Protein AF-A0A1M5L2C4-F1 (afdb_monomer_lite)

Organism: NCBI:txid947013

Structure (mmCIF, N/CA/C/O backbone):
data_AF-A0A1M5L2C4-F1
#
_entry.id   AF-A0A1M5L2C4-F1
#
loop_
_atom_site.group_PDB
_atom_site.id
_atom_site.type_symbol
_atom_site.label_atom_id
_atom_site.label_alt_id
_atom_site.label_comp_id
_atom_site.label_asym_id
_atom_site.label_entity_id
_atom_site.label_seq_id
_atom_site.pdbx_PDB_ins_code
_atom_site.Cartn_x
_atom_site.Cartn_y
_atom_site.Cartn_z
_atom_site.occupancy
_atom_site.B_iso_or_equiv
_atom_site.auth_seq_id
_atom_site.auth_comp_id
_atom_site.auth_asym_id
_atom_site.auth_atom_id
_atom_site.pdbx_PDB_model_num
ATOM 1 N N . MET A 1 1 ? -7.126 -5.469 -23.828 1.00 75.00 1 MET A N 1
ATOM 2 C CA . MET A 1 1 ? -5.801 -5.635 -24.470 1.00 75.00 1 MET A CA 1
ATOM 3 C C . MET A 1 1 ? -4.968 -6.568 -23.607 1.00 75.00 1 MET A C 1
ATOM 5 O O . MET A 1 1 ? -5.169 -6.558 -22.397 1.00 75.00 1 MET A O 1
ATOM 9 N N . ASN A 1 2 ? -4.093 -7.381 -24.200 1.00 89.56 2 ASN A N 1
ATOM 10 C CA . ASN A 1 2 ? -3.191 -8.237 -23.424 1.00 89.56 2 ASN A CA 1
ATOM 11 C C . ASN A 1 2 ? -2.043 -7.394 -22.839 1.00 89.56 2 ASN A C 1
ATOM 13 O O . ASN A 1 2 ? -1.543 -6.527 -23.556 1.00 89.56 2 ASN A O 1
ATOM 17 N N . PRO A 1 3 ? -1.605 -7.645 -21.593 1.00 93.00 3 PRO A N 1
ATOM 18 C CA . PRO A 1 3 ? -0.443 -6.973 -21.020 1.00 93.00 3 PRO A CA 1
ATOM 19 C C . PRO A 1 3 ? 0.822 -7.247 -21.827 1.00 93.00 3 PRO A C 1
ATOM 21 O O . PRO A 1 3 ? 1.108 -8.390 -22.193 1.00 93.00 3 PRO A O 1
ATOM 24 N N . ARG A 1 4 ? 1.609 -6.202 -22.079 1.00 96.31 4 ARG A N 1
ATOM 25 C CA . ARG A 1 4 ? 2.928 -6.293 -22.703 1.00 96.31 4 ARG A CA 1
ATOM 26 C C . ARG A 1 4 ? 3.832 -7.115 -21.790 1.00 96.31 4 ARG A C 1
ATOM 28 O O . ARG A 1 4 ? 4.165 -6.695 -20.681 1.00 96.31 4 ARG A O 1
ATOM 35 N N . ALA A 1 5 ? 4.275 -8.273 -22.282 1.00 96.06 5 ALA A N 1
ATOM 36 C CA . ALA A 1 5 ? 5.123 -9.196 -21.528 1.00 96.06 5 ALA A CA 1
ATOM 37 C C . ALA A 1 5 ? 6.380 -8.514 -20.959 1.00 96.06 5 ALA A C 1
ATOM 39 O O . ALA A 1 5 ? 6.789 -8.814 -19.845 1.00 96.06 5 ALA A O 1
ATOM 40 N N . HIS A 1 6 ? 6.944 -7.542 -21.681 1.00 96.31 6 HIS A N 1
ATOM 41 C CA . HIS A 1 6 ? 8.093 -6.755 -21.234 1.00 96.31 6 HIS A CA 1
ATOM 42 C C . HIS A 1 6 ? 7.833 -6.032 -19.900 1.00 96.31 6 HIS A C 1
ATOM 44 O O . HIS A 1 6 ? 8.613 -6.196 -18.963 1.00 96.31 6 HIS A O 1
ATOM 50 N N . HIS A 1 7 ? 6.708 -5.314 -19.773 1.00 95.06 7 HIS A N 1
ATOM 51 C CA . HIS A 1 7 ? 6.314 -4.654 -18.520 1.00 95.06 7 HIS A CA 1
ATOM 52 C C . HIS A 1 7 ? 6.210 -5.657 -17.376 1.00 95.06 7 HIS A C 1
ATOM 54 O O . HIS A 1 7 ? 6.773 -5.450 -16.300 1.00 95.06 7 HIS A O 1
ATOM 60 N N . TYR A 1 8 ? 5.492 -6.751 -17.637 1.00 94.62 8 TYR A N 1
ATOM 61 C CA . TYR A 1 8 ? 5.194 -7.742 -16.619 1.00 94.62 8 TYR A CA 1
ATOM 62 C C . TYR A 1 8 ? 6.467 -8.429 -16.116 1.00 94.62 8 TYR A C 1
ATOM 64 O O . TYR A 1 8 ? 6.704 -8.495 -14.912 1.00 94.62 8 TYR A O 1
ATOM 72 N N . LEU A 1 9 ? 7.317 -8.906 -17.029 1.00 96.00 9 LEU A N 1
ATOM 73 C CA . LEU A 1 9 ? 8.553 -9.599 -16.675 1.00 96.00 9 LEU A CA 1
ATOM 74 C C . LEU A 1 9 ? 9.538 -8.677 -15.954 1.00 96.00 9 LEU A C 1
ATOM 76 O O . LEU A 1 9 ? 10.142 -9.093 -14.968 1.00 96.00 9 LEU A O 1
ATOM 80 N N . PHE A 1 10 ? 9.665 -7.423 -16.388 1.00 97.88 10 PHE A N 1
ATOM 81 C CA . PHE A 1 10 ? 10.557 -6.476 -15.728 1.00 97.88 10 PHE A CA 1
ATOM 82 C C . PHE A 1 10 ? 10.116 -6.176 -14.289 1.00 97.88 10 PHE A C 1
ATOM 84 O O . PHE A 1 10 ? 10.911 -6.336 -13.362 1.00 97.88 10 PHE A O 1
ATOM 91 N N . ALA A 1 11 ? 8.855 -5.772 -14.097 1.00 97.25 11 ALA A N 1
ATOM 92 C CA . ALA A 1 11 ? 8.362 -5.298 -12.804 1.00 97.25 11 ALA A CA 1
ATOM 93 C C . ALA A 1 11 ? 8.028 -6.431 -11.821 1.00 97.25 11 ALA A C 1
ATOM 95 O O . ALA A 1 11 ? 8.249 -6.299 -10.624 1.00 97.25 11 ALA A O 1
ATOM 96 N N . HIS A 1 12 ? 7.489 -7.556 -12.291 1.00 95.12 12 HIS A N 1
ATOM 97 C CA . HIS A 1 12 ? 6.995 -8.613 -11.398 1.00 95.12 12 HIS A CA 1
ATOM 98 C C . HIS A 1 12 ? 7.960 -9.786 -11.225 1.00 95.12 12 HIS A C 1
ATOM 100 O O . HIS A 1 12 ? 7.751 -10.604 -10.327 1.00 95.12 12 HIS A O 1
ATOM 106 N N . ARG A 1 13 ? 9.008 -9.880 -12.055 1.00 95.19 13 ARG A N 1
ATOM 107 C CA . ARG A 1 13 ? 9.980 -10.978 -12.005 1.00 95.19 13 ARG A CA 1
ATOM 108 C C . ARG A 1 13 ? 11.402 -10.471 -11.815 1.00 95.19 13 ARG A C 1
ATOM 110 O O . ARG A 1 13 ? 11.924 -10.568 -10.714 1.00 95.19 13 ARG A O 1
ATOM 117 N N . GLU A 1 14 ? 11.993 -9.888 -12.850 1.00 97.25 14 GLU A N 1
ATOM 118 C CA . GLU A 1 14 ? 13.446 -9.693 -12.944 1.00 97.25 14 GLU A CA 1
ATOM 119 C C . GLU A 1 14 ? 13.976 -8.679 -11.925 1.00 97.25 14 GLU A C 1
ATOM 121 O O . GLU A 1 14 ? 14.852 -8.999 -11.124 1.00 97.25 14 GLU A O 1
ATOM 126 N N . LEU A 1 15 ? 13.419 -7.461 -11.897 1.00 97.19 15 LEU A N 1
ATOM 127 C CA . LEU A 1 15 ? 13.885 -6.428 -10.968 1.00 97.19 15 LEU A CA 1
ATOM 128 C C . LEU A 1 15 ? 13.655 -6.841 -9.506 1.00 97.19 15 LEU A C 1
ATOM 130 O O . LEU A 1 15 ? 14.505 -6.612 -8.646 1.00 97.19 15 LEU A O 1
ATOM 134 N N . ARG A 1 16 ? 12.509 -7.474 -9.245 1.00 95.94 16 ARG A N 1
ATOM 135 C CA . ARG A 1 16 ? 12.130 -8.008 -7.936 1.00 95.94 16 ARG A CA 1
ATOM 136 C C . ARG A 1 16 ? 13.087 -9.112 -7.472 1.00 95.94 16 ARG A C 1
ATOM 138 O O . ARG A 1 16 ? 13.539 -9.086 -6.332 1.00 95.94 16 ARG A O 1
ATOM 145 N N . GLU A 1 17 ? 13.385 -10.085 -8.331 1.00 94.06 17 GLU A N 1
ATOM 146 C CA . GLU A 1 17 ? 14.282 -11.202 -8.008 1.00 94.06 17 GLU A CA 1
ATOM 147 C C . GLU A 1 17 ? 15.691 -10.711 -7.698 1.00 94.06 17 GLU A C 1
ATOM 149 O O . GLU A 1 17 ? 16.257 -11.106 -6.683 1.00 94.06 17 GLU A O 1
ATOM 154 N N . ILE A 1 18 ? 16.214 -9.776 -8.494 1.00 94.62 18 ILE A N 1
ATOM 155 C CA . ILE A 1 18 ? 17.529 -9.177 -8.246 1.00 94.62 18 ILE A CA 1
ATOM 156 C C . ILE A 1 18 ? 17.555 -8.451 -6.894 1.00 94.62 18 ILE A C 1
ATOM 158 O O . ILE A 1 18 ? 18.501 -8.627 -6.126 1.00 94.62 18 ILE A O 1
ATOM 162 N N . LEU A 1 19 ? 16.518 -7.661 -6.582 1.00 93.25 19 LEU A N 1
ATOM 163 C CA . LEU A 1 19 ? 16.407 -6.974 -5.292 1.00 93.25 19 LEU A CA 1
ATOM 164 C C . LEU A 1 19 ? 16.456 -7.963 -4.120 1.00 93.25 19 LEU A C 1
ATOM 166 O O . LEU A 1 19 ? 17.163 -7.724 -3.143 1.00 93.25 19 LEU A O 1
ATOM 170 N N . PHE A 1 20 ? 15.680 -9.046 -4.189 1.00 91.38 20 PHE A N 1
ATOM 171 C CA . PHE A 1 20 ? 15.559 -9.990 -3.076 1.00 91.38 20 PHE A CA 1
ATOM 172 C C . PHE A 1 20 ? 16.695 -11.017 -3.008 1.00 91.38 20 PHE A C 1
ATOM 174 O O . PHE A 1 20 ? 16.899 -11.602 -1.945 1.00 91.38 20 PHE A O 1
ATOM 181 N N . GLN A 1 21 ? 17.458 -11.209 -4.087 1.00 92.62 21 GLN A N 1
ATOM 182 C CA . GLN A 1 21 ? 18.641 -12.070 -4.097 1.00 92.62 21 GLN A CA 1
ATOM 183 C C . GLN A 1 21 ? 19.785 -11.484 -3.258 1.00 92.62 21 GLN A C 1
ATOM 185 O O . GLN A 1 21 ? 20.398 -12.205 -2.473 1.00 92.62 21 GLN A O 1
ATOM 190 N N . ASP A 1 22 ? 20.068 -10.188 -3.410 1.00 91.19 22 ASP A N 1
ATOM 191 C CA . ASP A 1 22 ? 21.060 -9.476 -2.598 1.00 91.19 22 ASP A CA 1
ATOM 192 C C . ASP A 1 22 ? 20.633 -8.023 -2.378 1.00 91.19 22 ASP A C 1
ATOM 194 O O . ASP A 1 22 ? 21.043 -7.091 -3.077 1.00 91.19 22 ASP A O 1
ATOM 198 N N . LEU A 1 23 ? 19.809 -7.833 -1.347 1.00 87.69 23 LEU A N 1
ATOM 199 C CA . LEU A 1 23 ? 19.298 -6.521 -0.970 1.00 87.69 23 LEU A CA 1
ATOM 200 C C . LEU A 1 23 ? 20.425 -5.522 -0.683 1.00 87.69 23 LEU A C 1
ATOM 202 O O . LEU A 1 23 ? 20.312 -4.355 -1.043 1.00 87.69 23 LEU A O 1
ATOM 206 N N . SER A 1 24 ? 21.514 -5.945 -0.032 1.00 88.06 24 SER A N 1
ATOM 207 C CA . SER A 1 24 ? 22.579 -5.010 0.346 1.00 88.06 24 SER A CA 1
ATOM 208 C C . SER A 1 24 ? 23.335 -4.506 -0.879 1.00 88.06 24 SER A C 1
ATOM 210 O O . SER A 1 24 ? 23.608 -3.306 -0.972 1.00 88.06 24 SER A O 1
ATOM 212 N N . ALA A 1 25 ? 23.652 -5.397 -1.821 1.00 91.62 25 ALA A N 1
ATOM 213 C CA . ALA A 1 25 ? 24.258 -5.008 -3.087 1.00 91.62 25 ALA A CA 1
ATOM 214 C C . ALA A 1 25 ? 23.310 -4.127 -3.908 1.00 91.62 25 ALA A C 1
ATOM 216 O O . ALA A 1 25 ? 23.748 -3.119 -4.463 1.00 91.62 25 ALA A O 1
ATOM 217 N N . PHE A 1 26 ? 22.016 -4.456 -3.933 1.00 91.50 26 PHE A N 1
ATOM 218 C CA . PHE A 1 26 ? 21.022 -3.666 -4.650 1.00 91.50 26 PHE A CA 1
ATOM 219 C C . PHE A 1 26 ? 20.894 -2.243 -4.088 1.00 91.50 26 PHE A C 1
ATOM 221 O O . PHE A 1 26 ? 20.928 -1.281 -4.848 1.00 91.50 26 PHE A O 1
ATOM 228 N N . VAL A 1 27 ? 20.824 -2.076 -2.764 1.00 88.38 27 VAL A N 1
ATOM 229 C CA . VAL A 1 27 ? 20.760 -0.745 -2.131 1.00 88.38 27 VAL A CA 1
ATOM 230 C C . VAL A 1 27 ? 21.986 0.097 -2.493 1.00 88.38 27 VAL A C 1
ATOM 232 O O . VAL A 1 27 ? 21.837 1.219 -2.976 1.00 88.38 27 VAL A O 1
ATOM 235 N N . LYS A 1 28 ? 23.197 -0.465 -2.390 1.00 91.88 28 LYS A N 1
ATOM 236 C CA . LYS A 1 28 ? 24.427 0.226 -2.825 1.00 91.88 28 LYS A CA 1
ATOM 237 C C . LYS A 1 28 ? 24.384 0.603 -4.304 1.00 91.88 28 LYS A C 1
ATOM 239 O O . LYS A 1 28 ? 24.868 1.662 -4.696 1.00 91.88 28 LYS A O 1
ATOM 244 N N . LEU A 1 29 ? 23.801 -0.258 -5.136 1.00 94.25 29 LEU A N 1
ATOM 245 C CA . LEU A 1 29 ? 23.640 0.012 -6.556 1.00 94.25 29 LEU A CA 1
ATOM 246 C C . LEU A 1 29 ? 22.702 1.201 -6.794 1.00 94.25 29 LEU A C 1
ATOM 248 O O . LEU A 1 29 ? 23.064 2.057 -7.597 1.00 94.25 29 LEU A O 1
ATOM 252 N N . THR A 1 30 ? 21.572 1.303 -6.079 1.00 92.62 30 THR A N 1
ATOM 253 C CA . THR A 1 30 ? 20.625 2.437 -6.196 1.00 92.62 30 THR A CA 1
ATOM 254 C C . THR A 1 30 ? 21.222 3.790 -5.800 1.00 92.62 30 THR A C 1
ATOM 256 O O . THR A 1 30 ? 20.773 4.827 -6.281 1.00 92.62 30 THR A O 1
ATOM 259 N N . GLU A 1 31 ? 22.254 3.790 -4.957 1.00 91.12 31 GLU A N 1
ATOM 260 C CA . GLU A 1 31 ? 22.995 4.993 -4.550 1.00 91.12 31 GLU A CA 1
ATOM 261 C C . GLU A 1 31 ? 24.082 5.389 -5.555 1.00 91.12 31 GLU A C 1
ATOM 263 O O . GLU A 1 31 ? 24.592 6.509 -5.531 1.00 91.12 31 GLU A O 1
ATOM 268 N N . SER A 1 32 ? 24.472 4.465 -6.431 1.00 95.75 32 SER A N 1
ATOM 269 C CA . SER A 1 32 ? 25.557 4.689 -7.373 1.00 95.75 32 SER A CA 1
ATOM 270 C C . SER A 1 32 ? 25.091 5.475 -8.599 1.00 95.75 32 SER A C 1
ATOM 272 O O . SER A 1 32 ? 23.978 5.306 -9.099 1.00 95.75 32 SER A O 1
ATOM 274 N N . SER A 1 33 ? 26.006 6.243 -9.193 1.00 95.81 33 SER A N 1
ATOM 275 C CA . SER A 1 33 ? 25.795 6.871 -10.506 1.00 95.81 33 SER A CA 1
ATOM 276 C C . SER A 1 33 ? 25.586 5.855 -11.640 1.00 95.81 33 SER A C 1
ATOM 278 O O . SER A 1 33 ? 25.144 6.219 -12.729 1.00 95.81 33 SER A O 1
ATOM 280 N N . LEU A 1 34 ? 25.872 4.570 -11.395 1.00 96.50 34 LEU A N 1
ATOM 281 C CA . LEU A 1 34 ? 25.694 3.491 -12.361 1.00 96.50 34 LEU A CA 1
ATOM 282 C C . LEU A 1 34 ? 24.253 2.975 -12.423 1.00 96.50 34 LEU A C 1
ATOM 284 O O . LEU A 1 34 ? 23.928 2.292 -13.400 1.00 96.50 34 LEU A O 1
ATOM 288 N N . PHE A 1 35 ? 23.396 3.302 -11.444 1.00 95.81 35 PHE A N 1
ATOM 289 C CA . PHE A 1 35 ? 22.048 2.735 -11.333 1.00 95.81 35 PHE A CA 1
ATOM 290 C C . PHE A 1 35 ? 21.232 2.902 -12.616 1.00 95.81 35 PHE A C 1
ATOM 292 O O . PHE A 1 35 ? 20.710 1.921 -13.136 1.00 95.81 35 PHE A O 1
ATOM 299 N N . GLY A 1 36 ? 21.203 4.108 -13.193 1.00 95.31 36 GLY A N 1
ATOM 300 C CA . GLY A 1 36 ? 20.456 4.376 -14.426 1.00 95.31 36 GLY A CA 1
ATOM 301 C C . GLY A 1 36 ? 20.923 3.532 -15.614 1.00 95.31 36 GLY A C 1
ATOM 302 O O . GLY A 1 36 ? 20.111 2.919 -16.307 1.00 95.31 36 GLY A O 1
ATOM 303 N N . SER A 1 37 ? 22.242 3.435 -15.819 1.00 95.56 37 SER A N 1
ATOM 304 C CA . SER A 1 37 ? 22.815 2.607 -16.892 1.00 95.56 37 SER A CA 1
ATOM 305 C C . SER A 1 37 ? 22.539 1.117 -16.680 1.00 95.56 37 SER A C 1
ATOM 307 O O . SER A 1 37 ? 22.275 0.379 -17.628 1.00 95.56 37 SER A O 1
ATOM 309 N N . TRP A 1 38 ? 22.569 0.666 -15.426 1.00 96.62 38 TRP A N 1
ATOM 310 C CA . TRP A 1 38 ? 22.260 -0.706 -15.063 1.00 96.62 38 TRP A CA 1
ATOM 311 C C . TRP A 1 38 ? 20.779 -1.026 -15.292 1.00 96.62 38 TRP A C 1
ATOM 313 O O . TRP A 1 38 ? 20.475 -2.035 -15.926 1.00 96.62 38 TRP A O 1
ATOM 323 N N . LEU A 1 39 ? 19.879 -0.135 -14.876 1.00 96.44 39 LEU A N 1
ATOM 324 C CA . LEU A 1 39 ? 18.435 -0.283 -15.034 1.00 96.44 39 LEU A CA 1
ATOM 325 C C . LEU A 1 39 ? 18.031 -0.340 -16.515 1.00 96.44 39 LEU A C 1
ATOM 327 O O . LEU A 1 39 ? 17.259 -1.211 -16.912 1.00 96.44 39 LEU A O 1
ATOM 331 N N . SER A 1 40 ? 18.613 0.528 -17.349 1.00 95.69 40 SER A N 1
ATOM 332 C CA . SER A 1 40 ? 18.380 0.529 -18.801 1.00 95.69 40 SER A CA 1
ATOM 333 C C . SER A 1 40 ? 18.877 -0.758 -19.477 1.00 95.69 40 SER A C 1
ATOM 335 O O . SER A 1 40 ? 18.200 -1.304 -20.354 1.00 95.69 40 SER A O 1
ATOM 337 N N . ARG A 1 41 ? 20.022 -1.309 -19.038 1.00 95.81 41 ARG A N 1
ATOM 338 C CA . ARG A 1 41 ? 20.506 -2.619 -19.513 1.00 95.81 41 ARG A CA 1
ATOM 339 C C . ARG A 1 41 ? 19.582 -3.758 -19.102 1.00 95.81 41 ARG A C 1
ATOM 341 O O . ARG A 1 41 ? 19.306 -4.613 -19.937 1.00 95.81 41 ARG A O 1
ATOM 348 N N . LEU A 1 42 ? 19.100 -3.766 -17.855 1.00 96.69 42 LEU A N 1
ATOM 349 C CA . LEU A 1 42 ? 18.148 -4.774 -17.389 1.00 96.69 42 LEU A CA 1
ATOM 350 C C . LEU A 1 42 ? 16.873 -4.738 -18.237 1.00 96.69 42 LEU A C 1
ATOM 352 O O . LEU A 1 42 ? 16.475 -5.766 -18.769 1.00 96.69 42 LEU A O 1
ATOM 356 N N . TRP A 1 43 ? 16.289 -3.555 -18.437 1.00 97.06 43 TRP A N 1
ATOM 357 C CA . TRP A 1 43 ? 15.124 -3.370 -19.305 1.00 97.06 43 TRP A CA 1
ATOM 358 C C . TRP A 1 43 ? 15.379 -3.868 -20.731 1.00 97.06 43 TRP A C 1
ATOM 360 O O . TRP A 1 43 ? 14.634 -4.692 -21.248 1.00 97.06 43 TRP A O 1
ATOM 370 N N . THR A 1 44 ? 16.490 -3.456 -21.346 1.00 96.56 44 THR A N 1
ATOM 371 C CA . THR A 1 44 ? 16.855 -3.907 -22.700 1.00 96.56 44 THR A CA 1
ATOM 372 C C . THR A 1 44 ? 16.962 -5.431 -22.775 1.00 96.56 44 THR A C 1
ATOM 374 O O . THR A 1 44 ? 16.391 -6.035 -23.681 1.00 96.56 44 THR A O 1
ATOM 377 N N . LYS A 1 45 ? 17.603 -6.059 -21.779 1.00 96.56 45 LYS A N 1
ATOM 378 C CA . LYS A 1 45 ? 17.715 -7.517 -21.686 1.00 96.56 45 LYS A CA 1
ATOM 379 C C . LYS A 1 45 ? 16.339 -8.192 -21.612 1.00 96.56 45 LYS A C 1
ATOM 381 O O . LYS A 1 45 ? 16.104 -9.152 -22.337 1.00 96.56 45 LYS A O 1
ATOM 386 N N . VAL A 1 46 ? 15.419 -7.691 -20.780 1.00 96.69 46 VAL A N 1
ATOM 387 C CA . VAL A 1 46 ? 14.049 -8.236 -20.701 1.00 96.69 46 VAL A CA 1
ATOM 388 C C . VAL A 1 46 ? 13.331 -8.107 -22.044 1.00 96.69 46 VAL A C 1
ATOM 390 O O . VAL A 1 46 ? 12.676 -9.050 -22.485 1.00 96.69 46 VAL A O 1
ATOM 393 N N . GLY A 1 47 ? 13.481 -6.970 -22.725 1.00 96.12 47 GLY A N 1
ATOM 394 C CA . GLY A 1 47 ? 12.947 -6.775 -24.071 1.00 96.12 47 GLY A CA 1
ATOM 395 C C . GLY A 1 47 ? 13.508 -7.774 -25.086 1.00 96.12 47 GLY A C 1
ATOM 396 O O . GLY A 1 47 ? 12.752 -8.324 -25.889 1.00 96.12 47 GLY A O 1
ATOM 397 N N . ASP A 1 48 ? 14.814 -8.041 -25.038 1.00 96.62 48 ASP A N 1
ATOM 398 C CA . ASP A 1 48 ? 15.471 -9.037 -25.885 1.00 96.62 48 ASP A CA 1
ATOM 399 C C . ASP A 1 48 ? 14.921 -10.447 -25.640 1.00 96.62 48 ASP A C 1
ATOM 401 O O . ASP A 1 48 ? 14.558 -11.124 -26.606 1.00 96.62 48 ASP A O 1
ATOM 405 N N . ASP A 1 49 ? 14.776 -10.848 -24.373 1.00 95.50 49 ASP A N 1
ATOM 406 C CA . ASP A 1 49 ? 14.210 -12.146 -23.985 1.00 95.50 49 ASP A CA 1
ATOM 407 C C . ASP A 1 49 ? 12.749 -12.291 -24.463 1.00 95.50 49 ASP A C 1
ATOM 409 O O . ASP A 1 49 ? 12.362 -13.331 -25.000 1.00 95.50 49 ASP A O 1
ATOM 413 N N . VAL A 1 50 ? 11.933 -11.236 -24.321 1.00 95.50 50 VAL A N 1
ATOM 414 C CA . VAL A 1 50 ? 10.529 -11.199 -24.781 1.00 95.50 50 VAL A CA 1
ATOM 415 C C . VAL A 1 50 ? 10.426 -11.379 -26.292 1.00 95.50 50 VAL A C 1
ATOM 417 O O . VAL A 1 50 ? 9.591 -12.154 -26.763 1.00 95.50 50 VAL A O 1
ATOM 420 N N . TYR A 1 51 ? 11.270 -10.679 -27.050 1.00 96.75 51 TYR A N 1
ATOM 421 C CA . TYR A 1 51 ? 11.275 -10.762 -28.507 1.00 96.75 51 TYR A CA 1
ATOM 422 C C . TYR A 1 51 ? 11.761 -12.129 -28.994 1.00 96.75 51 TYR A C 1
ATOM 424 O O . TYR A 1 51 ? 11.116 -12.742 -29.843 1.00 96.75 51 TYR A O 1
ATOM 432 N N . ALA A 1 52 ? 12.861 -12.634 -28.428 1.00 96.38 52 ALA A N 1
ATOM 433 C CA . ALA A 1 52 ? 13.402 -13.948 -28.769 1.00 96.38 52 ALA A CA 1
ATOM 434 C C . ALA A 1 52 ? 12.415 -15.083 -28.443 1.00 96.38 52 ALA A C 1
ATOM 436 O O . ALA A 1 52 ? 12.319 -16.049 -29.196 1.00 96.38 52 ALA A O 1
ATOM 437 N N . GLY A 1 53 ? 11.648 -14.945 -27.357 1.00 96.44 53 GLY A N 1
ATOM 438 C CA . GLY A 1 53 ? 10.599 -15.888 -26.970 1.00 96.44 53 GLY A CA 1
ATOM 439 C C . GLY A 1 53 ? 9.282 -15.751 -27.743 1.00 96.44 53 GLY A C 1
ATOM 440 O O . GLY A 1 53 ? 8.354 -16.507 -27.469 1.00 96.44 53 GLY A O 1
ATOM 441 N N . GLY A 1 54 ? 9.156 -14.787 -28.665 1.00 95.44 54 GLY A N 1
ATOM 442 C CA . GLY A 1 54 ? 7.910 -14.536 -29.398 1.00 95.44 54 GLY A CA 1
ATOM 443 C C . GLY A 1 54 ? 6.752 -14.050 -28.515 1.00 95.44 54 GLY A C 1
ATOM 444 O O . GLY A 1 54 ? 5.590 -14.213 -28.880 1.00 95.44 54 GLY A O 1
ATOM 445 N N . LEU A 1 55 ? 7.050 -13.468 -27.347 1.00 91.94 55 LEU A N 1
ATOM 446 C CA . LEU A 1 55 ? 6.056 -13.032 -26.356 1.00 91.94 55 LEU A CA 1
ATOM 447 C C . LEU A 1 55 ? 5.562 -11.594 -26.586 1.00 91.94 55 LEU A C 1
ATOM 449 O O . LEU A 1 55 ? 4.614 -11.157 -25.934 1.00 91.94 55 LEU A O 1
ATOM 453 N N . GLY A 1 56 ? 6.204 -10.840 -27.483 1.00 94.00 56 GLY A N 1
ATOM 454 C CA . GLY A 1 56 ? 5.805 -9.477 -27.824 1.00 94.00 56 GLY A CA 1
ATOM 455 C C . GLY A 1 56 ? 6.924 -8.635 -28.436 1.00 94.00 56 GLY A C 1
ATOM 456 O O . GLY A 1 56 ? 7.996 -9.131 -28.783 1.00 94.00 56 GLY A O 1
ATOM 457 N N . ALA A 1 57 ? 6.659 -7.336 -28.572 1.00 92.19 57 ALA A N 1
ATOM 458 C CA . ALA A 1 57 ? 7.620 -6.368 -29.084 1.00 92.19 57 ALA A CA 1
ATOM 459 C C . ALA A 1 57 ? 8.609 -5.898 -28.004 1.00 92.19 57 ALA A C 1
ATOM 461 O O . ALA A 1 57 ? 8.292 -5.850 -26.811 1.00 92.19 57 ALA A O 1
ATOM 462 N N . LYS A 1 58 ? 9.799 -5.477 -28.446 1.00 91.69 58 LYS A N 1
ATOM 463 C CA . LYS A 1 58 ? 10.749 -4.745 -27.601 1.00 91.69 58 LYS A CA 1
ATOM 464 C C . LYS A 1 58 ? 10.214 -3.342 -27.332 1.00 91.69 58 LYS A C 1
ATOM 466 O O . LYS A 1 58 ? 9.634 -2.719 -28.217 1.00 91.69 58 LYS A O 1
ATOM 471 N N . LEU A 1 59 ? 10.461 -2.836 -26.129 1.00 90.81 59 LEU A N 1
ATOM 472 C CA . LEU A 1 59 ? 10.193 -1.439 -25.786 1.00 90.81 59 LEU A CA 1
ATOM 473 C C . LEU A 1 59 ? 11.525 -0.678 -25.733 1.00 90.81 59 LEU A C 1
ATOM 475 O O . LEU A 1 59 ? 12.538 -1.288 -25.384 1.00 90.81 59 LEU A O 1
ATOM 479 N N . PRO A 1 60 ? 11.557 0.625 -26.069 1.00 88.00 60 PRO A N 1
ATOM 480 C CA . PRO A 1 60 ? 12.795 1.400 -26.081 1.00 88.00 60 PRO A CA 1
ATOM 481 C C . PRO A 1 60 ? 13.506 1.411 -24.719 1.00 88.00 60 PRO A C 1
ATOM 483 O O . PRO A 1 60 ? 12.864 1.539 -23.678 1.00 88.00 60 PRO A O 1
ATOM 486 N N . GLY A 1 61 ? 14.841 1.336 -24.731 1.00 75.00 61 GLY A N 1
ATOM 487 C CA . GLY A 1 61 ? 15.688 1.360 -23.527 1.00 75.00 61 GLY A CA 1
ATOM 488 C C . GLY A 1 61 ? 15.673 2.676 -22.741 1.00 75.00 61 GLY A C 1
ATOM 489 O O . GLY A 1 61 ? 16.026 2.696 -21.563 1.00 75.00 61 GLY A O 1
ATOM 490 N N . THR A 1 62 ? 15.254 3.769 -23.382 1.00 79.94 62 THR A N 1
ATOM 491 C CA . THR A 1 62 ? 15.163 5.128 -22.817 1.00 79.94 62 THR A CA 1
ATOM 492 C C . THR A 1 62 ? 13.828 5.408 -22.132 1.00 79.94 62 THR A C 1
ATOM 494 O O . THR A 1 62 ? 13.554 6.545 -21.766 1.00 79.94 62 THR A O 1
ATOM 497 N N . ALA A 1 63 ? 12.965 4.401 -22.008 1.00 84.00 63 ALA A N 1
ATOM 498 C CA . ALA A 1 63 ? 11.589 4.589 -21.571 1.00 84.00 63 ALA A CA 1
ATOM 499 C C . ALA A 1 63 ? 11.400 4.495 -20.043 1.00 84.00 63 ALA A C 1
ATOM 501 O O . ALA A 1 63 ? 10.268 4.532 -19.567 1.00 84.00 63 ALA A O 1
ATOM 502 N N . LEU A 1 64 ? 12.495 4.374 -19.283 1.00 94.50 64 LEU A N 1
ATOM 503 C CA . LEU A 1 64 ? 12.491 4.383 -17.821 1.00 94.50 64 LEU A CA 1
ATOM 504 C C . LEU A 1 64 ? 13.023 5.711 -17.287 1.00 94.50 64 LEU A C 1
ATOM 506 O O . LEU A 1 64 ? 14.058 6.201 -17.740 1.00 94.50 64 LEU A O 1
ATOM 510 N N . ALA A 1 65 ? 12.362 6.234 -16.260 1.00 95.88 65 ALA A N 1
ATOM 511 C CA . ALA A 1 65 ? 12.896 7.292 -15.410 1.00 95.88 65 ALA A CA 1
ATOM 512 C C . ALA A 1 65 ? 13.017 6.773 -13.976 1.00 95.88 65 ALA A C 1
ATOM 514 O O . ALA A 1 65 ? 12.271 5.883 -13.570 1.00 95.88 65 ALA A O 1
ATOM 515 N N . PHE A 1 66 ? 13.948 7.319 -13.200 1.00 96.62 66 PHE A N 1
ATOM 516 C CA . PHE A 1 66 ? 14.052 7.006 -11.781 1.00 96.62 66 PHE A CA 1
ATOM 517 C C . PHE A 1 66 ? 14.460 8.237 -10.978 1.00 96.62 66 PHE A C 1
ATOM 519 O O . PHE A 1 66 ? 15.121 9.137 -11.496 1.00 96.62 66 PHE A O 1
ATOM 526 N N . GLU A 1 67 ? 14.097 8.245 -9.704 1.00 96.38 67 GLU A N 1
ATOM 527 C CA . GLU A 1 67 ? 14.547 9.236 -8.735 1.00 96.38 67 GLU A CA 1
ATOM 528 C C . GLU A 1 67 ? 14.720 8.602 -7.353 1.00 96.38 67 GLU A C 1
ATOM 530 O O . GLU A 1 67 ? 14.049 7.627 -7.001 1.00 96.38 67 GLU A O 1
ATOM 535 N N . SER A 1 68 ? 15.640 9.168 -6.577 1.00 95.19 68 SER A N 1
ATOM 536 C CA . SER A 1 68 ? 15.891 8.774 -5.194 1.00 95.19 68 SER A CA 1
ATOM 537 C C . SER A 1 68 ? 15.341 9.844 -4.266 1.00 95.19 68 SER A C 1
ATOM 539 O O . SER A 1 68 ? 15.681 11.019 -4.389 1.00 95.19 68 SER A O 1
ATOM 541 N N . ILE A 1 69 ? 14.501 9.431 -3.326 1.00 94.38 69 ILE A N 1
ATOM 542 C CA . ILE A 1 69 ? 13.826 10.305 -2.368 1.00 94.38 69 ILE A CA 1
ATOM 543 C C . ILE A 1 69 ? 14.217 9.850 -0.962 1.00 94.38 69 ILE A C 1
ATOM 545 O O . ILE A 1 69 ? 14.295 8.653 -0.696 1.00 94.38 69 ILE A O 1
ATOM 549 N N . ALA A 1 70 ? 14.452 10.785 -0.046 1.00 92.62 70 ALA A N 1
ATOM 550 C CA . ALA A 1 70 ? 14.641 10.493 1.372 1.00 92.62 70 ALA A CA 1
ATOM 551 C C . ALA A 1 70 ? 13.557 11.211 2.181 1.00 92.62 70 ALA A C 1
ATOM 553 O O . ALA A 1 70 ? 13.392 12.421 2.045 1.00 92.62 70 ALA A O 1
ATOM 554 N N . ASP A 1 71 ? 12.813 10.472 3.006 1.00 89.06 71 ASP A N 1
ATOM 555 C CA . ASP A 1 71 ? 11.769 11.033 3.868 1.00 89.06 71 ASP A CA 1
ATOM 556 C C . ASP A 1 71 ? 11.517 10.158 5.103 1.00 89.06 71 ASP A C 1
ATOM 558 O O . ASP A 1 71 ? 11.415 8.933 5.013 1.00 89.06 71 ASP A O 1
ATOM 562 N N . GLY A 1 72 ? 11.395 10.798 6.268 1.00 85.25 72 GLY A N 1
ATOM 563 C CA . GLY A 1 72 ?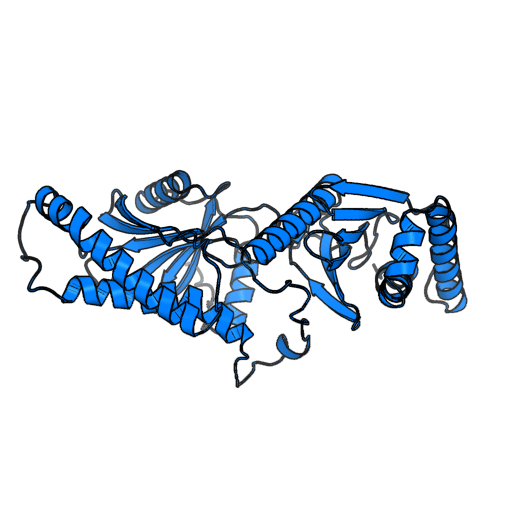 10.991 10.149 7.517 1.00 85.25 72 GLY A CA 1
ATOM 564 C C . GLY A 1 72 ? 11.896 9.005 7.990 1.00 85.25 72 GLY A C 1
ATOM 565 O O . GLY A 1 72 ? 11.398 8.093 8.647 1.00 85.25 72 GLY A O 1
ATOM 566 N N . GLY A 1 73 ? 13.188 9.013 7.640 1.00 88.00 73 GLY A N 1
ATOM 567 C CA . GLY A 1 73 ? 14.132 7.929 7.962 1.00 88.00 73 GLY A CA 1
ATOM 568 C C . GLY A 1 73 ? 14.092 6.735 6.997 1.00 88.00 73 GLY A C 1
ATOM 569 O O . GLY A 1 73 ? 14.788 5.743 7.214 1.00 88.00 73 GLY A O 1
ATOM 570 N N . ALA A 1 74 ? 13.306 6.822 5.923 1.00 92.00 74 ALA A N 1
ATOM 571 C CA . ALA A 1 74 ? 13.340 5.884 4.809 1.00 92.00 74 ALA A CA 1
ATOM 572 C C . ALA A 1 74 ? 13.880 6.543 3.539 1.00 92.00 74 ALA A C 1
ATOM 574 O O . ALA A 1 74 ? 13.837 7.763 3.352 1.00 92.00 74 ALA A O 1
ATOM 575 N N . ARG A 1 75 ? 14.403 5.692 2.663 1.00 92.69 75 ARG A N 1
ATOM 576 C CA . ARG A 1 75 ? 14.871 6.024 1.324 1.00 92.69 75 ARG A CA 1
ATOM 577 C C . ARG A 1 75 ? 14.009 5.270 0.325 1.00 92.69 75 ARG A C 1
ATOM 579 O O . ARG A 1 75 ? 13.714 4.094 0.523 1.00 92.69 75 ARG A O 1
ATOM 586 N N . TYR A 1 76 ? 13.604 5.955 -0.730 1.00 93.38 76 TYR A N 1
ATOM 587 C CA . TYR A 1 76 ? 12.728 5.435 -1.766 1.00 93.38 76 TYR A CA 1
ATOM 588 C C . TYR A 1 76 ? 13.447 5.573 -3.097 1.00 93.38 76 TYR A C 1
ATOM 590 O O . TYR A 1 76 ? 13.848 6.673 -3.471 1.00 93.38 76 TYR A O 1
ATOM 598 N N . THR A 1 77 ? 13.585 4.477 -3.828 1.00 96.44 77 THR A N 1
ATOM 599 C CA . THR A 1 77 ? 13.917 4.530 -5.251 1.00 96.44 77 THR A CA 1
ATOM 600 C C . THR A 1 77 ? 12.623 4.363 -6.022 1.00 96.44 77 THR A C 1
ATOM 602 O O . THR A 1 77 ? 12.030 3.282 -6.014 1.00 96.44 77 THR A O 1
ATOM 605 N N . LEU A 1 78 ? 12.170 5.445 -6.648 1.00 97.62 78 LEU A N 1
ATOM 606 C CA . LEU A 1 78 ? 10.965 5.473 -7.463 1.00 97.62 78 LEU A CA 1
ATOM 607 C C . LEU A 1 78 ? 11.357 5.318 -8.929 1.00 97.62 78 LEU A C 1
ATOM 609 O O . LEU A 1 78 ? 12.164 6.089 -9.438 1.00 97.62 78 LEU A O 1
ATOM 613 N N . ILE A 1 79 ? 10.793 4.323 -9.604 1.00 97.81 79 ILE A N 1
ATOM 614 C CA . ILE A 1 79 ? 11.020 4.036 -11.020 1.00 97.81 79 ILE A CA 1
ATOM 615 C C . ILE A 1 79 ? 9.697 4.240 -11.749 1.00 97.81 79 ILE A C 1
ATOM 617 O O . ILE A 1 79 ? 8.693 3.615 -11.412 1.00 97.81 79 ILE A O 1
ATOM 621 N N . THR A 1 80 ? 9.705 5.108 -12.755 1.00 97.81 80 THR A N 1
ATOM 622 C CA . THR A 1 80 ? 8.574 5.345 -13.655 1.00 97.81 80 THR A CA 1
ATOM 623 C C . THR A 1 80 ? 8.761 4.515 -14.915 1.00 97.81 80 THR A C 1
ATOM 625 O O . THR A 1 80 ? 9.815 4.578 -15.555 1.00 97.81 80 THR A O 1
ATOM 628 N N . LEU A 1 81 ? 7.742 3.728 -15.247 1.00 97.69 81 LEU A N 1
ATOM 629 C CA . LEU A 1 81 ? 7.707 2.882 -16.433 1.00 97.69 81 LEU A CA 1
ATOM 630 C C . LEU A 1 81 ? 6.966 3.594 -17.578 1.00 97.69 81 LEU A C 1
ATOM 632 O O . LEU A 1 81 ? 6.302 4.608 -17.344 1.00 97.69 81 LEU A O 1
ATOM 636 N N . PRO A 1 82 ? 7.042 3.077 -18.819 1.00 96.12 82 PRO A N 1
ATOM 637 C CA . PRO A 1 82 ? 6.186 3.552 -19.899 1.00 96.12 82 PRO A CA 1
ATOM 638 C C . PRO A 1 82 ? 4.708 3.506 -19.502 1.00 96.12 82 PRO A C 1
ATOM 640 O O . PRO A 1 82 ? 4.289 2.638 -18.742 1.00 96.12 82 PRO A O 1
ATOM 643 N N . THR A 1 83 ? 3.894 4.408 -20.051 1.00 95.31 83 THR A N 1
ATOM 644 C CA . THR A 1 83 ? 2.458 4.440 -19.737 1.00 95.31 83 THR A CA 1
ATOM 645 C C . THR A 1 83 ? 1.824 3.063 -19.988 1.00 95.31 83 THR A C 1
ATOM 647 O O . THR A 1 83 ? 1.989 2.525 -21.090 1.00 95.31 83 THR A O 1
ATOM 650 N N . PRO A 1 84 ? 1.126 2.471 -19.002 1.00 95.75 84 PRO A N 1
ATOM 651 C CA . PRO A 1 84 ? 0.507 1.165 -19.144 1.00 95.75 84 PRO A CA 1
ATOM 652 C C . PRO A 1 84 ? -0.720 1.202 -20.063 1.00 95.75 84 PRO A C 1
ATOM 654 O O . PRO A 1 84 ? -1.624 2.033 -19.936 1.00 95.75 84 PRO A O 1
ATOM 657 N N . GLU A 1 85 ? -0.784 0.240 -20.973 1.00 94.44 85 GLU A N 1
ATOM 658 C CA . GLU A 1 85 ? -1.847 0.088 -21.966 1.00 94.44 85 GLU A CA 1
ATOM 659 C C . GLU A 1 85 ? -2.918 -0.900 -21.485 1.00 94.44 85 GLU A C 1
ATOM 661 O O . GLU A 1 85 ? -4.107 -0.688 -21.725 1.00 94.44 85 GLU A O 1
ATOM 666 N N . ALA A 1 86 ? -2.530 -1.915 -20.710 1.00 94.25 86 ALA A N 1
ATOM 667 C CA . ALA A 1 86 ? -3.416 -2.970 -20.222 1.00 94.25 86 ALA A CA 1
ATOM 668 C C . ALA A 1 86 ? -3.388 -3.119 -18.691 1.00 94.25 86 ALA A C 1
ATOM 670 O O . ALA A 1 86 ? -2.458 -2.675 -18.022 1.00 94.25 86 ALA A O 1
ATOM 671 N N . VAL A 1 87 ? -4.422 -3.765 -18.141 1.00 92.69 87 VAL A N 1
ATOM 672 C CA . VAL A 1 87 ? -4.501 -4.135 -16.715 1.00 92.69 87 VAL A CA 1
ATOM 673 C C . VAL A 1 87 ? -3.266 -4.951 -16.325 1.00 92.69 87 VAL A C 1
ATOM 675 O O . VAL A 1 87 ? -2.730 -5.661 -17.166 1.00 92.69 87 VAL A O 1
ATOM 678 N N . VAL A 1 88 ? -2.825 -4.847 -15.070 1.00 90.06 88 VAL A N 1
ATOM 679 C CA . VAL A 1 88 ? -1.593 -5.442 -14.505 1.00 90.06 88 VAL A CA 1
ATOM 680 C C . VAL A 1 88 ? -0.272 -4.886 -15.042 1.00 90.06 88 VAL A C 1
ATOM 682 O O . VAL A 1 88 ? 0.782 -5.234 -14.520 1.00 90.06 88 VAL A O 1
ATOM 685 N N . GLU A 1 89 ? -0.279 -4.004 -16.042 1.00 96.44 89 GLU A N 1
ATOM 686 C CA . GLU A 1 89 ? 0.930 -3.251 -16.375 1.00 96.44 89 GLU A CA 1
ATOM 687 C C . GLU A 1 89 ? 1.190 -2.162 -15.330 1.00 96.44 89 GLU A C 1
ATOM 689 O O . GLU A 1 89 ? 0.269 -1.536 -14.816 1.00 96.44 89 GLU A O 1
ATOM 694 N N . VAL A 1 90 ? 2.457 -1.927 -15.007 1.00 97.38 90 VAL A N 1
ATOM 695 C CA . VAL A 1 90 ? 2.856 -1.047 -13.902 1.00 97.38 90 VAL A CA 1
ATOM 696 C C . VAL A 1 90 ? 3.117 0.384 -14.379 1.00 97.38 90 VAL A C 1
ATOM 698 O O . VAL A 1 90 ? 3.844 0.573 -15.351 1.00 97.38 90 VAL A O 1
ATOM 701 N N . PHE A 1 91 ? 2.571 1.372 -13.662 1.00 97.19 91 PHE A N 1
ATOM 702 C CA . PHE A 1 91 ? 2.921 2.795 -13.786 1.00 97.19 91 PHE A CA 1
ATOM 703 C C . PHE A 1 91 ? 4.248 3.100 -13.081 1.00 97.19 91 PHE A C 1
ATOM 705 O O . PHE A 1 91 ? 5.176 3.655 -13.670 1.00 97.19 91 PHE A O 1
ATOM 712 N N . PHE A 1 92 ? 4.335 2.706 -11.807 1.00 98.06 92 PHE A N 1
ATOM 713 C CA . PHE A 1 92 ? 5.446 3.033 -10.921 1.00 98.06 92 PHE A CA 1
ATOM 714 C C . PHE A 1 92 ? 5.888 1.826 -10.097 1.00 98.06 92 PHE A C 1
ATOM 716 O O . PHE A 1 92 ? 5.059 1.032 -9.652 1.00 98.06 92 PHE A O 1
ATOM 723 N N . ILE A 1 93 ? 7.188 1.738 -9.830 1.00 98.38 93 ILE A N 1
ATOM 724 C CA . ILE A 1 93 ? 7.785 0.813 -8.861 1.00 98.38 93 ILE A CA 1
ATOM 725 C C . ILE A 1 93 ? 8.450 1.653 -7.778 1.00 98.38 93 ILE A C 1
ATOM 727 O O . ILE A 1 93 ? 9.203 2.571 -8.094 1.00 98.38 93 ILE A O 1
ATOM 731 N N . ALA A 1 94 ? 8.215 1.330 -6.513 1.00 97.81 94 ALA A N 1
ATOM 732 C CA . ALA A 1 94 ? 8.924 1.926 -5.394 1.00 97.81 94 ALA A CA 1
ATOM 733 C C . ALA A 1 94 ? 9.654 0.859 -4.585 1.00 97.81 94 ALA A C 1
ATOM 735 O O . ALA A 1 94 ? 9.065 -0.119 -4.122 1.00 97.81 94 ALA A O 1
ATOM 736 N N . ILE A 1 95 ? 10.946 1.092 -4.388 1.00 96.44 95 ILE A N 1
ATOM 737 C CA . ILE A 1 95 ? 11.804 0.285 -3.529 1.00 96.44 95 ILE A CA 1
ATOM 738 C C . ILE A 1 95 ? 12.060 1.111 -2.280 1.00 96.44 95 ILE A C 1
ATOM 740 O O . ILE A 1 95 ? 12.739 2.134 -2.337 1.00 96.44 95 ILE A O 1
ATOM 744 N N . VAL A 1 96 ? 11.457 0.695 -1.171 1.00 95.25 96 VAL A N 1
ATOM 745 C CA . VAL A 1 96 ? 11.552 1.389 0.116 1.00 95.25 96 VAL A CA 1
ATOM 746 C C . VAL A 1 96 ? 12.612 0.706 0.955 1.00 95.25 96 VAL A C 1
ATOM 748 O O . VAL A 1 96 ? 12.583 -0.515 1.088 1.00 95.25 96 VAL A O 1
ATOM 751 N N . VAL A 1 97 ? 13.519 1.481 1.538 1.00 92.50 97 VAL A N 1
ATOM 752 C CA . VAL A 1 97 ? 14.585 1.007 2.420 1.00 92.50 97 VAL A CA 1
ATOM 753 C C . VAL A 1 97 ? 14.586 1.882 3.665 1.00 92.50 97 VAL A C 1
ATOM 755 O O . VAL A 1 97 ? 14.867 3.077 3.594 1.00 92.50 97 VAL A O 1
ATOM 758 N N . CYS A 1 98 ? 14.283 1.294 4.816 1.00 89.38 98 CYS A N 1
ATOM 759 C CA . CYS A 1 98 ? 14.459 1.935 6.112 1.00 89.38 98 CYS A CA 1
ATOM 760 C C . CYS A 1 98 ? 15.584 1.207 6.846 1.00 89.38 98 CYS A C 1
ATOM 762 O O . CYS A 1 98 ? 15.552 -0.016 6.983 1.00 89.38 98 CYS A O 1
ATOM 764 N N . GLU A 1 99 ? 16.616 1.943 7.254 1.00 79.25 99 GLU A N 1
ATOM 765 C CA . GLU A 1 99 ? 17.778 1.367 7.942 1.00 79.25 99 GLU A CA 1
ATOM 766 C C . GLU A 1 99 ? 17.752 1.626 9.446 1.00 79.25 99 GLU A C 1
ATOM 768 O O . GLU A 1 99 ? 18.334 0.842 10.196 1.00 79.25 99 GLU A O 1
ATOM 773 N N . GLN A 1 100 ? 17.094 2.704 9.888 1.00 76.25 100 GLN A N 1
ATOM 774 C CA . GLN A 1 100 ? 17.046 3.128 11.285 1.00 76.25 100 GLN A CA 1
ATOM 775 C C . GLN A 1 100 ? 15.736 3.867 11.615 1.00 76.25 100 GLN A C 1
ATOM 777 O O . GLN A 1 100 ? 15.227 4.606 10.772 1.00 76.25 100 GLN A O 1
ATOM 782 N N . PRO A 1 101 ? 15.209 3.718 12.846 1.00 70.31 101 PRO A N 1
ATOM 783 C CA . PRO A 1 101 ? 15.605 2.717 13.848 1.00 70.31 101 PRO A CA 1
ATOM 784 C C . PRO A 1 101 ? 15.114 1.300 13.487 1.00 70.31 101 PRO A C 1
ATOM 786 O O . PRO A 1 101 ? 15.430 0.328 14.170 1.00 70.31 101 PRO A O 1
ATOM 789 N N . TYR A 1 102 ? 14.351 1.170 12.400 1.00 72.31 102 TYR A N 1
ATOM 790 C CA . TYR A 1 102 ? 13.700 -0.066 11.997 1.00 72.31 102 TYR A CA 1
ATOM 791 C C . TYR A 1 102 ? 14.253 -0.531 10.657 1.00 72.31 102 TYR A C 1
ATOM 793 O O . TYR A 1 102 ? 14.094 0.147 9.647 1.00 72.31 102 TYR A O 1
ATOM 801 N N . LYS A 1 103 ? 14.919 -1.690 10.641 1.00 81.81 103 LYS A N 1
ATOM 802 C CA . LYS A 1 103 ? 15.502 -2.231 9.412 1.00 81.81 103 LYS A CA 1
ATOM 803 C C . LYS A 1 103 ? 14.463 -3.028 8.633 1.00 81.81 103 LYS A C 1
ATOM 805 O O . LYS A 1 103 ? 14.160 -4.164 8.999 1.00 81.81 103 LYS A O 1
ATOM 810 N N . TYR A 1 104 ? 13.953 -2.457 7.550 1.00 86.38 104 TYR A N 1
ATOM 811 C CA . TYR A 1 104 ? 13.031 -3.145 6.653 1.00 86.38 104 TYR A CA 1
ATOM 812 C C . TYR A 1 104 ? 13.119 -2.614 5.221 1.00 86.38 104 TYR A C 1
ATOM 814 O O . TYR A 1 104 ? 13.684 -1.552 4.955 1.00 86.38 104 TYR A O 1
ATOM 822 N N . TYR A 1 105 ? 12.557 -3.378 4.290 1.00 90.94 105 TYR A N 1
ATOM 823 C CA . TYR A 1 105 ? 12.500 -3.028 2.880 1.00 90.94 105 TYR A CA 1
ATOM 824 C C . TYR A 1 105 ? 11.163 -3.446 2.281 1.00 90.94 105 TYR A C 1
ATOM 826 O O . TYR A 1 105 ? 10.534 -4.383 2.774 1.00 90.94 105 TYR A O 1
ATOM 834 N N . ARG A 1 106 ? 10.720 -2.751 1.230 1.00 94.44 106 ARG A N 1
ATOM 835 C CA . ARG A 1 106 ? 9.444 -3.027 0.553 1.00 94.44 106 ARG A CA 1
ATOM 836 C C . ARG A 1 106 ? 9.595 -2.874 -0.952 1.00 94.44 106 ARG A C 1
ATOM 838 O O . ARG A 1 106 ? 10.278 -1.959 -1.406 1.00 94.44 106 ARG A O 1
ATOM 845 N N . TYR A 1 107 ? 8.937 -3.754 -1.702 1.00 96.44 107 TYR A N 1
ATOM 846 C CA . TYR A 1 107 ? 8.839 -3.672 -3.157 1.00 96.44 107 TYR A CA 1
ATOM 847 C C . TYR A 1 107 ? 7.388 -3.416 -3.543 1.00 96.44 107 TYR A C 1
ATOM 849 O O . TYR A 1 107 ? 6.555 -4.325 -3.520 1.00 96.44 107 TYR A O 1
ATOM 857 N N . LEU A 1 108 ? 7.084 -2.161 -3.846 1.00 97.50 108 LEU A N 1
ATOM 858 C CA . LEU A 1 108 ? 5.738 -1.686 -4.126 1.00 97.50 108 LEU A CA 1
ATOM 859 C C . LEU A 1 108 ? 5.593 -1.389 -5.613 1.00 97.50 108 LEU A C 1
ATOM 861 O O . LEU A 1 108 ? 6.517 -0.885 -6.247 1.00 97.50 108 LEU A O 1
ATOM 865 N N . VAL A 1 109 ? 4.420 -1.668 -6.164 1.00 97.94 109 VAL A N 1
ATOM 866 C CA . VAL A 1 109 ? 4.078 -1.363 -7.554 1.00 97.94 109 VAL A CA 1
ATOM 867 C C . VAL A 1 109 ? 2.700 -0.716 -7.618 1.00 97.94 109 VAL A C 1
ATOM 869 O O . VAL A 1 109 ? 1.802 -1.097 -6.865 1.00 97.94 109 VAL A O 1
ATOM 872 N N . LEU A 1 110 ? 2.521 0.248 -8.519 1.00 97.62 110 LEU A N 1
ATOM 873 C CA . LEU A 1 110 ? 1.204 0.755 -8.897 1.00 97.62 110 LEU A CA 1
ATOM 874 C C . LEU A 1 110 ? 0.802 0.129 -10.232 1.00 97.62 110 LEU A C 1
ATOM 876 O O . LEU A 1 110 ? 1.272 0.555 -11.286 1.00 97.62 110 LEU A O 1
ATOM 880 N N . GLU A 1 111 ? -0.036 -0.901 -10.189 1.00 96.50 111 GLU A N 1
ATOM 881 C CA . GLU A 1 111 ? -0.509 -1.611 -11.384 1.00 96.50 111 GLU A CA 1
ATOM 882 C C . GLU A 1 111 ? -1.758 -0.947 -11.950 1.00 96.50 111 GLU A C 1
ATOM 884 O O . GLU A 1 111 ? -2.673 -0.646 -11.197 1.00 96.50 111 GLU A O 1
ATOM 889 N N . LYS A 1 112 ? -1.866 -0.785 -13.266 1.00 94.81 112 LYS A N 1
ATOM 890 C CA . LYS A 1 112 ? -3.111 -0.378 -13.917 1.00 94.81 112 LYS A CA 1
ATOM 891 C C . LYS A 1 112 ? -4.226 -1.348 -13.552 1.00 94.81 112 LYS A C 1
ATOM 893 O O . LYS A 1 112 ? -4.091 -2.562 -13.740 1.00 94.81 112 LYS A O 1
ATOM 898 N N . CYS A 1 113 ? -5.324 -0.813 -13.030 1.00 91.00 113 CYS A N 1
ATOM 899 C CA . CYS A 1 113 ? -6.520 -1.595 -12.771 1.00 91.00 113 CYS A CA 1
ATOM 900 C C . CYS A 1 113 ? -7.510 -1.480 -13.937 1.00 91.00 113 CYS A C 1
ATOM 902 O O . CYS A 1 113 ? -7.316 -0.730 -14.891 1.00 91.00 113 CYS A O 1
ATOM 904 N N . GLU A 1 114 ? -8.554 -2.296 -13.882 1.00 86.25 114 GLU A N 1
ATOM 905 C CA . GLU A 1 114 ? -9.653 -2.253 -14.840 1.00 86.25 114 GLU A CA 1
ATOM 906 C C . GLU A 1 114 ? -10.437 -0.942 -14.695 1.00 86.25 114 GLU A C 1
ATOM 908 O O . GLU A 1 114 ? -10.743 -0.520 -13.576 1.00 86.25 114 GLU A O 1
ATOM 913 N N . GLU A 1 115 ? -10.746 -0.301 -15.824 1.00 81.00 115 GLU A N 1
ATOM 914 C CA . GLU A 1 115 ? -11.534 0.932 -15.852 1.00 81.00 115 GLU A CA 1
ATOM 915 C C . GLU A 1 115 ? -12.925 0.687 -15.250 1.00 81.00 115 GLU A C 1
ATOM 917 O O . GLU A 1 115 ? -13.522 -0.374 -15.429 1.00 81.00 115 GLU A O 1
ATOM 922 N N . GLY A 1 116 ? -13.451 1.665 -14.511 1.00 69.31 116 GLY A N 1
ATOM 923 C CA . GLY A 1 116 ? -14.776 1.553 -13.893 1.00 69.31 116 GLY A CA 1
ATOM 924 C C . GLY A 1 116 ? -14.817 0.735 -12.598 1.00 69.31 116 GLY A C 1
ATOM 925 O O . GLY A 1 116 ? -15.870 0.674 -11.960 1.00 69.31 116 GLY A O 1
ATOM 926 N N . ARG A 1 117 ? -13.690 0.171 -12.136 1.00 65.44 117 ARG A N 1
ATOM 927 C CA . ARG A 1 117 ? -13.601 -0.319 -10.755 1.00 65.44 117 ARG A CA 1
ATOM 928 C C . ARG A 1 117 ? -13.644 0.862 -9.783 1.00 65.44 117 ARG A C 1
ATOM 930 O O . ARG A 1 117 ? -12.667 1.574 -9.606 1.00 65.44 117 ARG A O 1
ATOM 937 N N . VAL A 1 118 ? -14.803 1.009 -9.138 1.00 55.00 118 VAL A N 1
ATOM 938 C CA . VAL A 1 118 ? -15.051 1.787 -7.912 1.00 55.00 118 VAL A CA 1
ATOM 939 C C . VAL A 1 118 ? -14.624 3.253 -8.005 1.00 55.00 118 VAL A C 1
ATOM 941 O O . VAL A 1 118 ? -13.606 3.622 -7.447 1.00 55.00 118 VAL A O 1
ATOM 944 N N . GLY A 1 119 ? -15.424 4.104 -8.657 1.00 61.06 119 GLY A N 1
ATOM 945 C CA . GLY A 1 119 ? -15.456 5.562 -8.420 1.00 61.06 119 GLY A CA 1
ATOM 946 C C . GLY A 1 119 ? -14.173 6.377 -8.661 1.00 61.06 119 GLY A C 1
ATOM 947 O O . GLY A 1 119 ? -14.207 7.594 -8.515 1.00 61.06 119 GLY A O 1
ATOM 948 N N . ILE A 1 120 ? -13.057 5.753 -9.039 1.00 60.12 120 ILE A N 1
ATOM 949 C CA . ILE A 1 120 ? -11.727 6.371 -9.089 1.00 60.12 120 ILE A CA 1
ATOM 950 C C . ILE A 1 120 ? -11.313 6.478 -10.556 1.00 60.12 120 ILE A C 1
ATOM 952 O O . ILE A 1 120 ? -10.385 5.832 -11.013 1.00 60.12 120 ILE A O 1
ATOM 956 N N . GLY A 1 121 ? -12.055 7.284 -11.318 1.00 67.94 121 GLY A N 1
ATOM 957 C CA . GLY A 1 121 ? -11.718 7.679 -12.690 1.00 67.94 121 GLY A CA 1
ATOM 958 C C . GLY A 1 121 ? -11.423 6.547 -13.704 1.00 67.94 121 GLY A C 1
ATOM 959 O O . GLY A 1 121 ? -11.485 5.356 -13.409 1.00 67.94 121 GLY A O 1
ATOM 960 N N . PRO A 1 122 ? -11.114 6.908 -14.959 1.00 68.94 122 PRO A N 1
ATOM 961 C CA . PRO A 1 122 ? -10.761 5.950 -16.011 1.00 68.94 122 PRO A CA 1
ATOM 962 C C . PRO A 1 122 ? -9.300 5.459 -15.955 1.00 68.94 122 PRO A C 1
ATOM 964 O O . PRO A 1 122 ? -8.948 4.540 -16.681 1.00 68.94 122 PRO A O 1
ATOM 967 N N . SER A 1 123 ? -8.442 6.030 -15.101 1.00 76.19 123 SER A N 1
ATOM 968 C CA . SER A 1 123 ? -6.991 5.767 -15.128 1.00 76.19 123 SER A CA 1
ATOM 969 C C . SER A 1 123 ? -6.414 5.249 -13.810 1.00 76.19 123 SER A C 1
ATOM 971 O O . SER A 1 123 ? -5.214 5.373 -13.594 1.00 76.19 123 SER A O 1
ATOM 973 N N . ALA A 1 124 ? -7.226 4.685 -12.914 1.00 86.44 124 ALA A N 1
ATOM 974 C CA . ALA A 1 124 ? -6.725 4.224 -11.623 1.00 86.44 124 ALA A CA 1
ATOM 975 C C . ALA A 1 124 ? -5.655 3.122 -11.733 1.00 86.44 124 ALA A C 1
ATOM 977 O O . ALA A 1 124 ? -5.670 2.244 -12.604 1.00 86.44 124 ALA A O 1
ATOM 978 N N . GLY A 1 125 ? -4.729 3.164 -10.782 1.00 92.25 125 GLY A N 1
ATOM 979 C CA . GLY A 1 125 ? -3.823 2.081 -10.460 1.00 92.25 125 GLY A CA 1
ATOM 980 C C . GLY A 1 125 ? -4.137 1.487 -9.091 1.00 92.25 125 GLY A C 1
ATOM 981 O O . GLY A 1 125 ? -4.678 2.158 -8.220 1.00 92.25 125 GLY A O 1
ATOM 982 N N . VAL A 1 126 ? -3.777 0.227 -8.883 1.00 92.31 126 VAL A N 1
ATOM 983 C CA . VAL A 1 126 ? -3.898 -0.489 -7.619 1.00 92.31 126 VAL A CA 1
ATOM 984 C C . VAL A 1 126 ? -2.520 -0.719 -7.007 1.00 92.31 126 VAL A C 1
ATOM 986 O O . VAL A 1 126 ? -1.616 -1.276 -7.637 1.00 92.31 126 VAL A O 1
ATOM 989 N N . LEU A 1 127 ? -2.353 -0.277 -5.762 1.00 95.00 127 LEU A N 1
ATOM 990 C CA . LEU A 1 127 ? -1.120 -0.444 -5.006 1.00 95.00 127 LEU A CA 1
ATOM 991 C C . LEU A 1 127 ? -0.948 -1.901 -4.581 1.00 95.00 127 LEU A C 1
ATOM 993 O O . LEU A 1 127 ? -1.746 -2.453 -3.816 1.00 95.00 127 LEU A O 1
ATOM 997 N N . CYS A 1 128 ? 0.136 -2.508 -5.039 1.00 95.31 128 CYS A N 1
ATOM 998 C CA . CYS A 1 128 ? 0.497 -3.874 -4.708 1.00 95.31 128 CYS A CA 1
ATOM 999 C C . CYS A 1 128 ? 1.900 -3.935 -4.122 1.00 95.31 128 CYS A C 1
ATOM 1001 O O . CYS A 1 128 ? 2.730 -3.056 -4.333 1.00 95.31 128 CYS A O 1
ATOM 1003 N N . GLU A 1 129 ? 2.160 -5.003 -3.388 1.00 95.38 129 GLU A N 1
ATOM 1004 C CA . GLU A 1 129 ? 3.449 -5.287 -2.787 1.00 95.38 129 GLU A CA 1
ATOM 1005 C C . GLU A 1 129 ? 3.861 -6.715 -3.081 1.00 95.38 129 GLU A C 1
ATOM 1007 O O . GLU A 1 129 ? 3.037 -7.626 -2.999 1.00 95.38 129 GLU A O 1
ATOM 1012 N N . TRP A 1 130 ? 5.139 -6.897 -3.387 1.00 94.38 130 TRP A N 1
ATOM 1013 C CA . TRP A 1 130 ? 5.736 -8.209 -3.571 1.00 94.38 130 TRP A CA 1
ATOM 1014 C C . TRP A 1 130 ? 6.656 -8.568 -2.412 1.00 94.38 130 TRP A C 1
ATOM 1016 O O . TRP A 1 130 ? 7.334 -7.710 -1.844 1.00 94.38 130 TRP A O 1
ATOM 1026 N N . PHE A 1 131 ? 6.704 -9.862 -2.116 1.00 90.31 131 PHE A N 1
ATOM 1027 C CA . PHE A 1 131 ? 7.550 -10.446 -1.084 1.00 90.31 131 PHE A CA 1
ATOM 1028 C C . PHE A 1 131 ? 8.653 -11.314 -1.698 1.00 90.31 131 PHE A C 1
ATOM 1030 O O . PHE A 1 131 ? 8.595 -11.696 -2.872 1.00 90.31 131 PHE A O 1
ATOM 1037 N N . SER A 1 132 ? 9.667 -11.629 -0.894 1.00 87.62 132 SER A N 1
ATOM 1038 C CA . SER A 1 132 ? 10.834 -12.413 -1.315 1.00 87.62 132 SER A CA 1
ATOM 1039 C C . SER A 1 132 ? 10.517 -13.869 -1.659 1.00 87.62 132 SER A C 1
ATOM 1041 O O . SER A 1 132 ? 11.243 -14.478 -2.437 1.00 87.62 132 SER A O 1
ATOM 1043 N N . ASP A 1 133 ? 9.418 -14.419 -1.141 1.00 85.06 133 ASP A N 1
ATOM 1044 C CA . ASP A 1 133 ? 8.909 -15.753 -1.486 1.00 85.06 133 ASP A CA 1
ATOM 1045 C C . ASP A 1 133 ? 8.092 -15.772 -2.793 1.00 85.06 133 ASP A C 1
ATOM 1047 O O . ASP A 1 133 ? 7.562 -16.805 -3.203 1.00 85.06 133 ASP A O 1
ATOM 1051 N N . GLY A 1 134 ? 7.981 -14.617 -3.451 1.00 87.88 134 GLY A N 1
ATOM 1052 C CA . GLY A 1 134 ? 7.187 -14.421 -4.650 1.00 87.88 134 GLY A CA 1
ATOM 1053 C C . GLY A 1 134 ? 5.697 -14.200 -4.396 1.00 87.88 134 GLY A C 1
ATOM 1054 O O . GLY A 1 134 ? 4.953 -14.026 -5.363 1.00 87.88 134 GLY A O 1
ATOM 1055 N N . GLY A 1 135 ? 5.259 -14.167 -3.135 1.00 85.81 135 GLY A N 1
ATOM 1056 C CA . GLY A 1 135 ? 3.919 -13.751 -2.748 1.00 85.81 135 GLY A CA 1
ATOM 1057 C C . GLY A 1 135 ? 3.640 -12.294 -3.121 1.00 85.81 135 GLY A C 1
ATOM 1058 O O . GLY A 1 135 ? 4.553 -11.480 -3.299 1.00 85.81 135 GLY A O 1
ATOM 1059 N N . ARG A 1 136 ? 2.353 -11.955 -3.222 1.00 89.00 136 ARG A N 1
ATOM 1060 C CA . ARG A 1 136 ? 1.886 -10.617 -3.581 1.00 89.00 136 ARG A CA 1
ATOM 1061 C C . ARG A 1 136 ? 0.700 -10.215 -2.718 1.00 89.00 136 ARG A C 1
ATOM 1063 O O . ARG A 1 136 ? -0.308 -10.908 -2.700 1.00 89.00 136 ARG A O 1
ATOM 1070 N N . ARG A 1 137 ? 0.770 -9.042 -2.097 1.00 88.25 137 ARG A N 1
ATOM 1071 C CA . ARG A 1 137 ? -0.349 -8.423 -1.382 1.00 88.25 137 ARG A CA 1
ATOM 1072 C C . ARG A 1 137 ? -0.923 -7.280 -2.208 1.00 88.25 137 ARG A C 1
ATOM 1074 O O . ARG A 1 137 ? -0.202 -6.367 -2.601 1.00 88.25 137 ARG A O 1
ATOM 1081 N N . ASN A 1 138 ? -2.229 -7.316 -2.453 1.00 86.69 138 ASN A N 1
ATOM 1082 C CA . ASN A 1 138 ? -2.967 -6.164 -2.955 1.00 86.69 138 ASN A CA 1
ATOM 1083 C C . ASN A 1 138 ? -3.437 -5.336 -1.751 1.00 86.69 138 ASN A C 1
ATOM 1085 O O . ASN A 1 138 ? -4.209 -5.826 -0.926 1.00 86.69 138 ASN A O 1
ATOM 1089 N N . HIS A 1 139 ? -2.968 -4.092 -1.636 1.00 83.62 139 HIS A N 1
ATOM 1090 C CA . HIS A 1 139 ? -3.358 -3.199 -0.535 1.00 83.62 139 HIS A CA 1
ATOM 1091 C C . HIS A 1 139 ? -4.767 -2.629 -0.715 1.00 83.62 139 HIS A C 1
ATOM 1093 O O . HIS A 1 139 ? -5.313 -2.004 0.191 1.00 83.62 139 HIS A O 1
ATOM 1099 N N . ASN A 1 140 ? -5.370 -2.877 -1.880 1.00 79.44 140 ASN A N 1
ATOM 1100 C CA . ASN A 1 140 ? -6.634 -2.329 -2.339 1.00 79.44 140 ASN A CA 1
ATOM 1101 C C . ASN A 1 140 ? -6.632 -0.792 -2.324 1.00 79.44 140 ASN A C 1
ATOM 1103 O O . ASN A 1 140 ? -7.681 -0.183 -2.230 1.00 79.44 140 ASN A O 1
ATOM 1107 N N . TRP A 1 141 ? -5.473 -0.132 -2.386 1.00 81.69 141 TRP A N 1
ATOM 1108 C CA . TRP A 1 141 ? -5.424 1.326 -2.507 1.00 81.69 141 TRP A CA 1
ATOM 1109 C C . TRP A 1 141 ? -5.431 1.686 -3.984 1.00 81.69 141 TRP A C 1
ATOM 1111 O O . TRP A 1 141 ? -4.518 1.306 -4.717 1.00 81.69 141 TRP A O 1
ATOM 1121 N N . TYR A 1 142 ? -6.476 2.388 -4.403 1.00 87.56 142 TYR A N 1
ATOM 1122 C CA . TYR A 1 142 ? -6.718 2.748 -5.792 1.00 87.56 142 TYR A CA 1
ATOM 1123 C C . TYR A 1 142 ? -6.339 4.212 -6.006 1.00 87.56 142 TYR A C 1
ATOM 1125 O O . TYR A 1 142 ? -6.992 5.108 -5.489 1.00 87.56 142 TYR A O 1
ATOM 1133 N N . LEU A 1 143 ? -5.263 4.468 -6.735 1.00 89.50 143 LEU A N 1
ATOM 1134 C CA . LEU A 1 143 ? -4.682 5.801 -6.878 1.00 89.50 143 LEU A CA 1
ATOM 1135 C C . LEU A 1 143 ? -4.814 6.269 -8.325 1.00 89.50 143 LEU A C 1
ATOM 1137 O O . LEU A 1 143 ? -4.610 5.477 -9.243 1.00 89.50 143 LEU A O 1
ATOM 1141 N N . SER A 1 144 ? -5.088 7.559 -8.539 1.00 91.19 144 SER A N 1
ATOM 1142 C CA . SER A 1 144 ? -4.777 8.185 -9.833 1.00 91.19 144 SER A CA 1
ATOM 1143 C C . SER A 1 144 ? -3.278 7.974 -10.118 1.00 91.19 144 SER A C 1
ATOM 1145 O O . SER A 1 144 ? -2.486 7.961 -9.166 1.00 91.19 144 SER A O 1
ATOM 1147 N N . PRO A 1 145 ? -2.845 7.772 -11.378 1.00 92.88 145 PRO A N 1
ATOM 1148 C CA . PRO A 1 145 ? -1.472 7.403 -11.712 1.00 92.88 145 PRO A CA 1
ATOM 1149 C C . PRO A 1 145 ? -0.552 8.631 -11.715 1.00 92.88 145 PRO A C 1
ATOM 1151 O O . PRO A 1 145 ? 0.329 8.785 -12.558 1.00 92.88 145 PRO A O 1
ATOM 1154 N N . GLU A 1 146 ? -0.771 9.515 -10.751 1.00 94.69 146 GLU A N 1
ATOM 1155 C CA . GLU A 1 146 ? 0.057 10.666 -10.457 1.00 94.69 146 GLU A CA 1
ATOM 1156 C C . GLU A 1 146 ? 1.144 10.242 -9.479 1.00 94.69 146 GLU A C 1
ATOM 1158 O O . GLU A 1 146 ? 0.907 9.573 -8.464 1.00 94.69 146 GLU A O 1
ATOM 1163 N N . LYS A 1 147 ? 2.367 10.644 -9.800 1.00 95.12 147 LYS A N 1
ATOM 1164 C CA . LYS A 1 147 ? 3.568 10.258 -9.069 1.00 95.12 147 LYS A CA 1
ATOM 1165 C C . LYS A 1 147 ? 3.502 10.698 -7.604 1.00 95.12 147 LYS A C 1
ATOM 1167 O O . LYS A 1 147 ? 3.902 9.965 -6.700 1.00 95.12 147 LYS A O 1
ATOM 1172 N N . GLU A 1 148 ? 2.947 11.880 -7.370 1.00 94.12 148 GLU A N 1
ATOM 1173 C CA . GLU A 1 148 ? 2.792 12.531 -6.073 1.00 94.12 148 GLU A CA 1
ATOM 1174 C C . GLU A 1 148 ? 1.813 11.772 -5.167 1.00 94.12 148 GLU A C 1
ATOM 1176 O O . GLU A 1 148 ? 2.071 11.620 -3.969 1.00 94.12 148 GLU A O 1
ATOM 1181 N N . LEU A 1 149 ? 0.723 11.239 -5.729 1.00 92.50 149 LEU A N 1
ATOM 1182 C CA . LEU A 1 149 ? -0.242 10.422 -4.989 1.00 92.50 149 LEU A CA 1
ATOM 1183 C C . LEU A 1 149 ? 0.341 9.054 -4.640 1.00 92.50 149 LEU A C 1
ATOM 1185 O O . LEU A 1 149 ? 0.196 8.596 -3.505 1.00 92.50 149 LEU A O 1
ATOM 1189 N N . PHE A 1 150 ? 1.065 8.428 -5.572 1.00 95.12 150 PHE A N 1
ATOM 1190 C CA . PHE A 1 150 ? 1.780 7.183 -5.292 1.00 95.12 150 PHE A CA 1
ATOM 1191 C C . PHE A 1 150 ? 2.829 7.370 -4.188 1.00 95.12 150 PHE A C 1
ATOM 1193 O O . PHE A 1 150 ? 2.879 6.593 -3.235 1.00 95.12 150 PHE A O 1
ATOM 1200 N N . HIS A 1 151 ? 3.612 8.447 -4.256 1.00 93.50 151 HIS A N 1
ATOM 1201 C CA . HIS A 1 151 ? 4.573 8.795 -3.214 1.00 93.50 151 HIS A CA 1
ATOM 1202 C C . HIS A 1 151 ? 3.896 9.055 -1.860 1.00 93.50 151 HIS A C 1
ATOM 1204 O O . HIS A 1 151 ? 4.350 8.531 -0.843 1.00 93.50 151 HIS A O 1
ATOM 1210 N N . SER A 1 152 ? 2.787 9.797 -1.833 1.00 91.62 152 SER A N 1
ATOM 1211 C CA . SER A 1 152 ? 2.028 10.058 -0.601 1.00 91.62 152 SER A CA 1
ATOM 1212 C C . SER A 1 152 ? 1.495 8.770 0.031 1.00 91.62 152 SER A C 1
ATOM 1214 O O . SER A 1 152 ? 1.606 8.588 1.244 1.00 91.62 152 SER A O 1
ATOM 1216 N N . ALA A 1 153 ? 1.004 7.831 -0.783 1.00 91.69 153 ALA A N 1
ATOM 1217 C CA . ALA A 1 153 ? 0.608 6.509 -0.311 1.00 91.69 153 ALA A CA 1
ATOM 1218 C C . ALA A 1 153 ? 1.786 5.758 0.334 1.00 91.69 153 ALA A C 1
ATOM 1220 O O . ALA A 1 153 ? 1.659 5.229 1.437 1.00 91.69 153 ALA A O 1
ATOM 1221 N N . ILE A 1 154 ? 2.961 5.757 -0.298 1.00 94.00 154 ILE A N 1
ATOM 1222 C CA . ILE A 1 154 ? 4.156 5.103 0.257 1.00 94.00 154 ILE A CA 1
ATOM 1223 C C . ILE A 1 154 ? 4.561 5.728 1.601 1.00 94.00 154 ILE A C 1
ATOM 1225 O O . ILE A 1 154 ? 4.848 4.992 2.550 1.00 94.00 154 ILE A O 1
ATOM 1229 N N . LYS A 1 155 ? 4.540 7.065 1.705 1.00 91.75 155 LYS A N 1
ATOM 1230 C CA . LYS A 1 155 ? 4.823 7.787 2.957 1.00 91.75 155 LYS A CA 1
ATOM 1231 C C . LYS A 1 155 ? 3.869 7.388 4.070 1.00 91.75 155 LYS A C 1
ATOM 1233 O O . LYS A 1 155 ? 4.311 7.147 5.191 1.00 91.75 155 LYS A O 1
ATOM 1238 N N . GLU A 1 156 ? 2.579 7.287 3.767 1.00 88.62 156 GLU A N 1
ATOM 1239 C CA . GLU A 1 156 ? 1.585 6.866 4.748 1.00 88.62 156 GLU A CA 1
ATOM 1240 C C . GLU A 1 156 ? 1.848 5.438 5.234 1.00 88.62 156 GLU A C 1
ATOM 1242 O O . GLU A 1 156 ? 1.806 5.172 6.435 1.00 88.62 156 GLU A O 1
ATOM 1247 N N . MET A 1 157 ? 2.181 4.512 4.332 1.00 89.94 157 MET A N 1
ATOM 1248 C CA . MET A 1 157 ? 2.515 3.154 4.759 1.00 89.94 157 MET A CA 1
ATOM 1249 C C . MET A 1 157 ? 3.777 3.118 5.628 1.00 89.94 157 MET A C 1
ATOM 1251 O O . MET A 1 157 ? 3.804 2.401 6.624 1.00 89.94 157 MET A O 1
ATOM 1255 N N . HIS A 1 158 ? 4.806 3.899 5.278 1.00 89.44 158 HIS A N 1
ATOM 1256 C CA . HIS A 1 158 ? 6.018 4.041 6.093 1.00 89.44 158 HIS A CA 1
ATOM 1257 C C . HIS A 1 158 ? 5.697 4.620 7.475 1.00 89.44 158 HIS A C 1
ATOM 1259 O O . HIS A 1 158 ? 6.188 4.120 8.486 1.00 89.44 158 HIS A O 1
ATOM 1265 N N . ARG A 1 159 ? 4.823 5.634 7.539 1.00 89.00 159 ARG A N 1
ATOM 1266 C CA . ARG A 1 159 ? 4.344 6.221 8.796 1.00 89.00 159 ARG A CA 1
ATOM 1267 C C . ARG A 1 159 ? 3.658 5.171 9.670 1.00 89.00 159 ARG A C 1
ATOM 1269 O O . ARG A 1 159 ? 4.011 5.063 10.842 1.00 89.00 159 ARG A O 1
ATOM 1276 N N . ARG A 1 160 ? 2.729 4.384 9.113 1.00 84.38 160 ARG A N 1
ATOM 1277 C CA . ARG A 1 160 ? 2.033 3.304 9.843 1.00 84.38 160 ARG A CA 1
ATOM 1278 C C . ARG A 1 160 ? 3.008 2.259 10.364 1.00 84.38 160 ARG A C 1
ATOM 1280 O O . ARG A 1 160 ? 2.932 1.875 11.525 1.00 84.38 160 ARG A O 1
ATOM 1287 N N . GLU A 1 161 ? 3.956 1.846 9.533 1.00 86.75 161 GLU A N 1
ATOM 1288 C CA . GLU A 1 161 ? 4.972 0.872 9.920 1.00 86.75 161 GLU A CA 1
ATOM 1289 C C . GLU A 1 161 ? 5.864 1.406 11.056 1.00 86.75 161 GLU A C 1
ATOM 1291 O O . GLU A 1 161 ? 6.153 0.689 12.011 1.00 86.75 161 GLU A O 1
ATOM 1296 N N . ARG A 1 162 ? 6.234 2.693 11.018 1.00 85.44 162 ARG A N 1
ATOM 1297 C CA . ARG A 1 162 ? 6.974 3.347 12.105 1.00 85.44 162 ARG A CA 1
ATOM 1298 C C . ARG A 1 162 ? 6.185 3.337 13.416 1.00 85.44 162 ARG A C 1
ATOM 1300 O O . ARG A 1 162 ? 6.725 2.907 14.430 1.00 85.44 162 ARG A O 1
ATOM 1307 N N . VAL A 1 163 ? 4.912 3.740 13.381 1.00 81.94 163 VAL A N 1
ATOM 1308 C CA . VAL A 1 163 ? 4.023 3.720 14.558 1.00 81.94 163 VAL A CA 1
ATOM 1309 C C . VAL A 1 163 ? 3.913 2.306 15.135 1.00 81.94 163 VAL A C 1
ATOM 1311 O O . VAL A 1 163 ? 3.988 2.133 16.348 1.00 81.94 163 VAL A O 1
ATOM 1314 N N . ARG A 1 164 ? 3.814 1.271 14.288 1.00 84.19 164 ARG A N 1
ATOM 1315 C CA . ARG A 1 164 ? 3.812 -0.130 14.743 1.00 84.19 164 ARG A CA 1
ATOM 1316 C C . ARG A 1 164 ? 5.052 -0.477 15.545 1.00 84.19 164 ARG A C 1
ATOM 1318 O O . ARG A 1 164 ? 4.940 -1.039 16.631 1.00 84.19 164 ARG A O 1
ATOM 1325 N N . PHE A 1 165 ? 6.226 -0.146 15.024 1.00 81.00 165 PHE A N 1
ATOM 1326 C CA . PHE A 1 165 ? 7.460 -0.456 15.723 1.00 81.00 165 PHE A CA 1
ATOM 1327 C C . PHE A 1 165 ? 7.646 0.368 17.007 1.00 81.00 165 PHE A C 1
ATOM 1329 O O . PHE A 1 165 ? 8.174 -0.156 17.986 1.00 81.00 165 PHE A O 1
ATOM 1336 N N . GLU A 1 166 ? 7.199 1.628 17.035 1.00 80.94 166 GLU A N 1
ATOM 1337 C CA . GLU A 1 166 ? 7.166 2.456 18.254 1.00 80.94 166 GLU A CA 1
ATOM 1338 C C . GLU A 1 166 ? 6.275 1.826 19.338 1.00 80.94 166 GLU A C 1
ATOM 1340 O O . GLU A 1 166 ? 6.570 1.924 20.529 1.00 80.94 166 GLU A O 1
ATOM 1345 N N . LEU A 1 167 ? 5.225 1.114 18.922 1.00 76.06 167 LEU A N 1
ATOM 1346 C CA . LEU A 1 167 ? 4.346 0.312 19.772 1.00 76.06 167 LEU A CA 1
ATOM 1347 C C . LEU A 1 167 ? 4.867 -1.117 20.013 1.00 76.06 167 LEU A C 1
ATOM 1349 O O . LEU A 1 167 ? 4.105 -1.971 20.447 1.00 76.06 167 LEU A O 1
ATOM 1353 N N . GLY A 1 168 ? 6.130 -1.427 19.703 1.00 79.06 168 GLY A N 1
ATOM 1354 C CA . GLY A 1 168 ? 6.705 -2.762 19.918 1.00 79.06 168 GLY A CA 1
ATOM 1355 C C . GLY A 1 168 ? 6.071 -3.882 19.079 1.00 79.06 168 GLY A C 1
ATOM 1356 O O . GLY A 1 168 ? 6.320 -5.060 19.341 1.00 79.06 168 GLY A O 1
ATOM 1357 N N . LEU A 1 169 ? 5.261 -3.541 18.071 1.00 73.75 169 LEU A N 1
ATOM 1358 C CA . LEU A 1 169 ? 4.607 -4.508 17.196 1.00 73.75 169 LEU A CA 1
ATOM 1359 C C . LEU A 1 169 ? 5.574 -5.014 16.123 1.00 73.75 169 LEU A C 1
ATOM 1361 O O . LEU A 1 169 ? 6.492 -4.322 15.675 1.00 73.75 169 LEU A O 1
ATOM 1365 N N . ASN A 1 170 ? 5.335 -6.243 15.663 1.00 74.12 170 ASN A N 1
ATOM 1366 C CA . ASN A 1 170 ? 6.061 -6.794 14.527 1.00 74.12 170 ASN A CA 1
ATOM 1367 C C . ASN A 1 170 ? 5.697 -6.071 13.225 1.00 74.12 170 ASN A C 1
ATOM 1369 O O . ASN A 1 170 ? 4.562 -5.624 13.019 1.00 74.12 170 ASN A O 1
ATOM 1373 N N . SER A 1 171 ? 6.669 -6.049 12.315 1.00 77.44 171 SER A N 1
ATOM 1374 C CA . SER A 1 171 ? 6.484 -5.535 10.964 1.00 77.44 171 SER A CA 1
ATOM 1375 C C . SER A 1 171 ? 5.344 -6.247 10.235 1.00 77.44 171 SER A C 1
ATOM 1377 O O . SER A 1 171 ? 5.243 -7.476 10.312 1.00 77.44 171 SER A O 1
ATOM 1379 N N . THR A 1 172 ? 4.568 -5.503 9.442 1.00 71.88 172 THR A N 1
ATOM 1380 C CA . THR A 1 172 ? 3.556 -6.074 8.527 1.00 71.88 172 THR A CA 1
ATOM 1381 C C . THR A 1 172 ? 4.160 -6.945 7.418 1.00 71.88 172 THR A C 1
ATOM 1383 O O . THR A 1 172 ? 3.424 -7.548 6.634 1.00 71.88 172 THR A O 1
ATOM 1386 N N . MET A 1 173 ? 5.496 -6.996 7.335 1.00 68.25 173 MET A N 1
ATOM 1387 C CA . MET A 1 173 ? 6.274 -7.842 6.429 1.00 68.25 173 MET A CA 1
ATOM 1388 C C . MET A 1 173 ? 6.629 -9.208 7.024 1.00 68.25 173 MET A C 1
ATOM 1390 O O . MET A 1 173 ? 6.897 -10.142 6.274 1.00 68.25 173 MET A O 1
ATOM 1394 N N . LYS A 1 174 ? 6.683 -9.340 8.361 1.00 55.75 174 LYS A N 1
ATOM 1395 C CA . LYS A 1 174 ? 7.054 -10.607 9.021 1.00 55.75 174 LYS A CA 1
ATOM 1396 C C . LYS A 1 174 ? 5.903 -11.612 9.052 1.00 55.75 174 LYS A C 1
ATOM 1398 O O . LYS A 1 174 ? 6.165 -12.813 9.078 1.00 55.75 174 LYS A O 1
ATOM 1403 N N . SER A 1 175 ? 4.654 -11.149 9.025 1.00 49.25 175 SER A N 1
ATOM 1404 C CA . SER A 1 175 ? 3.501 -12.010 8.766 1.00 49.25 175 SER A CA 1
ATOM 1405 C C . SER A 1 175 ? 3.441 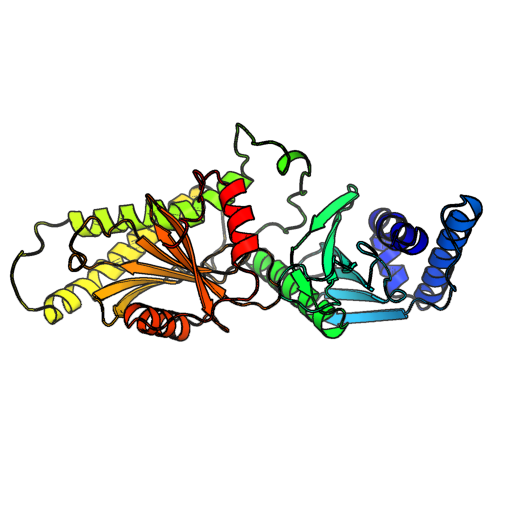-12.301 7.266 1.00 49.25 175 SER A C 1
ATOM 1407 O O . SER A 1 175 ? 2.775 -11.614 6.499 1.00 49.25 175 SER A O 1
ATOM 1409 N N . LEU A 1 176 ? 4.217 -13.296 6.826 1.00 43.84 176 LEU A N 1
ATOM 1410 C CA . LEU A 1 176 ? 4.173 -13.811 5.456 1.00 43.84 176 LEU A CA 1
ATOM 1411 C C . LEU A 1 176 ? 2.711 -14.058 5.053 1.00 43.84 176 LEU A C 1
ATOM 1413 O O . LEU A 1 176 ? 2.050 -14.957 5.577 1.00 43.84 176 LEU A O 1
ATOM 1417 N N . TRP A 1 177 ? 2.208 -13.244 4.126 1.00 35.84 177 TRP A N 1
ATOM 1418 C CA . TRP A 1 177 ? 0.908 -13.444 3.501 1.00 35.84 177 TRP A CA 1
ATOM 1419 C C . TRP A 1 177 ? 0.917 -14.817 2.820 1.00 35.84 177 TRP A C 1
ATOM 1421 O O . TRP A 1 177 ? 1.673 -15.049 1.881 1.00 35.84 177 TRP A O 1
ATOM 1431 N N . ASN A 1 178 ? 0.106 -15.753 3.321 1.00 39.72 178 ASN A N 1
ATOM 1432 C CA . ASN A 1 178 ? -0.018 -17.096 2.761 1.00 39.72 178 ASN A CA 1
ATOM 1433 C C . ASN A 1 178 ? -1.211 -17.142 1.783 1.00 39.72 178 ASN A C 1
ATOM 1435 O O . ASN A 1 178 ? -2.354 -17.234 2.247 1.00 39.72 178 ASN A O 1
ATOM 1439 N N . PRO A 1 179 ? -0.993 -17.155 0.452 1.00 32.78 179 PRO A N 1
ATOM 1440 C CA . PRO A 1 179 ? -2.066 -17.141 -0.553 1.00 32.78 179 PRO A CA 1
ATOM 1441 C C . PRO A 1 179 ? -3.071 -18.298 -0.429 1.00 32.78 179 PRO A C 1
ATOM 1443 O O . PRO A 1 179 ? -4.186 -18.217 -0.942 1.00 32.78 179 PRO A O 1
ATOM 1446 N N . LYS A 1 180 ? -2.728 -19.390 0.272 1.00 38.25 180 LYS A N 1
ATOM 1447 C CA . LYS A 1 180 ? -3.654 -20.513 0.504 1.00 38.25 180 LYS A CA 1
ATOM 1448 C C . LYS A 1 180 ? 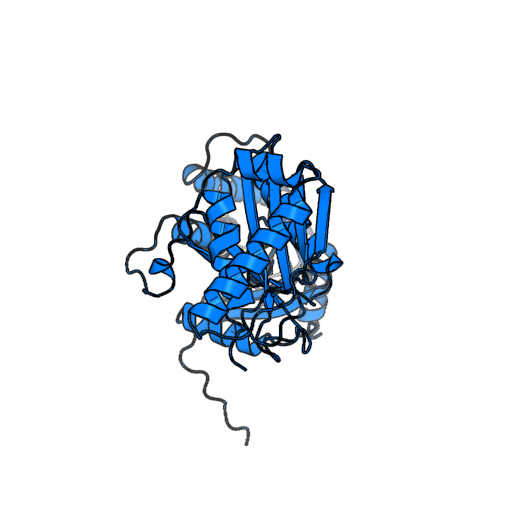-4.802 -20.172 1.470 1.00 38.25 180 LYS A C 1
ATOM 1450 O O . LYS A 1 180 ? -5.725 -20.980 1.572 1.00 38.25 180 LYS A O 1
ATOM 1455 N N . ARG A 1 181 ? -4.758 -19.024 2.164 1.00 39.44 181 ARG A N 1
ATOM 1456 C CA . ARG A 1 181 ? -5.787 -18.580 3.125 1.00 39.44 181 ARG A CA 1
ATOM 1457 C C . ARG A 1 181 ? -6.992 -17.878 2.483 1.00 39.44 181 ARG A C 1
ATOM 1459 O O . ARG A 1 181 ? -8.073 -17.964 3.043 1.00 39.44 181 ARG A O 1
ATOM 1466 N N . GLU A 1 182 ? -6.864 -17.266 1.304 1.00 36.84 182 GLU A N 1
ATOM 1467 C CA . GLU A 1 182 ? -7.993 -16.548 0.668 1.00 36.84 182 GLU A CA 1
ATOM 1468 C C . GLU A 1 182 ? -8.949 -17.463 -0.122 1.00 36.84 182 GLU A C 1
ATOM 1470 O O . GLU A 1 182 ? -10.102 -17.105 -0.339 1.00 36.84 182 GLU A O 1
ATOM 1475 N N . ASN A 1 183 ? -8.515 -18.674 -0.498 1.00 33.00 183 ASN A N 1
ATOM 1476 C CA . ASN A 1 183 ? -9.297 -19.599 -1.339 1.00 33.00 183 ASN A CA 1
ATOM 1477 C C . ASN A 1 183 ? -9.796 -20.866 -0.621 1.00 33.00 183 ASN A C 1
ATOM 1479 O O . ASN A 1 183 ? -10.309 -21.784 -1.265 1.00 33.00 183 ASN A O 1
ATOM 1483 N N . LYS A 1 184 ? -9.667 -20.952 0.707 1.00 31.17 184 LYS A N 1
ATOM 1484 C CA . LYS A 1 184 ? -10.299 -22.014 1.500 1.00 31.17 184 LYS A CA 1
ATOM 1485 C C . LYS A 1 184 ? -11.118 -21.377 2.619 1.00 31.17 184 LYS A C 1
ATOM 1487 O O . LYS A 1 184 ? -10.524 -20.654 3.411 1.00 31.17 184 LYS A O 1
ATOM 1492 N N . PRO A 1 185 ? -12.420 -21.687 2.770 1.00 35.41 185 PRO A N 1
ATOM 1493 C CA . PRO A 1 185 ? -13.073 -21.479 4.053 1.00 35.41 185 PRO A CA 1
ATOM 1494 C C . PRO A 1 185 ? -12.345 -22.387 5.049 1.00 35.41 185 PRO A C 1
ATOM 1496 O O . PRO A 1 185 ? -12.459 -23.616 4.995 1.00 35.41 185 PRO A O 1
ATOM 1499 N N . SER A 1 186 ? -11.474 -21.799 5.865 1.00 37.78 186 SER A N 1
ATOM 1500 C CA . SER A 1 186 ? -10.712 -22.546 6.854 1.00 37.78 186 SER A CA 1
ATOM 1501 C C . SER A 1 186 ? -11.706 -23.038 7.914 1.00 37.78 186 SER A C 1
ATOM 1503 O O . SER A 1 186 ? -12.535 -22.284 8.415 1.00 37.78 186 SER A O 1
ATOM 1505 N N . LYS A 1 187 ? -11.686 -24.342 8.215 1.00 41.78 187 LYS A N 1
ATOM 1506 C CA . LYS A 1 187 ? -12.454 -24.906 9.339 1.00 41.78 187 LYS A CA 1
ATOM 1507 C C . LYS A 1 187 ? -11.797 -24.630 10.695 1.00 41.78 187 LYS A C 1
ATOM 1509 O O . LYS A 1 187 ? -12.407 -24.939 11.705 1.00 41.78 187 LYS A O 1
ATOM 1514 N N . ASN A 1 188 ? -10.597 -24.050 10.702 1.00 46.47 188 ASN A N 1
ATOM 1515 C CA . ASN A 1 188 ? -9.819 -23.718 11.887 1.00 46.47 188 ASN A CA 1
ATOM 1516 C C . ASN A 1 188 ? -9.177 -22.355 11.634 1.00 46.47 188 ASN A C 1
ATOM 1518 O O . ASN A 1 188 ? -8.150 -22.276 10.952 1.00 46.47 188 ASN A O 1
ATOM 1522 N N . ALA A 1 189 ? -9.830 -21.313 12.142 1.00 37.19 189 ALA A N 1
ATOM 1523 C CA . ALA A 1 189 ? -9.315 -19.960 12.102 1.00 37.19 189 ALA A CA 1
ATOM 1524 C C . ALA A 1 189 ? -7.884 -19.921 12.678 1.00 37.19 189 ALA A C 1
ATOM 1526 O O . ALA A 1 189 ? -7.583 -20.588 13.664 1.00 37.19 189 ALA A O 1
ATOM 1527 N N . THR A 1 190 ? -6.985 -19.207 12.017 1.00 48.69 190 THR A N 1
ATOM 1528 C CA . THR A 1 190 ? -5.575 -19.051 12.410 1.00 48.69 190 THR A CA 1
ATOM 1529 C C . THR A 1 190 ? -5.408 -17.904 13.419 1.00 48.69 190 THR A C 1
ATOM 1531 O O . THR A 1 190 ? -6.285 -17.051 13.488 1.00 48.69 190 THR A O 1
ATOM 1534 N N . GLU A 1 191 ? -4.291 -17.817 14.157 1.00 40.34 191 GLU A N 1
ATOM 1535 C CA . GLU A 1 191 ? -3.986 -16.721 15.122 1.00 40.34 191 GLU A CA 1
ATOM 1536 C C . GLU A 1 191 ? -4.205 -15.294 14.551 1.00 40.34 191 GLU A C 1
ATOM 1538 O O . GLU A 1 191 ? -4.448 -14.331 15.269 1.00 40.34 191 GLU A O 1
ATOM 1543 N N . GLU A 1 192 ? -4.164 -15.130 13.228 1.00 33.66 192 GLU A N 1
ATOM 1544 C CA . GLU A 1 192 ? -4.423 -13.859 12.537 1.00 33.66 192 GLU A CA 1
ATOM 1545 C C . GLU A 1 192 ? -5.934 -13.572 12.346 1.00 33.66 192 GLU A C 1
ATOM 1547 O O . GLU A 1 192 ? -6.377 -12.422 12.342 1.00 33.66 192 GLU A O 1
ATOM 1552 N N . GLU A 1 193 ? -6.763 -14.616 12.250 1.00 36.38 193 GLU A N 1
ATOM 1553 C CA . GLU A 1 193 ? -8.223 -14.530 12.395 1.00 36.38 193 GLU A CA 1
ATOM 1554 C C . GLU A 1 193 ? -8.607 -14.314 13.875 1.00 36.38 193 GLU A C 1
ATOM 1556 O O . GLU A 1 193 ? -9.564 -13.585 14.153 1.00 36.38 193 GLU A O 1
ATOM 1561 N N . GLU A 1 194 ? -7.798 -14.801 14.826 1.00 40.38 194 GLU A N 1
ATOM 1562 C CA . GLU A 1 194 ? -7.881 -14.433 16.251 1.00 40.38 194 GLU A CA 1
ATOM 1563 C C . GLU A 1 194 ? -7.484 -12.973 16.526 1.00 40.38 194 GLU A C 1
ATOM 1565 O O . GLU A 1 194 ? -7.869 -12.463 17.569 1.00 40.38 194 GLU A O 1
ATOM 1570 N N . PHE A 1 195 ? -6.807 -12.270 15.600 1.00 38.00 195 PHE A N 1
ATOM 1571 C CA . PHE A 1 195 ? -6.444 -10.841 15.713 1.00 38.00 195 PHE A CA 1
ATOM 1572 C C . PHE A 1 195 ? -7.506 -9.873 15.158 1.00 38.00 195 PHE A C 1
ATOM 1574 O O . PHE A 1 195 ? -7.576 -8.714 15.562 1.00 38.00 195 PHE A O 1
ATOM 1581 N N . ARG A 1 196 ? -8.378 -10.327 14.248 1.00 41.56 196 ARG A N 1
ATOM 1582 C CA . ARG A 1 196 ? -9.524 -9.535 13.735 1.00 41.56 196 ARG A CA 1
ATOM 1583 C C . ARG A 1 196 ? -10.785 -9.721 14.571 1.00 41.56 196 ARG A C 1
ATOM 1585 O O . ARG A 1 196 ? -11.617 -8.821 14.670 1.00 41.56 196 ARG A O 1
ATOM 1592 N N . THR A 1 197 ? -10.884 -10.882 15.205 1.00 43.41 197 THR A N 1
ATOM 1593 C CA . THR A 1 197 ? -11.908 -11.204 16.191 1.00 43.41 197 THR A CA 1
ATOM 1594 C C . THR A 1 197 ? -11.907 -10.264 17.402 1.00 43.41 197 THR A C 1
ATOM 1596 O O . THR A 1 197 ? -13.002 -9.886 17.763 1.00 43.41 197 THR A O 1
ATOM 1599 N N . PRO A 1 198 ? -10.804 -9.765 17.998 1.00 48.06 198 PRO A N 1
ATOM 1600 C CA . PRO A 1 198 ? -10.822 -9.030 19.255 1.00 48.06 198 PRO A CA 1
ATOM 1601 C C . PRO A 1 198 ? -11.428 -7.647 19.132 1.00 48.06 198 PRO A C 1
ATOM 1603 O O . PRO A 1 198 ? -12.145 -7.299 20.038 1.00 48.06 198 PRO A O 1
ATOM 1606 N N . HIS A 1 199 ? -11.232 -6.857 18.071 1.00 49.16 199 HIS A N 1
ATOM 1607 C CA . HIS A 1 199 ? -11.849 -5.519 18.008 1.00 49.16 199 HIS A CA 1
ATOM 1608 C C . HIS A 1 199 ? -13.354 -5.591 17.746 1.00 49.16 199 HIS A C 1
ATOM 1610 O O . HIS A 1 199 ? -14.125 -4.902 18.407 1.00 49.16 199 HIS A O 1
ATOM 1616 N N . ILE A 1 200 ? -13.782 -6.488 16.851 1.00 49.50 200 ILE A N 1
ATOM 1617 C CA . ILE A 1 200 ? -15.203 -6.767 16.619 1.00 49.50 200 ILE A CA 1
ATOM 1618 C C . ILE A 1 200 ? -15.811 -7.447 17.852 1.00 49.50 200 ILE A C 1
ATOM 1620 O O . ILE A 1 200 ? -16.874 -7.048 18.291 1.00 49.50 200 ILE A O 1
ATOM 1624 N N . TYR A 1 201 ? -15.134 -8.409 18.478 1.00 53.75 201 TYR A N 1
ATOM 1625 C CA . TYR A 1 201 ? -15.548 -9.042 19.735 1.00 53.75 201 TYR A CA 1
ATOM 1626 C C . TYR A 1 201 ? -15.557 -8.044 20.892 1.00 53.75 201 TYR A C 1
ATOM 1628 O O . TYR A 1 201 ? -16.453 -8.068 21.721 1.00 53.75 201 TYR A O 1
ATOM 1636 N N . TYR A 1 202 ? -14.607 -7.122 20.959 1.00 59.38 202 TYR A N 1
ATOM 1637 C CA . TYR A 1 202 ? -14.551 -6.107 22.000 1.00 59.38 202 TYR A CA 1
ATOM 1638 C C . TYR A 1 202 ? -15.700 -5.122 21.809 1.00 59.38 202 TYR A C 1
ATOM 1640 O O . TYR A 1 202 ? -16.422 -4.847 22.757 1.00 59.38 202 TYR A O 1
ATOM 1648 N N . ALA A 1 203 ? -15.955 -4.687 20.575 1.00 55.69 203 ALA A N 1
ATOM 1649 C CA . ALA A 1 203 ? -17.079 -3.828 20.223 1.00 55.69 203 ALA A CA 1
ATOM 1650 C C . ALA A 1 203 ? -18.455 -4.515 20.372 1.00 55.69 203 ALA A C 1
ATOM 1652 O O . ALA A 1 203 ? -19.405 -3.888 20.830 1.00 55.69 203 ALA A O 1
ATOM 1653 N N . MET A 1 204 ? -18.580 -5.795 20.006 1.00 53.47 204 MET A N 1
ATOM 1654 C CA . MET A 1 204 ? -19.857 -6.528 19.942 1.00 53.47 204 MET A CA 1
ATOM 1655 C C . MET A 1 204 ? -20.177 -7.362 21.180 1.00 53.47 204 MET A C 1
ATOM 1657 O O . MET A 1 204 ? -21.345 -7.653 21.428 1.00 53.47 204 MET A O 1
ATOM 1661 N N . VAL A 1 205 ? -19.163 -7.800 21.919 1.00 57.97 205 VAL A N 1
ATOM 1662 C CA . VAL A 1 205 ? -19.303 -8.737 23.038 1.00 57.97 205 VAL A CA 1
ATOM 1663 C C . VAL A 1 205 ? -18.795 -8.081 24.311 1.00 57.97 205 VAL A C 1
ATOM 1665 O O . VAL A 1 205 ? -19.600 -7.791 25.188 1.00 57.97 205 VAL A O 1
ATOM 1668 N N . ALA A 1 206 ? -17.506 -7.741 24.397 1.00 62.81 206 ALA A N 1
ATOM 1669 C CA . ALA A 1 206 ? -16.923 -7.272 25.655 1.00 62.81 206 ALA A CA 1
ATOM 1670 C C . ALA A 1 206 ? -17.514 -5.934 26.127 1.00 62.81 206 ALA A C 1
ATOM 1672 O O . ALA A 1 206 ? -17.822 -5.787 27.309 1.00 62.81 206 ALA A O 1
ATOM 1673 N N . VAL A 1 207 ? -17.705 -4.968 25.224 1.00 66.81 207 VAL A N 1
ATOM 1674 C CA . VAL A 1 207 ? -18.284 -3.663 25.560 1.00 66.81 207 VAL A CA 1
ATOM 1675 C C . VAL A 1 207 ? -19.758 -3.803 25.921 1.00 66.81 207 VAL A C 1
ATOM 1677 O O . VAL A 1 207 ? -20.097 -3.374 27.020 1.00 66.81 207 VAL A O 1
ATOM 1680 N N . PRO A 1 208 ? -20.635 -4.441 25.120 1.00 63.03 208 PRO A N 1
ATOM 1681 C CA . PRO A 1 208 ? -22.023 -4.666 25.517 1.00 63.03 208 PRO A CA 1
ATOM 1682 C C . PRO A 1 208 ? -22.168 -5.488 26.801 1.00 63.03 208 PRO A C 1
ATOM 1684 O O . PRO A 1 208 ? -23.041 -5.183 27.610 1.00 63.03 208 PRO A O 1
ATOM 1687 N N . GLU A 1 209 ? -21.321 -6.493 27.038 1.00 62.09 209 GLU A N 1
ATOM 1688 C CA . GLU A 1 209 ? -21.304 -7.258 28.291 1.00 62.09 209 GLU A CA 1
ATOM 1689 C C . GLU A 1 209 ? -20.883 -6.398 29.482 1.00 62.09 209 GLU A C 1
ATOM 1691 O O . GLU A 1 209 ? -21.560 -6.426 30.509 1.00 62.09 209 GLU A O 1
ATOM 1696 N N . ALA A 1 210 ? -19.825 -5.593 29.350 1.00 63.94 210 ALA A N 1
ATOM 1697 C CA . ALA A 1 210 ? -19.389 -4.663 30.389 1.00 63.94 210 ALA A CA 1
ATOM 1698 C C . ALA A 1 210 ? -20.446 -3.580 30.657 1.00 63.94 210 ALA A C 1
ATOM 1700 O O . ALA A 1 210 ? -20.730 -3.268 31.813 1.00 63.94 210 ALA A O 1
ATOM 1701 N N . LEU A 1 211 ? -21.083 -3.058 29.605 1.00 63.81 211 LEU A N 1
ATOM 1702 C CA . LEU A 1 211 ? -22.195 -2.114 29.695 1.00 63.81 211 LEU A CA 1
ATOM 1703 C C . LEU A 1 211 ? -23.380 -2.745 30.422 1.00 63.81 211 LEU A C 1
ATOM 1705 O O . LEU A 1 211 ? -23.917 -2.161 31.356 1.00 63.81 211 LEU A O 1
ATOM 1709 N N . ASN A 1 212 ? -23.779 -3.953 30.019 1.00 61.94 212 ASN A N 1
ATOM 1710 C CA . ASN A 1 212 ? -24.877 -4.681 30.641 1.00 61.94 212 ASN A CA 1
ATOM 1711 C C . ASN A 1 212 ? -24.553 -4.992 32.103 1.00 61.94 212 ASN A C 1
ATOM 1713 O O . ASN A 1 212 ? -25.415 -4.805 32.955 1.00 61.94 212 ASN A O 1
ATOM 1717 N N . ALA A 1 213 ? -23.327 -5.415 32.418 1.00 62.41 213 ALA A N 1
ATOM 1718 C CA . ALA A 1 213 ? -22.886 -5.626 33.791 1.00 62.41 213 ALA A CA 1
ATOM 1719 C C . ALA A 1 213 ? -23.001 -4.331 34.607 1.00 62.41 213 ALA A C 1
ATOM 1721 O O . ALA A 1 213 ? -23.643 -4.345 35.647 1.00 62.41 213 ALA A O 1
ATOM 1722 N N . LEU A 1 214 ? -22.502 -3.200 34.098 1.00 60.97 214 LEU A N 1
ATOM 1723 C CA . LEU A 1 214 ? -22.584 -1.879 34.740 1.00 60.97 214 LEU A CA 1
ATOM 1724 C C . LEU A 1 214 ? -24.030 -1.363 34.904 1.00 60.97 214 LEU A C 1
ATOM 1726 O O . LEU A 1 214 ? -24.356 -0.656 35.864 1.00 60.97 214 LEU A O 1
ATOM 1730 N N . LEU A 1 215 ? -24.905 -1.675 33.946 1.00 61.41 215 LEU A N 1
ATOM 1731 C CA . LEU A 1 215 ? -26.323 -1.307 33.971 1.00 61.41 215 LEU A CA 1
ATOM 1732 C C . LEU A 1 215 ? -27.144 -2.210 34.904 1.00 61.41 215 LEU A C 1
ATOM 1734 O O . LEU A 1 215 ? -28.179 -1.766 35.400 1.00 61.41 215 LEU A O 1
ATOM 1738 N N . ASN A 1 216 ? -26.689 -3.443 35.145 1.00 61.03 216 ASN A N 1
ATOM 1739 C CA . ASN A 1 216 ? -27.371 -4.443 35.970 1.00 61.03 216 ASN A CA 1
ATOM 1740 C C . ASN A 1 216 ? -26.773 -4.596 37.382 1.00 61.03 216 ASN A C 1
ATOM 1742 O O . ASN A 1 216 ? -27.423 -5.197 38.234 1.00 61.03 216 ASN A O 1
ATOM 1746 N N . SER A 1 217 ? -25.564 -4.085 37.650 1.00 55.66 217 SER A N 1
ATOM 1747 C CA . SER A 1 217 ? -24.830 -4.327 38.901 1.00 55.66 217 SER A CA 1
ATOM 1748 C C . SER A 1 217 ? -25.337 -3.548 40.116 1.00 55.66 217 SER A C 1
ATOM 1750 O O . SER A 1 217 ? -24.860 -3.810 41.213 1.00 55.66 217 SER A O 1
ATOM 1752 N N . GLU A 1 218 ? -26.312 -2.644 39.979 1.00 45.94 218 GLU A N 1
ATOM 1753 C CA . GLU A 1 218 ? -26.958 -1.996 41.129 1.00 45.94 218 GLU A CA 1
ATOM 1754 C C . GLU A 1 218 ? -28.462 -1.798 40.891 1.00 45.94 218 GLU A C 1
ATOM 1756 O O . GLU A 1 218 ? -28.902 -1.447 39.795 1.00 45.94 218 GLU A O 1
ATOM 1761 N N . GLY A 1 219 ? -29.250 -2.073 41.933 1.00 49.09 219 GLY A N 1
ATOM 1762 C CA . GLY A 1 219 ? -30.706 -2.172 41.904 1.00 49.09 219 GLY A CA 1
ATOM 1763 C C . GLY A 1 219 ? -31.417 -1.016 41.201 1.00 49.09 219 GLY A C 1
ATOM 1764 O O . GLY A 1 219 ? -31.215 0.148 41.525 1.00 49.09 219 GLY A O 1
ATOM 1765 N N . SER A 1 220 ? -32.303 -1.393 40.274 1.00 40.56 220 SER A N 1
ATOM 1766 C CA . SER A 1 220 ? -33.405 -0.601 39.718 1.00 40.56 220 SER A CA 1
ATOM 1767 C C . SER A 1 220 ? -33.078 0.854 39.364 1.00 40.56 220 SER A C 1
ATOM 1769 O O . SER A 1 220 ? -33.173 1.748 40.200 1.00 40.56 220 SER A O 1
ATOM 1771 N N . PHE A 1 221 ? -32.889 1.127 38.068 1.00 41.50 221 PHE A N 1
ATOM 1772 C CA . PHE A 1 221 ? -33.342 2.406 37.513 1.00 41.50 221 PHE A CA 1
ATOM 1773 C C . PHE A 1 221 ? -34.767 2.660 38.032 1.00 41.50 221 PHE A C 1
ATOM 1775 O O . PHE A 1 221 ? -35.633 1.818 37.755 1.00 41.50 221 PHE A O 1
ATOM 1782 N N . PRO A 1 222 ? -35.039 3.746 38.777 1.00 42.44 222 PRO A N 1
ATOM 1783 C CA . PRO A 1 222 ? -36.406 4.078 39.130 1.00 42.44 222 PRO A CA 1
ATOM 1784 C C . PRO A 1 222 ? -37.165 4.285 37.819 1.00 42.44 222 PRO A C 1
ATOM 1786 O O . PRO A 1 222 ? -36.876 5.188 37.035 1.00 42.44 222 PRO A O 1
ATOM 1789 N N . ARG A 1 223 ? -38.080 3.360 37.516 1.00 41.44 223 ARG A N 1
ATOM 1790 C CA . ARG A 1 223 ? -39.018 3.518 36.408 1.00 41.44 223 ARG A CA 1
ATOM 1791 C C . ARG A 1 223 ? -40.006 4.605 36.832 1.00 41.44 223 ARG A C 1
ATOM 1793 O O . ARG A 1 223 ? -40.957 4.298 37.540 1.00 41.44 223 ARG A O 1
ATOM 1800 N N . GLY A 1 224 ? -39.749 5.843 36.414 1.00 39.62 224 GLY A N 1
ATOM 1801 C CA . GLY A 1 224 ? -40.660 6.982 36.575 1.00 39.62 224 GLY A CA 1
ATOM 1802 C C . GLY A 1 224 ? -39.993 8.247 37.131 1.00 39.62 224 GLY A C 1
ATOM 1803 O O . GLY A 1 224 ? -39.834 8.345 38.339 1.00 39.62 224 GLY A O 1
ATOM 1804 N N . GLU A 1 225 ? -39.682 9.187 36.219 1.00 41.22 225 GLU A N 1
ATOM 1805 C CA . GLU A 1 225 ? -39.500 10.658 36.373 1.00 41.22 225 GLU A CA 1
ATOM 1806 C C . GLU A 1 225 ? -38.410 11.247 37.319 1.00 41.22 225 GLU A C 1
ATOM 1808 O O . GLU A 1 225 ? -37.922 10.582 38.227 1.00 41.22 225 GLU A O 1
ATOM 1813 N N . PRO A 1 226 ? -38.016 12.539 37.181 1.00 43.25 226 PRO A N 1
ATOM 1814 C CA . PRO A 1 226 ? -37.558 13.240 35.980 1.00 43.25 226 PRO A CA 1
ATOM 1815 C C . PRO A 1 226 ? -36.323 14.112 36.314 1.00 43.25 226 PRO A C 1
ATOM 1817 O O . PRO A 1 226 ? -36.314 15.309 36.055 1.00 43.25 226 PRO A O 1
ATOM 1820 N N . ASP A 1 227 ? -35.283 13.560 36.939 1.00 44.78 227 ASP A N 1
ATOM 1821 C CA . ASP A 1 227 ? -34.040 14.318 37.154 1.00 44.78 227 ASP A CA 1
ATOM 1822 C C . ASP A 1 227 ? -32.883 13.666 36.400 1.00 44.78 227 ASP A C 1
ATOM 1824 O O . ASP A 1 227 ? -31.947 13.090 36.962 1.00 44.78 227 ASP A O 1
ATOM 1828 N N . LEU A 1 228 ? -32.991 13.744 35.070 1.00 43.84 228 LEU A N 1
ATOM 1829 C CA . LEU A 1 228 ? -31.924 13.394 34.137 1.00 43.84 228 LEU A CA 1
ATOM 1830 C C . LEU A 1 228 ? -30.616 14.111 34.499 1.00 43.84 228 LEU A C 1
ATOM 1832 O O . LEU A 1 228 ? -29.561 13.534 34.275 1.00 43.84 228 LEU A O 1
ATOM 1836 N N . ALA A 1 229 ? -30.655 15.308 35.099 1.00 47.34 229 ALA A N 1
ATOM 1837 C CA . ALA A 1 229 ? -29.462 16.047 35.506 1.00 47.34 229 ALA A CA 1
ATOM 1838 C C . ALA A 1 229 ? -28.760 15.410 36.721 1.00 47.34 229 ALA A C 1
ATOM 1840 O O . ALA A 1 229 ? -27.555 15.175 36.659 1.00 47.34 229 ALA A O 1
ATOM 1841 N N . LYS A 1 230 ? -29.489 15.013 37.775 1.00 45.34 230 LYS A N 1
ATOM 1842 C CA . LYS A 1 230 ? -28.909 14.258 38.910 1.00 45.34 230 LYS A CA 1
ATOM 1843 C C . LYS A 1 230 ? -28.506 12.834 38.554 1.00 45.34 230 LYS A C 1
ATOM 1845 O O . LYS A 1 230 ? -27.521 12.318 39.087 1.00 45.34 230 LYS A O 1
ATOM 1850 N N . ALA A 1 231 ? -29.255 12.182 37.664 1.00 42.81 231 ALA A N 1
ATOM 1851 C CA . ALA A 1 231 ? -28.855 10.892 37.116 1.00 42.81 231 ALA A CA 1
ATOM 1852 C C . ALA A 1 231 ? -27.559 11.031 36.299 1.00 42.81 231 ALA A C 1
ATOM 1854 O O . ALA A 1 231 ? -26.661 10.211 36.473 1.00 42.81 231 ALA A O 1
ATOM 1855 N N . ARG A 1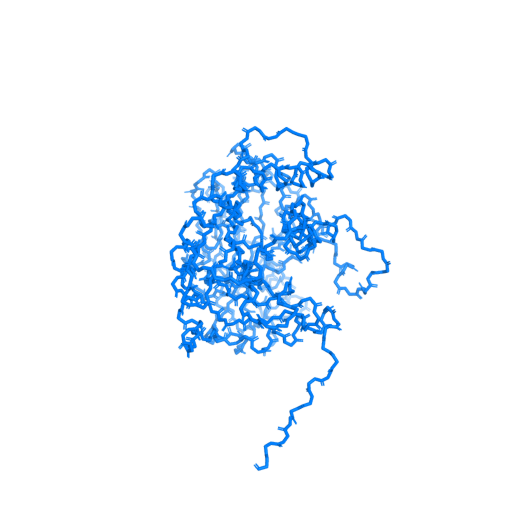 232 ? -27.426 12.097 35.491 1.00 47.84 232 ARG A N 1
ATOM 1856 C CA . ARG A 1 232 ? -26.208 12.456 34.739 1.00 47.84 232 ARG A CA 1
ATOM 1857 C C . ARG A 1 232 ? -25.021 12.730 35.666 1.00 47.84 232 ARG A C 1
ATOM 1859 O O . ARG A 1 232 ? -23.976 12.139 35.441 1.00 47.84 232 ARG A O 1
ATOM 1866 N N . GLU A 1 233 ? -25.189 13.529 36.720 1.00 49.41 233 GLU A N 1
ATOM 1867 C CA . GLU A 1 233 ? -24.128 13.891 37.682 1.00 49.41 233 GLU A CA 1
ATOM 1868 C C . GLU A 1 233 ? -23.582 12.676 38.458 1.00 49.41 233 GLU A C 1
ATOM 1870 O O . GLU A 1 233 ? -22.374 12.542 38.661 1.00 49.41 233 GLU A O 1
ATOM 1875 N N . LYS A 1 234 ? -24.455 11.732 38.840 1.00 46.31 234 LYS A N 1
ATOM 1876 C CA . LYS A 1 234 ? -24.040 10.460 39.462 1.00 46.31 234 LYS A CA 1
ATOM 1877 C C . LYS A 1 234 ? -23.466 9.451 38.460 1.00 46.31 234 LYS A C 1
ATOM 1879 O O . LYS A 1 234 ? -22.630 8.635 38.852 1.00 46.31 234 LYS A O 1
ATOM 1884 N N . LEU A 1 235 ? -23.895 9.483 37.192 1.00 46.31 235 LEU A N 1
ATOM 1885 C CA . LEU A 1 235 ? -23.359 8.618 36.134 1.00 46.31 235 LEU A CA 1
ATOM 1886 C C . LEU A 1 235 ? -21.928 9.009 35.736 1.00 46.31 235 LEU A C 1
ATOM 1888 O O . LEU A 1 235 ? -21.112 8.125 35.493 1.00 46.31 235 LEU A O 1
ATOM 1892 N N . THR A 1 236 ? -21.605 10.299 35.649 1.00 51.66 236 THR A N 1
ATOM 1893 C CA . THR A 1 236 ? -20.372 10.753 34.982 1.00 51.66 236 THR A CA 1
ATOM 1894 C C . THR A 1 236 ? -19.089 10.487 35.761 1.00 51.66 236 THR A C 1
ATOM 1896 O O . THR A 1 236 ? -18.102 10.121 35.142 1.00 51.66 236 THR A O 1
ATOM 1899 N N . ALA A 1 237 ? -19.056 10.618 37.090 1.00 52.47 237 ALA A N 1
ATOM 1900 C CA . ALA A 1 237 ? -17.782 10.526 37.822 1.00 52.47 237 ALA A CA 1
ATOM 1901 C C . ALA A 1 237 ? -17.415 9.095 38.262 1.00 52.47 237 ALA A C 1
ATOM 1903 O O . ALA A 1 237 ? -16.304 8.622 38.022 1.00 52.47 237 ALA A O 1
ATOM 1904 N N . ASN A 1 238 ? -18.347 8.381 38.903 1.00 50.59 238 ASN A N 1
ATOM 1905 C CA . ASN A 1 238 ? -18.060 7.055 39.465 1.00 50.59 238 ASN A CA 1
ATOM 1906 C C . ASN A 1 238 ? -18.163 5.938 38.422 1.00 50.59 238 ASN A C 1
ATOM 1908 O O . ASN A 1 238 ? -17.355 5.008 38.450 1.00 50.59 238 ASN A O 1
ATOM 1912 N N . LYS A 1 239 ? -19.117 6.028 37.483 1.00 53.31 239 LYS A N 1
ATOM 1913 C CA . LYS A 1 239 ? -19.282 4.991 36.458 1.00 53.31 239 LYS A CA 1
ATOM 1914 C C . LYS A 1 239 ? -18.320 5.142 35.289 1.00 53.31 239 LYS A C 1
ATOM 1916 O O . LYS A 1 239 ? -17.932 4.109 34.770 1.00 53.31 239 LYS A O 1
ATOM 1921 N N . ALA A 1 240 ? -17.869 6.350 34.932 1.00 51.06 240 ALA A N 1
ATOM 1922 C CA . ALA A 1 240 ? -16.769 6.499 33.972 1.00 51.06 240 ALA A CA 1
ATOM 1923 C C . ALA A 1 240 ? -15.503 5.819 34.504 1.00 51.06 240 ALA A C 1
ATOM 1925 O O . ALA A 1 240 ? -14.962 4.955 33.839 1.00 51.06 240 ALA A O 1
ATOM 1926 N N . LYS A 1 241 ? -15.136 6.053 35.772 1.00 59.56 241 LYS A N 1
ATOM 1927 C CA . LYS A 1 241 ? -13.997 5.369 36.402 1.00 59.56 241 LYS A CA 1
ATOM 1928 C C . LYS A 1 241 ? -14.182 3.848 36.510 1.00 59.56 241 LYS A C 1
ATOM 1930 O O . LYS A 1 241 ? -13.228 3.097 36.334 1.00 59.56 241 LYS A O 1
ATOM 1935 N N . GLN A 1 242 ? -15.387 3.364 36.825 1.00 59.03 242 GLN A N 1
ATOM 1936 C CA . GLN A 1 242 ? -15.678 1.921 36.847 1.00 59.03 242 GLN A CA 1
ATOM 1937 C C . GLN A 1 242 ? -15.662 1.301 35.448 1.00 59.03 242 GLN A C 1
ATOM 1939 O O . GLN A 1 242 ? -15.165 0.191 35.290 1.00 59.03 242 GLN A O 1
ATOM 1944 N N . LEU A 1 243 ? -16.178 2.010 34.448 1.00 55.22 243 LEU A N 1
ATOM 1945 C CA . LEU A 1 243 ? -16.153 1.605 33.052 1.00 55.22 243 LEU A CA 1
ATOM 1946 C C . LEU A 1 243 ? -14.723 1.618 32.520 1.00 55.22 243 LEU A C 1
ATOM 1948 O O . LEU A 1 243 ? -14.323 0.628 31.936 1.00 55.22 243 LEU A O 1
ATOM 1952 N N . ASP A 1 244 ? -13.929 2.647 32.802 1.00 54.38 244 ASP A N 1
ATOM 1953 C CA . ASP A 1 244 ? -12.502 2.698 32.487 1.00 54.38 244 ASP A CA 1
ATOM 1954 C C . ASP A 1 244 ? -11.768 1.530 33.141 1.00 54.38 244 ASP A C 1
ATOM 1956 O O . ASP A 1 244 ? -10.961 0.879 32.493 1.00 54.38 244 ASP A O 1
ATOM 1960 N N . ASN A 1 245 ? -12.089 1.186 34.393 1.00 57.19 245 ASN A N 1
ATOM 1961 C CA . ASN A 1 245 ? -11.515 0.017 35.060 1.00 57.19 245 ASN A CA 1
ATOM 1962 C C . ASN A 1 245 ? -11.960 -1.308 34.422 1.00 57.19 245 ASN A C 1
ATOM 1964 O O . ASN A 1 245 ? -11.143 -2.217 34.299 1.00 57.19 245 ASN A O 1
ATOM 1968 N N . LEU A 1 246 ? -13.227 -1.447 34.022 1.00 54.38 246 LEU A N 1
ATOM 1969 C CA . LEU A 1 246 ? -13.750 -2.645 33.357 1.00 54.38 246 LEU A CA 1
ATOM 1970 C C . LEU A 1 246 ? -13.189 -2.783 31.940 1.00 54.38 246 LEU A C 1
ATOM 1972 O O . LEU A 1 246 ? -12.751 -3.866 31.563 1.00 54.38 246 LEU A O 1
ATOM 1976 N N . LEU A 1 247 ? -13.139 -1.692 31.180 1.00 54.22 247 LEU A N 1
ATOM 1977 C CA . LEU A 1 247 ? -12.511 -1.614 29.868 1.00 54.22 247 LEU A CA 1
ATOM 1978 C C . LEU A 1 247 ? -11.017 -1.888 29.991 1.00 54.22 247 LEU A C 1
ATOM 1980 O O . LEU A 1 247 ? -10.519 -2.717 29.244 1.00 54.22 247 LEU A O 1
ATOM 1984 N N . ALA A 1 248 ? -10.319 -1.317 30.975 1.00 56.47 248 ALA A N 1
ATOM 1985 C CA . ALA A 1 248 ? -8.916 -1.606 31.257 1.00 56.47 248 ALA A CA 1
ATOM 1986 C C . ALA A 1 248 ? -8.697 -3.060 31.694 1.00 56.47 248 ALA A C 1
ATOM 1988 O O . ALA A 1 248 ? -7.697 -3.653 31.312 1.00 56.47 248 ALA A O 1
ATOM 1989 N N . GLN A 1 249 ? -9.614 -3.674 32.447 1.00 55.78 249 GLN A N 1
ATOM 1990 C CA . GLN A 1 249 ? -9.551 -5.099 32.796 1.00 55.78 249 GLN A CA 1
ATOM 1991 C C . GLN A 1 249 ? -9.778 -5.998 31.579 1.00 55.78 249 GLN A C 1
ATOM 1993 O O . GLN A 1 249 ? -9.049 -6.969 31.399 1.00 55.78 249 GLN A O 1
ATOM 1998 N N . GLN A 1 250 ? -10.753 -5.678 30.727 1.00 50.94 250 GLN A N 1
ATOM 1999 C CA . GLN A 1 250 ? -11.008 -6.420 29.491 1.00 50.94 250 GLN A CA 1
ATOM 2000 C C . GLN A 1 250 ? -9.901 -6.189 28.457 1.00 50.94 250 GLN A C 1
ATOM 2002 O O . GLN A 1 250 ? -9.510 -7.112 27.754 1.00 50.94 250 GLN A O 1
ATOM 2007 N N . TRP A 1 251 ? -9.333 -4.985 28.410 1.00 48.09 251 TRP A N 1
ATOM 2008 C CA . TRP A 1 251 ? -8.174 -4.626 27.595 1.00 48.09 251 TRP A CA 1
ATOM 2009 C C . TRP A 1 251 ? -6.915 -5.330 28.091 1.00 48.09 251 TRP A C 1
ATOM 2011 O O . TRP A 1 251 ? -6.165 -5.879 27.294 1.00 48.09 251 TRP A O 1
ATOM 2021 N N . LYS A 1 252 ? -6.711 -5.395 29.412 1.00 50.25 252 LYS A N 1
ATOM 2022 C CA . LYS A 1 252 ? -5.637 -6.170 30.037 1.00 50.25 252 LYS A CA 1
ATOM 2023 C C . LYS A 1 252 ? -5.794 -7.659 29.748 1.00 50.25 252 LYS A C 1
ATOM 2025 O O . LYS A 1 252 ? -4.805 -8.292 29.424 1.00 50.25 252 LYS A O 1
ATOM 2030 N N . ARG A 1 253 ? -7.013 -8.205 29.779 1.00 44.91 253 ARG A N 1
ATOM 2031 C CA . ARG A 1 253 ? -7.293 -9.580 29.327 1.00 44.91 253 ARG A CA 1
ATOM 2032 C C . ARG A 1 253 ? -7.020 -9.770 27.833 1.00 44.91 253 ARG A C 1
ATOM 2034 O O . ARG A 1 253 ? -6.498 -10.808 27.448 1.00 44.91 253 ARG A O 1
ATOM 2041 N N . ALA A 1 254 ? -7.304 -8.766 27.003 1.00 39.06 254 ALA A N 1
ATOM 2042 C CA . ALA A 1 254 ? -6.927 -8.772 25.589 1.00 39.06 254 ALA A CA 1
ATOM 2043 C C . ALA A 1 254 ? -5.392 -8.719 25.403 1.00 39.06 254 ALA A C 1
ATOM 2045 O O . ALA A 1 254 ? -4.864 -9.379 24.516 1.00 39.06 254 ALA A O 1
ATOM 2046 N N . HIS A 1 255 ? -4.671 -7.998 26.273 1.00 41.12 255 HIS A N 1
ATOM 2047 C CA . HIS A 1 255 ? -3.201 -7.942 26.313 1.00 41.12 255 HIS A CA 1
ATOM 2048 C C . HIS A 1 255 ? -2.553 -9.194 26.931 1.00 41.12 255 HIS A C 1
ATOM 2050 O O . HIS A 1 255 ? -1.457 -9.580 26.542 1.00 41.12 255 HIS A O 1
ATOM 2056 N N . GLU A 1 256 ? -3.223 -9.887 27.853 1.00 36.19 256 GLU A N 1
ATOM 2057 C CA . GLU A 1 256 ? -2.799 -11.208 28.347 1.00 36.19 256 GLU A CA 1
ATOM 2058 C C . GLU A 1 256 ? -2.876 -12.272 27.233 1.00 36.19 256 GLU A C 1
ATOM 2060 O O . GLU A 1 256 ? -2.180 -13.282 27.306 1.00 36.19 256 GLU A O 1
ATOM 2065 N N . ILE A 1 257 ? -3.649 -12.006 26.171 1.00 33.75 257 ILE A N 1
ATOM 2066 C CA . ILE A 1 257 ? -3.706 -12.797 24.934 1.00 33.75 257 ILE A CA 1
ATOM 2067 C C . ILE A 1 257 ? -2.718 -12.270 23.866 1.00 33.75 257 ILE A C 1
ATOM 2069 O O . ILE A 1 257 ? -2.405 -12.997 22.927 1.00 33.75 257 ILE A O 1
ATOM 2073 N N . SER A 1 258 ? -2.134 -11.070 24.002 1.00 43.16 258 SER A N 1
ATOM 2074 C CA . SER A 1 258 ? -1.030 -10.590 23.150 1.00 43.16 258 SER A CA 1
ATOM 2075 C C . SER A 1 258 ? -0.304 -9.356 23.718 1.00 43.16 258 SER A C 1
ATOM 2077 O O . SER A 1 258 ? -0.913 -8.313 23.932 1.00 43.16 258 SER A O 1
ATOM 2079 N N . PHE A 1 259 ? 1.029 -9.481 23.811 1.00 31.84 259 PHE A N 1
ATOM 2080 C CA . PHE A 1 259 ? 2.083 -8.483 24.101 1.00 31.84 259 PHE A CA 1
ATOM 2081 C C . PHE A 1 259 ? 2.494 -8.243 25.574 1.00 31.84 259 PHE A C 1
ATOM 2083 O O . PHE A 1 259 ? 1.798 -7.571 26.335 1.00 31.84 259 PHE A O 1
ATOM 2090 N N . PRO A 1 260 ? 3.716 -8.670 25.961 1.00 33.41 260 PRO A N 1
ATOM 2091 C CA . PRO A 1 260 ? 4.402 -8.180 27.147 1.00 33.41 260 PRO A CA 1
ATOM 2092 C C . PRO A 1 260 ? 5.232 -6.929 26.789 1.00 33.41 260 PRO A C 1
ATOM 2094 O O . PRO A 1 260 ? 6.125 -7.002 25.951 1.00 33.41 260 PRO A O 1
ATOM 2097 N N . ASN A 1 261 ? 4.996 -5.812 27.485 1.00 36.69 261 ASN A N 1
ATOM 2098 C CA . ASN A 1 261 ? 5.861 -4.614 27.569 1.00 36.69 261 ASN A CA 1
ATOM 2099 C C . ASN A 1 261 ? 5.734 -3.502 26.506 1.00 36.69 261 ASN A C 1
ATOM 2101 O O . ASN A 1 261 ? 6.697 -3.199 25.804 1.00 36.69 261 ASN A O 1
ATOM 2105 N N . THR A 1 262 ? 4.635 -2.742 26.525 1.00 40.19 262 THR A N 1
ATOM 2106 C CA . THR A 1 262 ? 4.614 -1.369 25.974 1.00 40.19 262 THR A CA 1
ATOM 2107 C C . THR A 1 262 ? 4.034 -0.397 27.000 1.00 40.19 262 THR A C 1
ATOM 2109 O O . THR A 1 262 ? 2.836 -0.402 27.273 1.00 40.19 262 THR A O 1
ATOM 2112 N N . SER A 1 263 ? 4.885 0.444 27.595 1.00 37.47 263 SER A N 1
ATOM 2113 C CA . SER A 1 263 ? 4.531 1.428 28.632 1.00 37.47 263 SER A CA 1
ATOM 2114 C C . SER A 1 263 ? 3.945 2.739 28.085 1.00 37.47 263 SER A C 1
ATOM 2116 O O . SER A 1 263 ? 3.851 3.726 28.808 1.00 37.47 263 SER A O 1
ATOM 2118 N N . THR A 1 264 ? 3.549 2.768 26.815 1.00 40.72 264 THR A N 1
ATOM 2119 C CA . THR A 1 264 ? 2.878 3.893 26.152 1.00 40.72 264 THR A CA 1
ATOM 2120 C C . THR A 1 264 ? 1.490 3.460 25.689 1.00 40.72 264 THR A C 1
ATOM 2122 O O . THR A 1 264 ? 1.147 3.564 24.513 1.00 40.72 264 THR A O 1
ATOM 2125 N N . SER A 1 265 ? 0.658 2.949 26.605 1.00 41.75 265 SER A N 1
ATOM 2126 C CA . SER A 1 265 ? -0.747 2.712 26.268 1.00 41.75 265 SER A CA 1
ATOM 2127 C C . SER A 1 265 ? -1.419 4.071 26.071 1.00 41.75 265 SER A C 1
ATOM 2129 O O . SER A 1 265 ? -1.761 4.747 27.043 1.00 41.75 265 SER A O 1
ATOM 2131 N N . LYS A 1 266 ? -1.611 4.491 24.818 1.00 51.91 266 LYS A N 1
ATOM 2132 C CA . LYS A 1 266 ? -2.678 5.442 24.500 1.00 51.91 266 LYS A CA 1
ATOM 2133 C C . LYS A 1 266 ? -3.964 4.752 24.960 1.00 51.91 266 LYS A C 1
ATOM 2135 O O . LYS A 1 266 ? -4.374 3.756 24.377 1.00 51.91 266 LYS A O 1
ATOM 2140 N N . SER A 1 267 ? -4.476 5.163 26.113 1.00 59.75 267 SER A N 1
ATOM 2141 C CA . SER A 1 267 ? -5.594 4.508 26.785 1.00 59.75 267 SER A CA 1
ATOM 2142 C C . SER A 1 267 ? -6.864 4.665 25.957 1.00 59.75 267 SER A C 1
ATOM 2144 O O . SER A 1 267 ? -7.103 5.741 25.408 1.00 59.75 267 SER A O 1
ATOM 2146 N N . LEU A 1 268 ? -7.694 3.620 25.917 1.00 68.50 268 LEU A N 1
ATOM 2147 C CA . LEU A 1 268 ? -9.102 3.773 25.556 1.00 68.50 268 LEU A CA 1
ATOM 2148 C C . LEU A 1 268 ? -9.704 4.904 26.395 1.00 68.50 268 LEU A C 1
ATOM 2150 O O . LEU A 1 268 ? -9.464 4.966 27.602 1.00 68.50 268 LEU A O 1
ATOM 2154 N N . HIS A 1 269 ? -10.467 5.787 25.761 1.00 77.75 269 HIS A N 1
ATOM 2155 C CA . HIS A 1 269 ? -11.184 6.853 26.455 1.00 77.75 269 HIS A CA 1
ATOM 2156 C C . HIS A 1 269 ? -12.678 6.662 26.245 1.00 77.75 269 HIS A C 1
ATOM 2158 O O . HIS A 1 269 ? -13.132 6.602 25.103 1.00 77.75 269 HIS A O 1
ATOM 2164 N N . ALA A 1 270 ? -13.437 6.573 27.332 1.00 78.94 270 ALA A N 1
ATOM 2165 C CA . ALA A 1 270 ? -14.880 6.430 27.284 1.00 78.94 270 ALA A CA 1
ATOM 2166 C C . ALA A 1 270 ? -15.554 7.676 27.875 1.00 78.94 270 ALA A C 1
ATOM 2168 O O . ALA A 1 270 ? -15.233 8.102 28.982 1.00 78.94 270 ALA A O 1
ATOM 2169 N N . GLU A 1 271 ? -16.504 8.268 27.155 1.00 84.69 271 GLU A N 1
ATOM 2170 C CA . GLU A 1 271 ? -17.256 9.432 27.631 1.00 84.69 271 GLU A CA 1
ATOM 2171 C C . GLU A 1 271 ? -18.731 9.357 27.248 1.00 84.69 271 GLU A C 1
ATOM 2173 O O . GLU A 1 271 ? -19.122 8.701 26.284 1.00 84.69 271 GLU A O 1
ATOM 2178 N N . LEU A 1 272 ? -19.573 10.034 28.025 1.00 84.62 272 LEU A N 1
ATOM 2179 C CA . LEU A 1 272 ? -20.987 10.165 27.702 1.00 84.62 272 LEU A CA 1
ATOM 2180 C C . LEU A 1 272 ? -21.183 11.332 26.745 1.00 84.62 272 LEU A C 1
ATOM 2182 O O . LEU A 1 272 ? -20.751 12.448 27.029 1.00 84.62 272 LEU A O 1
ATOM 2186 N N . VAL A 1 273 ? -21.895 11.086 25.652 1.00 87.50 273 VAL A N 1
ATOM 2187 C CA . VAL A 1 273 ? -22.281 12.120 24.694 1.00 87.50 273 VAL A CA 1
ATOM 2188 C C . VAL A 1 273 ? -23.798 12.200 24.596 1.00 87.50 273 VAL A C 1
ATOM 2190 O O . VAL A 1 273 ? -24.500 11.188 24.539 1.00 87.50 273 VAL A O 1
ATOM 2193 N N . ASP A 1 274 ? -24.303 13.429 24.616 1.00 86.06 274 ASP A N 1
ATOM 2194 C CA . ASP A 1 274 ? -25.724 13.731 24.480 1.00 86.06 274 ASP A CA 1
ATOM 2195 C C . ASP A 1 274 ? -26.023 14.034 23.010 1.00 86.06 274 ASP A C 1
ATOM 2197 O O . ASP A 1 274 ? -25.547 15.031 22.449 1.00 86.06 274 ASP A O 1
ATOM 2201 N N . LEU A 1 275 ? -26.770 13.140 22.369 1.00 85.75 275 LEU A N 1
ATOM 2202 C CA . LEU A 1 275 ? -27.292 13.348 21.024 1.00 85.75 275 LEU A CA 1
ATOM 2203 C C . LEU A 1 275 ? -28.788 13.642 21.132 1.00 85.75 275 LEU A C 1
ATOM 2205 O O . LEU A 1 275 ? -29.443 13.260 22.096 1.00 85.75 275 LEU A O 1
ATOM 2209 N N . THR A 1 276 ? -29.366 14.290 20.123 1.00 80.88 276 THR A N 1
ATOM 2210 C CA . THR A 1 276 ? -30.782 14.708 20.150 1.00 80.88 276 THR A CA 1
ATOM 2211 C C . THR A 1 276 ? -31.772 13.573 20.420 1.00 80.88 276 THR A C 1
ATOM 2213 O O . THR A 1 276 ? -32.876 13.828 20.887 1.00 80.88 276 THR A O 1
ATOM 2216 N N . VAL A 1 277 ? -31.383 12.329 20.138 1.00 80.06 277 VAL A N 1
ATOM 2217 C CA . VAL A 1 277 ? -32.204 11.124 20.323 1.00 80.06 277 VAL A CA 1
ATOM 2218 C C . VAL A 1 277 ? -31.896 10.337 21.601 1.00 80.06 277 VAL A C 1
ATOM 2220 O O . VAL A 1 277 ? -32.532 9.312 21.838 1.00 80.06 277 VAL A O 1
ATOM 2223 N N . GLY A 1 278 ? -30.931 10.771 22.416 1.00 85.88 278 GLY A N 1
ATOM 2224 C CA . GLY A 1 278 ? -30.603 10.125 23.685 1.00 85.88 278 GLY A CA 1
ATOM 2225 C C . GLY A 1 278 ? -29.129 10.212 24.073 1.00 85.88 278 GLY A C 1
ATOM 2226 O O . GLY A 1 278 ? -28.299 10.803 23.384 1.00 85.88 278 GLY A O 1
ATOM 2227 N N . ILE A 1 279 ? -28.805 9.573 25.198 1.00 82.81 279 ILE A N 1
ATOM 2228 C CA . ILE A 1 279 ? -27.441 9.504 25.731 1.00 82.81 279 ILE A CA 1
ATOM 2229 C C . ILE A 1 279 ? -26.728 8.276 25.161 1.00 82.81 279 ILE A C 1
ATOM 2231 O O . ILE A 1 279 ? -27.261 7.161 25.181 1.00 82.81 279 ILE A O 1
ATOM 2235 N N . PHE A 1 280 ? -25.498 8.478 24.705 1.00 88.00 280 PHE A N 1
ATOM 2236 C CA . PHE A 1 280 ? -24.626 7.434 24.185 1.00 88.00 280 PHE A CA 1
ATOM 2237 C C . PHE A 1 280 ? -23.331 7.379 24.989 1.00 88.00 280 PHE A C 1
ATOM 2239 O O . PHE A 1 280 ? -22.867 8.386 25.521 1.00 88.00 280 PHE A O 1
ATOM 2246 N N . LEU A 1 281 ? -22.734 6.195 25.044 1.00 85.69 281 LEU A N 1
ATOM 2247 C CA . LEU A 1 281 ? -21.342 6.018 25.407 1.00 85.69 281 LEU A CA 1
ATOM 2248 C C . LEU A 1 281 ? -20.500 6.094 24.133 1.00 85.69 281 LEU A C 1
ATOM 2250 O O . LEU A 1 281 ? -20.648 5.258 23.244 1.00 85.69 281 LEU A O 1
ATOM 2254 N N . LEU A 1 282 ? -19.618 7.079 24.062 1.00 89.06 282 LEU A N 1
ATOM 2255 C CA . LEU A 1 282 ? -18.580 7.166 23.051 1.00 89.06 282 LEU A CA 1
ATOM 2256 C C . LEU A 1 282 ? -17.307 6.515 23.591 1.00 89.06 282 LEU A C 1
ATOM 2258 O O . LEU A 1 282 ? -16.823 6.896 24.654 1.00 89.06 282 LEU A O 1
ATOM 2262 N N . ILE A 1 283 ? -16.756 5.564 22.847 1.00 85.62 283 ILE A N 1
ATOM 2263 C CA . ILE A 1 283 ? -15.450 4.961 23.098 1.00 85.62 283 ILE A CA 1
ATOM 2264 C C . ILE A 1 283 ? -14.506 5.404 21.987 1.00 85.62 283 ILE A C 1
ATOM 2266 O O . ILE A 1 283 ? -14.747 5.119 20.815 1.00 85.62 283 ILE A O 1
ATOM 2270 N N . SER A 1 284 ? -13.437 6.090 22.367 1.00 84.94 284 SER A N 1
ATOM 2271 C CA . SER A 1 284 ? -12.334 6.467 21.491 1.00 84.94 284 SER A CA 1
ATOM 2272 C C . SER A 1 284 ? -11.242 5.411 21.587 1.00 84.94 284 SER A C 1
ATOM 2274 O O . SER A 1 284 ? -10.721 5.135 22.675 1.00 84.94 284 SER A O 1
ATOM 2276 N N . PHE A 1 285 ? -10.905 4.824 20.445 1.00 81.25 285 PHE A N 1
ATOM 2277 C CA . PHE A 1 285 ? -9.815 3.869 20.321 1.00 81.25 285 PHE A CA 1
ATOM 2278 C C . PHE A 1 285 ? -8.488 4.593 20.078 1.00 81.25 285 PHE A C 1
ATOM 2280 O O . PHE A 1 285 ? -8.475 5.760 19.668 1.00 81.25 285 PHE A O 1
ATOM 2287 N N . PRO A 1 286 ? -7.348 3.925 20.325 1.00 75.69 286 PRO A N 1
ATOM 2288 C CA . PRO A 1 286 ? -6.072 4.371 19.786 1.00 75.69 286 PRO A CA 1
ATOM 2289 C C . PRO A 1 286 ? -6.160 4.571 18.269 1.00 75.69 286 PRO A C 1
ATOM 2291 O O . PRO A 1 286 ? -6.990 3.954 17.607 1.00 75.69 286 PRO A O 1
ATOM 2294 N N . GLU A 1 287 ? -5.286 5.420 17.727 1.00 70.25 287 GLU A N 1
ATOM 2295 C CA . GLU A 1 287 ? -5.213 5.657 16.284 1.00 70.25 287 GLU A CA 1
ATOM 2296 C C . GLU A 1 287 ? -5.101 4.315 15.527 1.00 70.25 287 GLU A C 1
ATOM 2298 O O . GLU A 1 287 ? -4.143 3.576 15.778 1.00 70.25 287 GLU A O 1
ATOM 2303 N N . PRO A 1 288 ? -6.056 4.007 14.629 1.00 67.56 288 PRO A N 1
ATOM 2304 C CA . PRO A 1 288 ? -6.048 2.823 13.786 1.00 67.56 288 PRO A CA 1
ATOM 2305 C C . PRO A 1 288 ? -4.717 2.623 13.067 1.00 67.56 288 PRO A C 1
ATOM 2307 O O . PRO A 1 288 ? -4.195 3.524 12.405 1.00 67.56 288 PRO A O 1
ATOM 2310 N N . ILE A 1 289 ? -4.191 1.410 13.156 1.00 57.25 289 ILE A N 1
ATOM 2311 C CA . ILE A 1 289 ? -2.949 0.985 12.519 1.00 57.25 289 ILE A CA 1
ATOM 2312 C C . ILE A 1 289 ? -3.262 0.256 11.207 1.00 57.25 289 ILE A C 1
ATOM 2314 O O . ILE A 1 289 ? -2.598 0.488 10.190 1.00 57.25 289 ILE A O 1
ATOM 2318 N N . GLU A 1 290 ? -4.290 -0.598 11.196 1.00 59.47 290 GLU A N 1
ATOM 2319 C CA . GLU A 1 290 ? -4.729 -1.360 10.023 1.00 59.47 290 GLU A CA 1
ATOM 2320 C C . GLU A 1 290 ? -6.249 -1.323 9.831 1.00 59.47 290 GLU A C 1
ATOM 2322 O O . GLU A 1 290 ? -7.019 -1.216 10.769 1.00 59.47 290 GLU A O 1
ATOM 2327 N N . ALA A 1 291 ? -6.717 -1.430 8.586 1.00 59.38 291 ALA A N 1
ATOM 2328 C CA . ALA A 1 291 ? -8.150 -1.468 8.305 1.00 59.38 291 ALA A CA 1
ATOM 2329 C C . ALA A 1 291 ? -8.737 -2.907 8.376 1.00 59.38 291 ALA A C 1
ATOM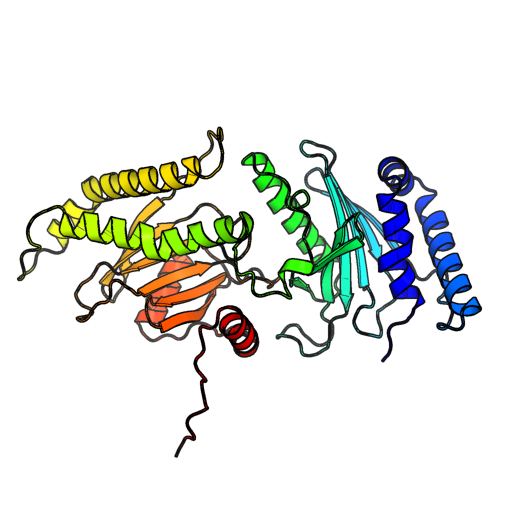 2331 O O . ALA A 1 291 ? -8.133 -3.856 7.848 1.00 59.38 291 ALA A O 1
ATOM 2332 N N . PRO A 1 292 ? -9.970 -3.103 8.887 1.00 63.47 292 PRO A N 1
ATOM 2333 C CA . PRO A 1 292 ? -10.801 -2.119 9.560 1.00 63.47 292 PRO A CA 1
ATOM 2334 C C . PRO A 1 292 ? -10.453 -2.064 11.048 1.00 63.47 292 PRO A C 1
ATOM 2336 O O . PRO A 1 292 ? -10.498 -3.079 11.743 1.00 63.47 292 PRO A O 1
ATOM 2339 N N . GLU A 1 293 ? -10.142 -0.868 11.523 1.00 71.06 293 GLU A N 1
ATOM 2340 C CA . GLU A 1 293 ? -10.033 -0.555 12.943 1.00 71.06 293 GLU A CA 1
ATOM 2341 C C . GLU A 1 293 ? -10.857 0.717 13.192 1.00 71.06 293 GLU A C 1
ATOM 2343 O O . GLU A 1 293 ? -10.744 1.683 12.420 1.00 71.06 293 GLU A O 1
ATOM 2348 N N . PRO A 1 294 ? -11.737 0.714 14.209 1.00 81.44 294 PRO A N 1
ATOM 2349 C CA . PRO A 1 294 ? -12.539 1.877 14.543 1.00 81.44 294 PRO A CA 1
ATOM 2350 C C . PRO A 1 294 ? -11.680 2.944 15.221 1.00 81.44 294 PRO A C 1
ATOM 2352 O O . PRO A 1 294 ? -10.888 2.637 16.101 1.00 81.44 294 PRO A O 1
ATOM 2355 N N . PHE A 1 295 ? -11.887 4.207 14.858 1.00 83.88 295 PHE A N 1
ATOM 2356 C CA . PHE A 1 295 ? -11.453 5.366 15.643 1.00 83.88 295 PHE A CA 1
ATOM 2357 C C . PHE A 1 295 ? -12.387 5.588 16.827 1.00 83.88 295 PHE A C 1
ATOM 2359 O O . PHE A 1 295 ? -11.956 5.856 17.949 1.00 83.88 295 PHE A O 1
ATOM 2366 N N . PHE A 1 296 ? -13.688 5.460 16.564 1.00 89.62 296 PHE A N 1
ATOM 2367 C CA . PHE A 1 296 ? -14.741 5.734 17.523 1.00 89.62 296 PHE A CA 1
ATOM 2368 C C . PHE A 1 296 ? -15.816 4.663 17.454 1.00 89.62 296 PHE A C 1
ATOM 2370 O O . PHE A 1 296 ? -16.171 4.179 16.378 1.00 89.62 296 PHE A O 1
ATOM 2377 N N . MET A 1 297 ? -16.377 4.343 18.612 1.00 90.38 297 MET A N 1
ATOM 2378 C CA . MET A 1 297 ? -17.588 3.551 18.731 1.00 90.38 297 MET A CA 1
ATOM 2379 C C . MET A 1 297 ? -18.598 4.282 19.590 1.00 90.38 297 MET A C 1
ATOM 2381 O O . MET A 1 297 ? -18.284 4.766 20.672 1.00 90.38 297 MET A O 1
ATOM 2385 N N . LEU A 1 298 ? -19.831 4.318 19.116 1.00 90.25 298 LEU A N 1
ATOM 2386 C CA . LEU A 1 298 ? -20.946 4.942 19.788 1.00 90.25 298 LEU A CA 1
ATOM 2387 C C . LEU A 1 298 ? -21.974 3.871 20.170 1.00 90.25 298 LEU A C 1
ATOM 2389 O O . LEU A 1 298 ? -22.573 3.224 19.306 1.00 90.25 298 LEU A O 1
ATOM 2393 N N . CYS A 1 299 ? -22.188 3.700 21.473 1.00 87.06 299 CYS A N 1
ATOM 2394 C CA . CYS A 1 299 ? -23.118 2.732 22.046 1.00 87.06 299 CYS A CA 1
ATOM 2395 C C . CYS A 1 299 ? -24.308 3.464 22.693 1.00 87.06 299 CYS A C 1
ATOM 2397 O O . CYS A 1 299 ? -24.105 4.213 23.650 1.00 87.06 299 CYS A O 1
ATOM 2399 N N . PRO A 1 300 ? -25.554 3.275 22.230 1.00 85.31 300 PRO A N 1
ATOM 2400 C CA . PRO A 1 300 ? -26.723 3.877 22.868 1.00 85.31 300 PRO A CA 1
ATOM 2401 C C . PRO A 1 300 ? -26.915 3.335 24.293 1.00 85.31 300 PRO A C 1
ATOM 2403 O O . PRO A 1 300 ? -26.889 2.124 24.506 1.00 85.31 300 PRO A O 1
ATOM 2406 N N . LEU A 1 301 ? -27.143 4.226 25.266 1.00 76.31 301 LEU A N 1
ATOM 2407 C CA . LEU A 1 301 ? -27.439 3.857 26.662 1.00 76.31 301 LEU A CA 1
ATOM 2408 C C . LEU A 1 301 ? -28.928 3.933 27.006 1.00 76.31 301 LEU A C 1
ATOM 2410 O O . LEU A 1 301 ? -29.354 3.395 28.031 1.00 76.31 301 LEU A O 1
ATOM 2414 N N . ASP A 1 302 ? -29.718 4.622 26.184 1.00 65.56 302 ASP A N 1
ATOM 2415 C CA . ASP A 1 302 ? -31.102 4.928 26.520 1.00 65.56 302 ASP A CA 1
ATOM 2416 C C . ASP A 1 302 ? -32.078 3.787 26.172 1.00 65.56 302 ASP A C 1
ATOM 2418 O O . ASP A 1 302 ? -32.087 3.230 25.069 1.00 65.56 302 ASP A O 1
ATOM 2422 N N . LYS A 1 303 ? -32.966 3.483 27.127 1.00 53.16 303 LYS A N 1
ATOM 2423 C CA . LYS A 1 303 ? -34.129 2.601 26.950 1.00 53.16 303 LYS A CA 1
ATOM 2424 C C . LYS A 1 303 ? -35.259 3.269 26.162 1.00 53.16 303 LYS A C 1
ATOM 2426 O O . LYS A 1 303 ? -36.189 2.561 25.775 1.00 53.16 303 LYS A O 1
ATOM 2431 N N . ALA A 1 304 ? -35.195 4.580 25.912 1.00 47.62 304 ALA A N 1
ATOM 2432 C CA . ALA A 1 304 ? -36.179 5.341 25.137 1.00 47.62 304 ALA A CA 1
ATOM 2433 C C . ALA A 1 304 ? -36.459 4.746 23.743 1.00 47.62 304 ALA A C 1
ATOM 2435 O O . ALA A 1 304 ? -37.542 4.938 23.197 1.00 47.62 304 ALA A O 1
ATOM 2436 N N . PHE A 1 305 ? -35.551 3.929 23.202 1.00 51.44 305 PHE A N 1
ATOM 2437 C CA . PHE A 1 305 ? -35.773 3.200 21.952 1.00 51.44 305 PHE A CA 1
ATOM 2438 C C . PHE A 1 305 ? -36.660 1.937 22.072 1.00 51.44 305 PHE A C 1
ATOM 2440 O O . PHE A 1 305 ? -36.870 1.224 21.090 1.00 51.44 305 PHE A O 1
ATOM 2447 N N . GLY A 1 306 ? -37.218 1.635 23.249 1.00 43.38 306 GLY A N 1
ATOM 2448 C CA . GLY A 1 306 ? -38.448 0.844 23.410 1.00 43.38 306 GLY A CA 1
ATOM 2449 C C . GLY A 1 306 ? -38.412 -0.662 23.095 1.00 43.38 306 GLY A C 1
ATOM 2450 O O . GLY A 1 306 ? -39.339 -1.368 23.491 1.00 43.38 306 GLY A O 1
ATOM 2451 N N . LYS A 1 307 ? -37.377 -1.211 22.444 1.00 48.22 307 LYS A N 1
ATOM 2452 C CA . LYS A 1 307 ? -37.198 -2.658 22.187 1.00 48.22 307 LYS A CA 1
ATOM 2453 C C . LYS A 1 307 ? -35.716 -2.999 22.033 1.00 48.22 307 LYS A C 1
ATOM 2455 O O . LYS A 1 307 ? -35.094 -2.412 21.167 1.00 48.22 307 LYS A O 1
ATOM 2460 N N . LYS A 1 308 ? -35.192 -3.967 22.812 1.00 54.00 308 LYS A N 1
ATOM 2461 C CA . LYS A 1 308 ? -33.854 -4.620 22.697 1.00 54.00 308 LYS A CA 1
ATOM 2462 C C . LYS A 1 308 ? -32.794 -3.825 21.895 1.00 54.00 308 LYS A C 1
ATOM 2464 O O . LYS A 1 308 ? -32.190 -4.352 20.967 1.00 54.00 308 LYS A O 1
ATOM 2469 N N . THR A 1 309 ? -32.563 -2.561 22.241 1.00 51.59 309 THR A N 1
ATOM 2470 C CA . THR A 1 309 ? -31.636 -1.683 21.509 1.00 51.59 309 THR A CA 1
ATOM 2471 C C . THR A 1 309 ? -30.182 -1.882 21.890 1.00 51.59 309 THR A C 1
ATOM 2473 O O . THR A 1 309 ? -29.306 -1.331 21.234 1.00 51.59 309 THR A O 1
ATOM 2476 N N . ASN A 1 310 ? -29.916 -2.758 22.859 1.00 56.78 310 ASN A N 1
ATOM 2477 C CA . ASN A 1 310 ? -28.576 -3.109 23.332 1.00 56.78 310 ASN A CA 1
ATOM 2478 C C . ASN A 1 310 ? -27.688 -3.783 22.266 1.00 56.78 310 ASN A C 1
ATOM 2480 O O . ASN A 1 310 ? -26.567 -4.165 22.576 1.00 56.78 310 ASN A O 1
ATOM 2484 N N . ASN A 1 311 ? -28.178 -3.948 21.036 1.00 70.38 311 ASN A N 1
ATOM 2485 C CA . ASN A 1 311 ? -27.495 -4.687 19.985 1.00 70.38 311 ASN A CA 1
ATOM 2486 C C . ASN A 1 311 ? -27.029 -3.811 18.822 1.00 70.38 311 ASN A C 1
ATOM 2488 O O . ASN A 1 311 ? -26.491 -4.373 17.873 1.00 70.38 311 ASN A O 1
ATOM 2492 N N . VAL A 1 312 ? -27.265 -2.493 18.855 1.00 81.62 312 VAL A N 1
ATOM 2493 C CA . VAL A 1 312 ? -26.825 -1.580 17.792 1.00 81.62 312 VAL A CA 1
ATOM 2494 C C . VAL A 1 312 ? -25.660 -0.741 18.289 1.00 81.62 312 VAL A C 1
ATOM 2496 O O . VAL A 1 312 ? -25.810 -0.000 19.256 1.00 81.62 312 VAL A O 1
ATOM 2499 N N . ILE A 1 313 ? -24.530 -0.819 17.599 1.00 87.69 313 ILE A N 1
ATOM 2500 C CA . ILE A 1 313 ? -23.396 0.089 17.786 1.00 87.69 313 ILE A CA 1
ATOM 2501 C C . ILE A 1 313 ? -23.108 0.809 16.474 1.00 87.69 313 ILE A C 1
ATOM 2503 O O . ILE A 1 313 ? -23.359 0.271 15.392 1.00 87.69 313 ILE A O 1
ATOM 2507 N N . TYR A 1 314 ? -22.585 2.024 16.577 1.00 90.38 314 TYR A N 1
ATOM 2508 C CA . TYR A 1 314 ? -22.127 2.789 15.425 1.00 90.38 314 TYR A CA 1
ATOM 2509 C C . TYR A 1 314 ? -20.617 2.928 15.500 1.00 90.38 314 TYR A C 1
ATOM 2511 O O . TYR A 1 314 ? -20.090 3.219 16.571 1.00 90.38 314 TYR A O 1
ATOM 2519 N N . LEU A 1 315 ? -19.927 2.709 14.390 1.00 90.38 315 LEU A N 1
ATOM 2520 C CA . LEU A 1 315 ? -18.475 2.781 14.312 1.00 90.38 315 LEU A CA 1
ATOM 2521 C C . LEU A 1 315 ? -18.089 3.856 13.305 1.00 90.38 315 LEU A C 1
ATOM 2523 O O . LEU A 1 315 ? -18.715 3.969 12.256 1.00 90.38 315 LEU A O 1
ATOM 2527 N N . ALA A 1 316 ? -17.047 4.614 13.620 1.00 89.94 316 ALA A N 1
ATOM 2528 C CA . ALA A 1 316 ? -16.270 5.345 12.631 1.00 89.94 316 ALA A CA 1
ATOM 2529 C C . ALA A 1 316 ? -14.971 4.574 12.431 1.00 89.94 316 ALA A C 1
ATOM 2531 O O . ALA A 1 316 ? -14.194 4.450 13.377 1.00 89.94 316 ALA A O 1
ATOM 2532 N N . GLU A 1 317 ? -14.736 4.020 11.246 1.00 85.12 317 GLU A N 1
ATOM 2533 C CA . GLU A 1 317 ? -13.608 3.117 10.999 1.00 85.12 317 GLU A CA 1
ATOM 2534 C C . GLU A 1 317 ? -12.934 3.364 9.650 1.00 85.12 317 GLU A C 1
ATOM 2536 O O . GLU A 1 317 ? -13.544 3.867 8.703 1.00 85.12 317 GLU A O 1
ATOM 2541 N N . LEU A 1 318 ? -11.657 2.985 9.551 1.00 75.31 318 LEU A N 1
ATOM 2542 C CA . LEU A 1 318 ? -10.970 2.984 8.262 1.00 75.31 318 LEU A CA 1
ATOM 2543 C C . LEU A 1 318 ? -11.512 1.845 7.385 1.00 75.31 318 LEU A C 1
ATOM 2545 O O . LEU A 1 318 ? -11.368 0.676 7.758 1.00 75.31 318 LEU A O 1
ATOM 2549 N N . PRO A 1 319 ? -12.073 2.128 6.196 1.00 69.81 319 PRO A N 1
ATOM 2550 C CA . PRO A 1 319 ? -12.448 1.077 5.262 1.00 69.81 319 PRO A CA 1
ATOM 2551 C C . PRO A 1 319 ? -11.205 0.323 4.778 1.00 69.81 319 PRO A C 1
ATOM 2553 O O . PRO A 1 319 ? -10.150 0.906 4.510 1.00 69.81 319 PRO A O 1
ATOM 2556 N N . ARG A 1 320 ? -11.328 -0.997 4.586 1.00 59.72 320 ARG A N 1
ATOM 2557 C CA . ARG A 1 320 ? -10.296 -1.742 3.855 1.00 59.72 320 ARG A CA 1
ATOM 2558 C C . ARG A 1 320 ? -10.261 -1.276 2.412 1.00 59.72 320 ARG A C 1
ATOM 2560 O O . ARG A 1 320 ? -11.275 -1.324 1.725 1.00 59.72 320 ARG A O 1
ATOM 2567 N N . GLY A 1 321 ? -9.071 -0.934 1.929 1.00 53.06 321 GLY A N 1
ATOM 2568 C CA . GLY A 1 321 ? -8.880 -0.748 0.500 1.00 53.06 321 GLY A CA 1
ATOM 2569 C C . GLY A 1 321 ? -9.505 0.514 -0.078 1.00 53.06 321 GLY A C 1
ATOM 2570 O O . GLY A 1 321 ? -10.065 0.479 -1.171 1.00 53.06 321 GLY A O 1
ATOM 2571 N N . ARG A 1 322 ? -9.437 1.629 0.648 1.00 54.34 322 ARG A N 1
ATOM 2572 C CA . ARG A 1 322 ? -9.653 2.950 0.060 1.00 54.34 322 ARG A CA 1
ATOM 2573 C C . ARG A 1 322 ? -8.460 3.832 0.388 1.00 54.34 322 ARG A C 1
ATOM 2575 O O . ARG A 1 322 ? -8.006 3.884 1.526 1.00 54.34 322 ARG A O 1
ATOM 2582 N N . SER A 1 323 ? -7.935 4.471 -0.645 1.00 45.56 323 SER A N 1
ATOM 2583 C CA . SER A 1 323 ? -6.779 5.370 -0.611 1.00 45.56 323 SER A CA 1
ATOM 2584 C C . SER A 1 323 ? -7.113 6.774 -0.123 1.00 45.56 323 SER A C 1
ATOM 2586 O O . SER A 1 323 ? -6.209 7.499 0.268 1.00 45.56 323 SER A O 1
ATOM 2588 N N . ASN A 1 324 ? -8.389 7.165 -0.166 1.00 54.59 324 ASN A N 1
ATOM 2589 C CA . ASN A 1 324 ? -8.796 8.554 0.052 1.00 54.59 324 ASN A CA 1
ATOM 2590 C C . ASN A 1 324 ? -9.030 8.893 1.525 1.00 54.59 324 ASN A C 1
ATOM 2592 O O . ASN A 1 324 ? -9.592 9.940 1.809 1.00 54.59 324 ASN A O 1
ATOM 2596 N N . PHE A 1 325 ? -8.623 8.026 2.457 1.00 57.59 325 PHE A N 1
ATOM 2597 C CA . PHE A 1 325 ? -8.744 8.256 3.903 1.00 57.59 325 PHE A CA 1
ATOM 2598 C C . PHE A 1 325 ? -10.170 8.494 4.428 1.00 57.59 325 PHE A C 1
ATOM 2600 O O . PHE A 1 325 ? -10.324 8.690 5.629 1.00 57.59 325 PHE A O 1
ATOM 2607 N N . GLU A 1 326 ? -11.195 8.416 3.572 1.00 71.50 326 GLU A N 1
ATOM 2608 C CA . GLU A 1 326 ? -12.596 8.530 3.968 1.00 71.50 326 GLU A CA 1
ATOM 2609 C C . GLU A 1 326 ? -12.903 7.517 5.059 1.00 71.50 326 GLU A C 1
ATOM 2611 O O . GLU A 1 326 ? -12.794 6.300 4.864 1.00 71.50 326 GLU A O 1
ATOM 2616 N N . VAL A 1 327 ? -13.296 8.031 6.214 1.00 79.94 327 VAL A N 1
ATOM 2617 C CA . VAL A 1 327 ? -13.734 7.197 7.319 1.00 79.94 327 VAL A CA 1
ATOM 2618 C C . VAL A 1 327 ? -15.164 6.797 7.056 1.00 79.94 327 VAL A C 1
ATOM 2620 O O . VAL A 1 327 ? -16.013 7.644 6.794 1.00 79.94 327 VAL A O 1
ATOM 2623 N N . ILE A 1 328 ? -15.438 5.499 7.113 1.00 85.00 328 ILE A N 1
ATOM 2624 C CA . ILE A 1 328 ? -16.801 5.012 6.953 1.00 85.00 328 ILE A CA 1
ATOM 2625 C C . ILE A 1 328 ? -17.501 5.041 8.302 1.00 85.00 328 ILE A C 1
ATOM 2627 O O . ILE A 1 328 ? -16.936 4.649 9.326 1.00 85.00 328 ILE A O 1
ATOM 2631 N N . ILE A 1 329 ? -18.749 5.493 8.285 1.00 88.12 329 ILE A N 1
ATOM 2632 C CA . ILE A 1 329 ? -19.651 5.314 9.410 1.00 88.12 329 ILE A CA 1
ATOM 2633 C C . ILE A 1 329 ? -20.422 4.039 9.151 1.00 88.12 329 ILE A C 1
ATOM 2635 O O . ILE A 1 329 ? -21.125 3.918 8.146 1.00 88.12 329 ILE A O 1
ATOM 2639 N N . SER A 1 330 ? -20.314 3.091 10.067 1.00 87.81 330 SER A N 1
ATOM 2640 C CA . SER A 1 330 ? -21.045 1.842 10.002 1.00 87.81 330 SER A CA 1
ATOM 2641 C C . SER A 1 330 ? -21.958 1.671 11.203 1.00 87.81 330 SER A C 1
ATOM 2643 O O . SER A 1 330 ? -21.766 2.233 12.278 1.00 87.81 330 SER A O 1
ATOM 2645 N N . ARG A 1 331 ? -23.015 0.905 10.982 1.00 87.94 331 ARG A N 1
ATOM 2646 C CA . ARG A 1 331 ? -23.977 0.444 11.963 1.00 87.94 331 ARG A CA 1
ATOM 2647 C C . ARG A 1 331 ? -23.856 -1.061 12.027 1.00 87.94 331 ARG A C 1
ATOM 2649 O O . ARG A 1 331 ? -24.013 -1.746 11.018 1.00 87.94 331 ARG A O 1
ATOM 2656 N N . LEU A 1 332 ? -23.625 -1.570 13.221 1.00 80.88 332 LEU A N 1
ATOM 2657 C CA . LEU A 1 332 ? -23.522 -2.992 13.471 1.00 80.88 332 LEU A CA 1
ATOM 2658 C C . LEU A 1 332 ? -24.657 -3.411 14.395 1.00 80.88 332 LEU A C 1
ATOM 2660 O O . LEU A 1 332 ? -24.790 -2.894 15.501 1.00 80.88 332 LEU A O 1
ATOM 2664 N N . GLU A 1 333 ? -25.487 -4.329 13.912 1.00 80.56 333 GLU A N 1
ATOM 2665 C CA . GLU A 1 333 ? -26.574 -4.944 14.666 1.00 80.56 333 GLU A CA 1
ATOM 2666 C C . GLU A 1 333 ? -26.247 -6.412 14.938 1.00 80.56 333 GLU A C 1
ATOM 2668 O O . GLU A 1 333 ? -25.936 -7.155 14.006 1.00 80.56 333 GLU A O 1
ATOM 2673 N N . ALA A 1 334 ? -26.364 -6.863 16.189 1.00 67.62 334 ALA A N 1
ATOM 2674 C CA . ALA A 1 334 ? -26.041 -8.250 16.548 1.00 67.62 334 ALA A CA 1
ATOM 2675 C C . ALA A 1 334 ? -26.823 -9.305 15.733 1.00 67.62 334 ALA A C 1
ATOM 2677 O O . ALA A 1 334 ? -26.317 -10.397 15.494 1.00 67.62 334 ALA A O 1
ATOM 2678 N N . ASP A 1 335 ? -28.051 -8.992 15.308 1.00 70.31 335 ASP A N 1
ATOM 2679 C CA . ASP A 1 335 ? -28.943 -9.884 14.556 1.00 70.31 335 ASP A CA 1
ATOM 2680 C C . ASP A 1 335 ? -29.051 -9.554 13.059 1.00 70.31 335 ASP A C 1
ATOM 2682 O O . ASP A 1 335 ? -29.377 -10.441 12.268 1.00 70.31 335 ASP A O 1
ATOM 2686 N N . LYS A 1 336 ? -28.786 -8.305 12.656 1.00 70.44 336 LYS A N 1
ATOM 2687 C CA . LYS A 1 336 ? -28.895 -7.867 11.248 1.00 70.44 336 LYS A CA 1
ATOM 2688 C C . LYS A 1 336 ? -27.555 -7.674 10.547 1.00 70.44 336 LYS A C 1
ATOM 2690 O O . LYS A 1 336 ? -27.533 -7.442 9.340 1.00 70.44 336 LYS A O 1
ATOM 2695 N N . GLY A 1 337 ? -26.454 -7.814 11.277 1.00 74.94 337 GLY A N 1
ATOM 2696 C CA . GLY A 1 337 ? -25.108 -7.685 10.748 1.00 74.94 337 GLY A CA 1
ATOM 2697 C C . GLY A 1 337 ? -24.692 -6.232 10.544 1.00 74.94 337 GLY A C 1
ATOM 2698 O O . GLY A 1 337 ? -25.108 -5.328 11.264 1.00 74.94 337 GLY A O 1
ATOM 2699 N N . TYR A 1 338 ? -23.806 -6.036 9.578 1.00 78.00 338 TYR A N 1
ATOM 2700 C CA . TYR A 1 338 ? -23.069 -4.801 9.356 1.00 78.00 338 TYR A CA 1
ATOM 2701 C C . TYR A 1 338 ? -23.658 -4.002 8.186 1.00 78.00 338 TYR A C 1
ATOM 2703 O O . TYR A 1 338 ? -23.876 -4.557 7.108 1.00 78.00 338 TYR A O 1
ATOM 2711 N N . ALA A 1 339 ? -23.880 -2.702 8.377 1.00 80.62 339 ALA A N 1
ATOM 2712 C CA . ALA A 1 339 ? -24.365 -1.779 7.355 1.00 80.62 339 ALA A CA 1
ATOM 2713 C C . ALA A 1 339 ? -23.527 -0.496 7.345 1.00 80.62 339 ALA A C 1
ATOM 2715 O O . ALA A 1 339 ? -23.329 0.115 8.387 1.00 80.62 339 ALA A O 1
ATOM 2716 N N . ILE A 1 340 ? -23.069 -0.050 6.175 1.00 81.56 340 ILE A N 1
ATOM 2717 C CA . ILE A 1 340 ? -22.424 1.264 6.038 1.00 81.56 340 ILE A CA 1
ATOM 2718 C C . ILE A 1 340 ? -23.523 2.321 5.934 1.00 81.56 340 ILE A C 1
ATOM 2720 O O . ILE A 1 340 ? -24.430 2.189 5.114 1.00 81.56 340 ILE A O 1
ATOM 2724 N N . LEU A 1 341 ? -23.452 3.339 6.786 1.00 84.25 341 LEU A N 1
ATOM 2725 C CA . LEU A 1 341 ? -24.372 4.472 6.795 1.00 84.25 341 LEU A CA 1
ATOM 2726 C C . LEU A 1 341 ? -23.903 5.595 5.862 1.00 84.25 341 LEU A C 1
ATOM 2728 O O . LEU A 1 341 ? -24.746 6.252 5.262 1.00 84.25 341 LEU A O 1
ATOM 2732 N N . GLY A 1 342 ? -22.587 5.777 5.719 1.00 86.50 342 GLY A N 1
ATOM 2733 C CA . GLY A 1 342 ? -21.964 6.744 4.812 1.00 86.50 342 GLY A CA 1
ATOM 2734 C C . GLY A 1 342 ? -20.485 6.949 5.130 1.00 86.50 342 GLY A C 1
ATOM 2735 O O . GLY A 1 342 ? -19.848 6.045 5.680 1.00 86.50 342 GLY A O 1
ATOM 2736 N N . SER A 1 343 ? -19.942 8.120 4.801 1.00 85.06 343 SER A N 1
ATOM 2737 C CA . SER A 1 343 ? -18.557 8.497 5.117 1.00 85.06 343 SER A CA 1
ATOM 2738 C C . SER A 1 343 ? -18.425 9.879 5.741 1.00 85.06 343 SER A C 1
ATOM 2740 O O . SER A 1 343 ? -19.330 10.705 5.659 1.00 85.06 343 SER A O 1
ATOM 2742 N N . LEU A 1 344 ? -17.252 10.126 6.317 1.00 81.00 344 LEU A N 1
ATOM 2743 C CA . LEU A 1 344 ? -16.765 11.434 6.729 1.00 81.00 344 LEU A CA 1
ATOM 2744 C C . LEU A 1 344 ? -15.441 11.737 6.018 1.00 81.00 344 LEU A C 1
ATOM 2746 O O . LEU A 1 344 ? -14.621 10.835 5.817 1.00 81.00 344 LEU A O 1
ATOM 2750 N N . GLU A 1 345 ? -15.231 13.008 5.673 1.00 75.88 345 GLU A N 1
ATOM 2751 C CA . GLU A 1 345 ? -13.976 13.496 5.081 1.00 75.88 345 GLU A CA 1
ATOM 2752 C C . GLU A 1 345 ? -12.804 13.439 6.074 1.00 75.88 345 GLU A C 1
ATOM 2754 O O . GLU A 1 345 ? -11.668 13.173 5.686 1.00 75.88 345 GLU A O 1
ATOM 2759 N N . ASP A 1 346 ? -13.080 13.644 7.364 1.00 78.81 346 ASP A N 1
ATOM 2760 C CA . ASP A 1 346 ? -12.129 13.484 8.458 1.00 78.81 346 ASP A CA 1
ATOM 2761 C C . ASP A 1 346 ? -12.738 12.660 9.606 1.00 78.81 346 ASP A C 1
ATOM 2763 O O . ASP A 1 346 ? -13.933 12.366 9.648 1.00 78.81 346 ASP A O 1
ATOM 2767 N N . CYS A 1 347 ? -11.904 12.245 10.558 1.00 77.50 347 CYS A N 1
ATOM 2768 C CA . CYS A 1 347 ? -12.369 11.503 11.726 1.00 77.50 347 CYS A CA 1
ATOM 2769 C C . CYS A 1 347 ? -11.836 12.115 13.005 1.00 77.50 347 CYS A C 1
ATOM 2771 O O . CYS A 1 347 ? -11.043 11.528 13.744 1.00 77.50 347 CYS A O 1
ATOM 2773 N N . THR A 1 348 ? -12.288 13.337 13.261 1.00 89.06 348 THR A N 1
ATOM 2774 C CA . THR A 1 348 ? -12.213 13.890 14.607 1.00 89.06 348 THR A CA 1
ATOM 2775 C C . THR A 1 348 ? -13.407 13.395 15.419 1.00 89.06 348 THR A C 1
ATOM 2777 O O . THR A 1 348 ? -14.452 13.021 14.878 1.00 89.06 348 THR A O 1
ATOM 2780 N N . LYS A 1 349 ? -13.269 13.417 16.747 1.00 89.56 349 LYS A N 1
ATOM 2781 C CA . LYS A 1 349 ? -14.389 13.125 17.648 1.00 89.56 349 LYS A CA 1
ATOM 2782 C C . LYS A 1 349 ? -15.594 14.015 17.331 1.00 89.56 349 LYS A C 1
ATOM 2784 O O . LYS A 1 349 ? -16.723 13.532 17.283 1.00 89.56 349 LYS A O 1
ATOM 2789 N N . ASP A 1 350 ? -15.349 15.304 17.108 1.00 91.12 350 ASP A N 1
ATOM 2790 C CA . ASP A 1 350 ? -16.405 16.288 16.898 1.00 91.12 350 ASP A CA 1
ATOM 2791 C C . ASP A 1 350 ? -17.121 16.061 15.567 1.00 91.12 350 ASP A C 1
ATOM 2793 O O . ASP A 1 350 ? -18.351 16.055 15.545 1.00 91.12 350 ASP A O 1
ATOM 2797 N N . THR A 1 351 ? -16.392 15.788 14.481 1.00 89.69 351 THR A N 1
ATOM 2798 C CA . THR A 1 351 ? -17.017 15.475 13.187 1.00 89.69 351 THR A CA 1
ATOM 2799 C C . THR A 1 351 ? -17.795 14.168 13.217 1.00 89.69 351 THR A C 1
ATOM 2801 O O . THR A 1 351 ? -18.911 14.130 12.696 1.00 89.69 351 THR A O 1
ATOM 2804 N N . PHE A 1 352 ? -17.317 13.142 13.928 1.00 91.31 352 PHE A N 1
ATOM 2805 C CA . PHE A 1 352 ? -18.108 11.928 14.141 1.00 91.31 352 PHE A CA 1
ATOM 2806 C C . PHE A 1 352 ? -19.398 12.195 14.929 1.00 91.31 352 PHE A C 1
ATOM 2808 O O . PHE A 1 352 ? -20.480 11.783 14.505 1.00 91.31 352 PHE A O 1
ATOM 2815 N N . ILE A 1 353 ? -19.321 12.938 16.038 1.00 91.69 353 ILE A N 1
ATOM 2816 C CA . ILE A 1 353 ? -20.500 13.303 16.837 1.00 91.69 353 ILE A CA 1
ATOM 2817 C C . ILE A 1 353 ? -21.496 14.118 16.004 1.00 91.69 353 ILE A C 1
ATOM 2819 O O . ILE A 1 353 ? -22.696 13.844 16.057 1.00 91.69 353 ILE A O 1
ATOM 2823 N N . GLN A 1 354 ? -21.031 15.115 15.247 1.00 90.44 354 GLN A N 1
ATOM 2824 C CA . GLN A 1 354 ? -21.903 15.949 14.417 1.00 90.44 354 GLN A CA 1
ATOM 2825 C C . GLN A 1 354 ? -22.556 15.145 13.293 1.00 90.44 354 GLN A C 1
ATOM 2827 O O . GLN A 1 354 ? -23.767 15.252 13.106 1.00 90.44 354 GLN A O 1
ATOM 2832 N N . GLY A 1 355 ? -21.799 14.273 12.622 1.00 88.19 355 GLY A N 1
ATOM 2833 C CA . GLY A 1 355 ? -22.342 13.356 11.623 1.00 88.19 355 GLY A CA 1
ATOM 2834 C C . GLY A 1 355 ? -23.453 12.472 12.199 1.00 88.19 355 GLY A C 1
ATOM 2835 O O . GLY A 1 355 ? -24.545 12.389 11.639 1.00 88.19 355 GLY A O 1
ATOM 2836 N N . MET A 1 356 ? -23.232 11.886 13.379 1.00 91.94 356 MET A N 1
ATOM 2837 C CA . MET A 1 356 ? -24.255 11.082 14.056 1.00 91.94 356 MET A CA 1
ATOM 2838 C C . MET A 1 356 ? -25.481 11.907 14.477 1.00 91.94 356 MET A C 1
ATOM 2840 O O . MET A 1 356 ? -26.603 11.409 14.382 1.00 91.94 356 MET A O 1
ATOM 2844 N N . LYS A 1 357 ? -25.311 13.170 14.903 1.00 89.88 357 LYS A N 1
ATOM 2845 C CA . LYS A 1 357 ? -26.446 14.077 15.172 1.00 89.88 357 LYS A CA 1
ATOM 2846 C C . LYS A 1 357 ? -27.280 14.311 13.917 1.00 89.88 357 LYS A C 1
ATOM 2848 O O . LYS A 1 357 ? -28.500 14.186 13.997 1.00 89.88 357 LYS A O 1
ATOM 2853 N N . GLY A 1 358 ? -26.634 14.601 12.788 1.00 87.38 358 GLY A N 1
ATOM 2854 C CA . GLY A 1 358 ? -27.304 14.771 11.499 1.00 87.38 358 GLY A CA 1
ATOM 2855 C C . GLY A 1 358 ? -28.101 13.526 11.113 1.00 87.38 358 GLY A C 1
ATOM 2856 O O . GLY A 1 358 ? -29.308 13.611 10.881 1.00 87.38 358 GLY A O 1
ATOM 2857 N N . PHE A 1 359 ? -27.466 12.354 11.175 1.00 88.62 359 PHE A N 1
ATOM 2858 C CA . PHE A 1 359 ? -28.112 11.068 10.901 1.00 88.62 359 PHE A CA 1
ATOM 2859 C C . PHE A 1 359 ? -29.366 10.833 11.745 1.00 88.62 359 PHE A C 1
ATOM 2861 O O . PHE A 1 359 ? -30.427 10.486 11.225 1.00 88.62 359 PHE A O 1
ATOM 2868 N N . PHE A 1 360 ? -29.284 11.072 13.054 1.00 86.69 360 PHE A N 1
ATOM 2869 C CA . PHE A 1 360 ? -30.430 10.909 13.948 1.00 86.69 360 PHE A CA 1
ATOM 2870 C C . PHE A 1 360 ? -31.524 11.968 13.762 1.00 86.69 360 PHE A C 1
ATOM 2872 O O . PHE A 1 360 ? -32.664 11.740 14.166 1.00 86.69 360 PHE A O 1
ATOM 2879 N N . GLN A 1 361 ? -31.205 13.098 13.134 1.00 87.81 361 GLN A N 1
ATOM 2880 C CA . GLN A 1 361 ? -32.169 14.110 12.697 1.00 87.81 361 GLN A CA 1
ATOM 2881 C C . GLN A 1 361 ? -32.750 13.817 11.302 1.00 87.81 361 GLN A C 1
ATOM 2883 O O . GLN A 1 361 ? -33.545 14.607 10.797 1.00 87.81 361 GLN A O 1
ATOM 2888 N N . GLY A 1 362 ? -32.392 12.683 10.691 1.00 86.62 362 GLY A N 1
ATOM 2889 C CA . GLY A 1 362 ? -32.866 12.275 9.370 1.00 86.62 362 GLY A CA 1
ATOM 2890 C C . GLY A 1 362 ? -32.074 12.873 8.208 1.00 86.62 362 GLY A C 1
ATOM 2891 O O . GLY A 1 362 ? -32.540 12.799 7.074 1.00 86.62 362 GLY A O 1
ATOM 2892 N N . GLN A 1 363 ? -30.904 13.463 8.463 1.00 84.75 363 GLN A N 1
ATOM 2893 C CA . GLN A 1 363 ? -29.975 13.826 7.395 1.00 84.75 363 GLN A CA 1
ATOM 2894 C C . GLN A 1 363 ? -29.304 12.555 6.873 1.00 84.75 363 GLN A C 1
ATOM 2896 O O . GLN A 1 363 ? -28.882 11.696 7.650 1.00 84.75 363 GLN A O 1
ATOM 2901 N N . GLU A 1 364 ? -29.218 12.418 5.556 1.00 79.38 364 GLU A N 1
ATOM 2902 C CA . GLU A 1 364 ? -28.423 11.354 4.957 1.00 79.38 364 GLU A CA 1
ATOM 2903 C C . GLU A 1 364 ? -26.942 11.714 5.084 1.00 79.38 364 GLU A C 1
ATOM 2905 O O . GLU A 1 364 ? -26.560 12.873 4.926 1.00 79.38 364 GLU A O 1
ATOM 2910 N N . PHE A 1 365 ? -26.107 10.721 5.387 1.00 76.38 365 PHE A N 1
ATOM 2911 C CA . PHE A 1 365 ? -24.679 10.878 5.151 1.00 76.38 365 PHE A CA 1
ATOM 2912 C C . PHE A 1 365 ? -24.430 10.936 3.649 1.00 76.38 365 PHE A C 1
ATOM 2914 O O . PHE A 1 365 ? -25.146 10.285 2.878 1.00 76.38 365 PHE A O 1
ATOM 2921 N N . ASP A 1 366 ? -23.359 11.617 3.253 1.00 71.75 366 ASP A N 1
ATOM 2922 C CA . ASP A 1 366 ? -22.834 11.444 1.909 1.00 71.75 366 ASP A CA 1
ATOM 2923 C C . ASP A 1 366 ? -22.589 9.950 1.675 1.00 71.75 366 ASP A C 1
ATOM 2925 O O . ASP A 1 366 ? -22.016 9.245 2.512 1.00 71.75 366 ASP A O 1
ATOM 2929 N N . GLN A 1 367 ? -23.121 9.445 0.563 1.00 60.78 367 GLN A N 1
ATOM 2930 C CA . GLN A 1 367 ? -22.951 8.065 0.131 1.00 60.78 367 GLN A CA 1
ATOM 2931 C C . GLN A 1 367 ? -21.665 7.992 -0.690 1.00 60.78 367 GLN A C 1
ATOM 2933 O O . GLN A 1 367 ? -21.640 8.518 -1.807 1.00 60.78 367 GLN A O 1
ATOM 2938 N N . PRO A 1 368 ? -20.605 7.316 -0.217 1.00 54.72 368 PRO A N 1
ATOM 2939 C CA . PRO A 1 368 ? -19.440 7.127 -1.055 1.00 54.72 368 PRO A CA 1
ATOM 2940 C C . PRO A 1 368 ? -19.775 6.419 -2.360 1.00 54.72 368 PRO A C 1
ATOM 2942 O O . PRO A 1 368 ? -20.412 5.356 -2.376 1.00 54.72 368 PRO A O 1
ATOM 2945 N N . ALA A 1 369 ? -19.254 6.955 -3.459 1.00 51.25 369 ALA A N 1
ATOM 2946 C CA . ALA A 1 369 ? -19.318 6.292 -4.750 1.00 51.25 369 ALA A CA 1
ATOM 2947 C C . ALA A 1 369 ? -18.787 4.841 -4.637 1.00 51.25 369 ALA A C 1
ATOM 2949 O O . ALA A 1 369 ? -17.757 4.566 -4.012 1.00 51.25 369 ALA A O 1
ATOM 2950 N N . GLY A 1 370 ? -19.523 3.882 -5.210 1.00 50.53 370 GLY A N 1
ATOM 2951 C CA . GLY A 1 370 ? -19.105 2.475 -5.300 1.00 50.53 370 GLY A CA 1
ATOM 2952 C C . GLY A 1 370 ? -19.264 1.612 -4.034 1.00 50.53 370 GLY A C 1
ATOM 2953 O O . GLY A 1 370 ? -18.690 0.525 -3.975 1.00 50.53 370 GLY A O 1
ATOM 2954 N N . ILE A 1 371 ? -20.026 2.042 -3.019 1.00 52.00 371 ILE A N 1
ATOM 2955 C CA . ILE A 1 371 ? -20.282 1.252 -1.791 1.00 52.00 371 ILE A CA 1
ATOM 2956 C C . ILE A 1 371 ? -21.015 -0.071 -2.050 1.00 52.00 371 ILE A C 1
ATOM 2958 O O . ILE A 1 371 ? -20.674 -1.095 -1.455 1.00 52.00 371 ILE A O 1
ATOM 2962 N N . LEU A 1 372 ? -22.012 -0.069 -2.938 1.00 46.91 372 LEU A N 1
ATOM 2963 C CA . LEU A 1 372 ? -22.909 -1.213 -3.143 1.00 46.91 372 LEU A CA 1
ATOM 2964 C C . LEU A 1 372 ? -22.168 -2.479 -3.610 1.00 46.91 372 LEU A C 1
ATOM 2966 O O . LEU A 1 372 ? -22.482 -3.574 -3.142 1.00 46.91 372 LEU A O 1
ATOM 2970 N N . ASP A 1 373 ? -21.137 -2.338 -4.443 1.00 49.44 373 ASP A N 1
ATOM 2971 C CA . ASP A 1 373 ? -20.375 -3.474 -4.981 1.00 49.44 373 ASP A CA 1
ATOM 2972 C C . ASP A 1 373 ? -19.394 -4.069 -3.955 1.00 49.44 373 ASP A C 1
ATOM 2974 O O . ASP A 1 373 ? -19.210 -5.291 -3.871 1.00 49.44 373 ASP A O 1
ATOM 2978 N N . HIS A 1 374 ? -18.808 -3.226 -3.098 1.00 45.41 374 HIS A N 1
ATOM 2979 C CA . HIS A 1 374 ? -17.942 -3.683 -2.008 1.00 45.41 374 HIS A CA 1
ATOM 2980 C C . HIS A 1 374 ? -18.746 -4.403 -0.912 1.00 45.41 374 HIS A C 1
ATOM 2982 O O . HIS A 1 374 ? -18.323 -5.447 -0.407 1.00 45.41 374 HIS A O 1
ATOM 2988 N N . LEU A 1 375 ? -19.955 -3.914 -0.612 1.00 46.94 375 LEU A N 1
ATOM 2989 C CA . LEU A 1 375 ? -20.886 -4.536 0.336 1.00 46.94 375 LEU A CA 1
ATOM 2990 C C . LEU A 1 375 ? -21.347 -5.923 -0.115 1.00 46.94 375 LEU A C 1
ATOM 2992 O O . LEU A 1 375 ? -21.396 -6.849 0.696 1.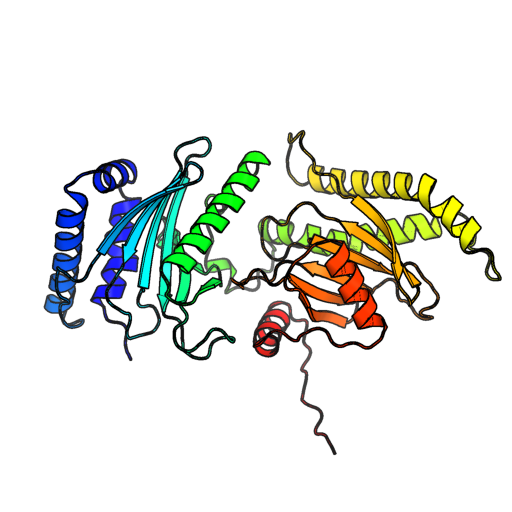00 46.94 375 LEU A O 1
ATOM 2996 N N . GLN A 1 376 ? -21.624 -6.103 -1.409 1.00 47.31 376 GLN A N 1
ATOM 2997 C CA . GLN A 1 376 ? -21.935 -7.426 -1.954 1.00 47.31 376 GLN A CA 1
ATOM 2998 C C . GLN A 1 376 ? -20.763 -8.399 -1.800 1.00 47.31 376 GLN A C 1
ATOM 3000 O O . GLN A 1 376 ? -20.984 -9.596 -1.621 1.00 47.31 376 GLN A O 1
ATOM 3005 N N . THR A 1 377 ? -19.528 -7.898 -1.831 1.00 44.94 377 THR A N 1
ATOM 3006 C CA . THR A 1 377 ? -18.322 -8.712 -1.664 1.00 44.94 377 THR A CA 1
ATOM 3007 C C . THR A 1 377 ? -18.123 -9.113 -0.200 1.00 44.94 377 THR A C 1
ATOM 3009 O O . THR A 1 377 ? -18.053 -10.304 0.089 1.00 44.94 377 THR A O 1
ATOM 3012 N N . ILE A 1 378 ? -18.137 -8.163 0.744 1.00 42.41 378 ILE A N 1
ATOM 3013 C CA . ILE A 1 378 ? -17.986 -8.444 2.188 1.00 42.41 378 ILE A CA 1
ATOM 3014 C C . ILE A 1 378 ? -19.098 -9.370 2.692 1.00 42.41 378 ILE A C 1
ATOM 3016 O O . ILE A 1 378 ? -18.832 -10.370 3.359 1.00 42.41 378 ILE A O 1
ATOM 3020 N N . ALA A 1 379 ? -20.350 -9.082 2.344 1.00 44.09 379 ALA A N 1
ATOM 3021 C CA . ALA A 1 379 ? -21.477 -9.848 2.853 1.00 44.09 379 ALA A CA 1
ATOM 3022 C C . ALA A 1 379 ? -21.576 -11.267 2.251 1.00 44.09 379 ALA A C 1
ATOM 3024 O O . ALA A 1 379 ? -22.133 -12.160 2.896 1.00 44.09 379 ALA A O 1
ATOM 3025 N N . ARG A 1 380 ? -20.989 -11.503 1.064 1.00 47.31 380 ARG A N 1
ATOM 3026 C CA . ARG A 1 380 ? -20.745 -12.856 0.527 1.00 47.31 380 ARG A CA 1
ATOM 3027 C C . ARG A 1 380 ? -19.604 -13.556 1.268 1.00 47.31 380 ARG A C 1
ATOM 3029 O O . ARG A 1 380 ? -19.767 -14.714 1.636 1.00 47.31 380 ARG A O 1
ATOM 3036 N N . THR A 1 381 ? -18.499 -12.858 1.530 1.00 41.12 381 THR A N 1
ATOM 3037 C CA . THR A 1 381 ? -17.317 -13.409 2.217 1.00 41.12 381 THR A CA 1
ATOM 3038 C C . THR A 1 381 ? -17.620 -13.872 3.643 1.00 41.12 381 THR A C 1
ATOM 3040 O O . THR A 1 381 ? -17.124 -14.914 4.058 1.00 41.12 381 THR A O 1
ATOM 3043 N N . PHE A 1 382 ? -18.473 -13.155 4.379 1.00 39.94 382 PHE A N 1
ATOM 3044 C CA . PHE A 1 382 ? -18.836 -13.509 5.759 1.00 39.94 382 PHE A CA 1
ATOM 3045 C C . PHE A 1 382 ? -20.147 -14.305 5.884 1.00 39.94 382 PHE A C 1
ATOM 3047 O O . PHE A 1 382 ? -20.601 -14.567 6.994 1.00 39.94 382 PHE A O 1
ATOM 3054 N N . GLY A 1 383 ? -20.782 -14.692 4.769 1.00 37.16 383 GLY A N 1
ATOM 3055 C CA . GLY A 1 383 ? -22.019 -15.487 4.791 1.00 37.16 383 GLY A CA 1
ATOM 3056 C C . GLY A 1 383 ? -23.229 -14.781 5.422 1.00 37.16 383 GLY A C 1
ATOM 3057 O O . GLY A 1 383 ? -24.187 -15.443 5.819 1.00 37.16 383 GLY A O 1
ATOM 3058 N N . VAL A 1 384 ? -23.201 -13.447 5.518 1.00 38.03 384 VAL A N 1
ATOM 3059 C CA . VAL A 1 384 ? -24.209 -12.635 6.229 1.00 38.03 384 VAL A CA 1
ATOM 3060 C C . VAL A 1 384 ? -25.449 -12.368 5.359 1.00 38.03 384 VAL A C 1
ATOM 3062 O O . VAL A 1 384 ? -26.531 -12.100 5.876 1.00 38.03 384 VAL A O 1
ATOM 3065 N N . LEU A 1 385 ? -25.354 -12.518 4.031 1.00 38.69 385 LEU A N 1
ATOM 3066 C CA . LEU A 1 385 ? -26.503 -12.384 3.126 1.00 38.69 385 LEU A CA 1
ATOM 3067 C C . LEU A 1 385 ? -27.194 -13.728 2.842 1.00 38.69 385 LEU A C 1
ATOM 3069 O O . LEU A 1 385 ? -26.823 -14.449 1.915 1.00 38.69 385 LEU A O 1
ATOM 3073 N N . LYS A 1 386 ? -28.312 -14.004 3.527 1.00 40.34 386 LYS A N 1
ATOM 3074 C CA . LYS A 1 386 ? -29.385 -14.817 2.925 1.00 40.34 386 LYS A CA 1
ATOM 3075 C C . LYS A 1 386 ? -30.130 -13.949 1.905 1.00 40.34 386 LYS A C 1
ATOM 3077 O O . LYS A 1 386 ? -31.031 -13.207 2.270 1.00 40.34 386 LYS A O 1
ATOM 3082 N N . SER A 1 387 ? -29.694 -14.015 0.645 1.00 36.78 387 SER A N 1
ATOM 3083 C CA . SER A 1 387 ? -30.385 -13.545 -0.572 1.00 36.78 387 SER A CA 1
ATOM 3084 C C . SER A 1 387 ? -31.266 -12.287 -0.427 1.00 36.78 387 SER A C 1
ATOM 3086 O O . SER A 1 387 ? -32.474 -12.384 -0.204 1.00 36.78 387 SER A O 1
ATOM 3088 N N . LEU A 1 388 ? -30.703 -11.103 -0.677 1.00 33.44 388 LEU A N 1
ATOM 3089 C CA . LEU A 1 388 ? -31.511 -9.951 -1.084 1.00 33.44 388 LEU A CA 1
ATOM 3090 C C . LEU A 1 388 ? -31.957 -10.174 -2.535 1.00 33.44 388 LEU A C 1
ATOM 3092 O O . LEU A 1 388 ? -31.199 -9.913 -3.466 1.00 33.44 388 LEU A O 1
ATOM 3096 N N . GLN A 1 389 ? -33.173 -10.685 -2.743 1.00 31.88 389 GLN A N 1
ATOM 3097 C CA . GLN A 1 389 ? -33.842 -10.473 -4.025 1.00 31.88 389 GLN A CA 1
ATOM 3098 C C . GLN A 1 389 ? -34.433 -9.059 -4.031 1.00 31.88 389 GLN A C 1
ATOM 3100 O O . GLN A 1 389 ? -35.082 -8.678 -3.050 1.00 31.88 389 GLN A O 1
ATOM 3105 N N . PRO A 1 390 ? -34.239 -8.274 -5.104 1.00 32.06 390 PRO A N 1
ATOM 3106 C CA . PRO A 1 390 ? -34.878 -6.975 -5.215 1.00 32.06 390 PRO A CA 1
ATOM 3107 C C . PRO A 1 390 ? -36.396 -7.177 -5.176 1.00 32.06 390 PRO A C 1
ATOM 3109 O O . PRO A 1 390 ? -36.971 -7.868 -6.021 1.00 32.06 390 PRO A O 1
ATOM 3112 N N . LYS A 1 391 ? -37.060 -6.583 -4.177 1.00 32.91 391 LYS A N 1
ATOM 3113 C CA . LYS A 1 391 ? -38.518 -6.452 -4.201 1.00 32.91 391 LYS A CA 1
ATOM 3114 C C . LYS A 1 391 ? -38.858 -5.627 -5.437 1.00 32.91 391 LYS A C 1
ATOM 3116 O O . LYS A 1 391 ? -38.492 -4.458 -5.507 1.00 32.91 391 LYS A O 1
ATOM 3121 N N . LYS A 1 392 ? -39.547 -6.236 -6.406 1.00 34.44 392 LYS A N 1
ATOM 3122 C CA . LYS A 1 392 ? -40.179 -5.489 -7.497 1.00 34.44 392 LYS A CA 1
ATOM 3123 C C . LYS A 1 392 ? -41.087 -4.435 -6.862 1.00 34.44 392 LYS A C 1
ATOM 3125 O O . LYS A 1 392 ? -42.035 -4.798 -6.165 1.00 34.44 392 LYS A O 1
ATOM 3130 N N . GLN A 1 393 ? -40.760 -3.162 -7.061 1.00 39.22 393 GLN A N 1
ATOM 3131 C CA . GLN A 1 393 ? -41.686 -2.070 -6.783 1.00 39.22 393 GLN A CA 1
ATOM 3132 C C . GLN A 1 393 ? -42.906 -2.268 -7.693 1.00 39.22 393 GLN A C 1
ATOM 3134 O O . GLN A 1 393 ? -42.749 -2.533 -8.887 1.00 39.22 393 GLN A O 1
ATOM 3139 N N . LYS A 1 394 ? -44.096 -2.262 -7.089 1.00 41.38 394 LYS A N 1
ATOM 3140 C CA . LYS A 1 394 ? -45.381 -2.208 -7.790 1.00 41.38 394 LYS A CA 1
ATOM 3141 C C . LYS A 1 394 ? -45.814 -0.763 -7.912 1.00 41.38 394 LYS A C 1
ATOM 3143 O O . LYS A 1 394 ? -45.582 -0.035 -6.920 1.00 41.38 394 LYS A O 1
#

Radius of gyration: 25.29 Å; chains: 1; bounding box: 71×41×71 Å

Foldseek 3Di:
DDWQQLQCCLQQPDVLQVCLVDVVVVVVLLVDPCVLVVSLVSSQVSQVVCVVVVVDHRDHSPQKDWDWDDDDQKIKIKIAGHQTPDFQGFGIWIWIAHDPPDGDIWTKTFTFHCAPPFPAHRTWTWIKTADSVSDIDTQLEIDRSDPVLVVVLVVVLVVLQVVCVLQVHDGPRVPPDDPVVVPDPDPDDDVVSVVVCCQCCCQQPQLLVLLVCLVPVDDDPPPDDDPPVVVVVVCFPPVQVVSLVSSVVVVVVVCVVDDDDDPPPPGWHWGWDQAPQAIWIKIADPDDSDPFDFRIKIAGPDCSVPDPSSFKMWTFGQHRNYSQRWTWIWIAGPLQGIDTQATDSDDDPVSVRVVVNCVVVVHGYHHRTPPVVVCVVVCVVVVSDPDDDPDPDD

Secondary structure (DSSP, 8-state):
----HHHHHIIIIIHHHHHHH-HHHHHHHHHSTTHHHHHHHHHHHHHHHHHHTTS-----TT--EEEEEEETTEEEEEEEPSPP-STT-EEEEEEEEE-SSS-EEEEEEEEEPPTTSTTSTTT-EEEEEE-TTS-EEEEEEEE-S-HHHHHHHHHHHHHHHHHHHHTTPPPTTTS---GGGTSS--SS--TTHHHHHHHHHIIIIIHHHHHHHHHHSSS---SS---HHHHHHHHHHHHHHHHHHHHHHHHHHHHHSS-S--S-----EEEEEEETTEEEEEEEPSPPSSSS-EEEEEEE--GGG-S-GGGEEEEEEPPTT-SS-PEEEEEEETTTEEEEEEEESS--HHHHHHHHHHHHTTPPPP--TTHHHHHHHHHHHTT--S--------

pLDDT: mean 73.27, std 21.17, range [31.17, 98.38]

Sequence (394 aa):
MNPRAHHYLFAHRELREILFQDLSAFVKLTESSLFGSWLSRLWTKVGDDVYAGGLGAKLPGTALAFESIADGGARYTLITLPTPEAVVEVFFIAIVVCEQPYKYYRYLVLEKCEEGRVGIGPSAGVLCEWFSDGGRRNHNWYLSPEKELFHSAIKEMHRRERVRFELGLNSTMKSLWNPKRENKPSKNATEEEEFRTPHIYYAMVAVPEALNALLNSEGSFPRGEPDLAKAREKLTANKAKQLDNLLAQQWKRAHEISFPNTSTSKSLHAELVDLTVGIFLLISFPEPIEAPEPFFMLCPLDKAFGKKTNNVIYLAELPRGRSNFEVIISRLEADKGYAILGSLEDCTKDTFIQGMKGFFQGQEFDQPAGILDHLQTIARTFGVLKSLQPKKQK